Protein AF-A0A5I8XHP0-F1 (afdb_monomer)

Secondary structure (DSSP, 8-state):
--HHHHHHHHH-HHHHHHHHHHHHHHHHHHTTS--SS-------S-HHHHHHHHHHHHHHHHHHHHHH-HHHHHHHHHHHHHHHSTTS------PBPTTS-B-HHHHHHHHHHHHHHTTS-BTTS---HHHHHHHHHHHHHHHSEEEEEEEES--TT-PPBTTB-EEEEEE-GGGS-SS--BTTTTEETTEEE-TTS-EEEEEEESS-TTS-SSPPPEEEEEGGGEEEEE--SSTT--S---TTTTTHHHHHHHHHHHHHHHHHHHHHHH--EEEPPPTT---TT---------------TT-EEE---TTS----------S--TT--S----TT----PPEEEEEEE-TT-HHHHHHHHHHHH---EEEEEE-TTS-EEEEEEEEEEE---EEETTEEEEEEEEEE-S--B-GGGGSPP-----EEEEESSEEEEETT-EEEEEEEEESTT-S---EEEEES-TTTEEEEEETTEEEEEE-SSEEEEEEEEETTSS-EEEEEEEEE-

Foldseek 3Di:
DDPVLVVCCVVPVPVSVVVVVVVVVVVVVVLVDADPVRHDDDDPDDQLVVCLVCLVVLLVLLVVCCVPPPVSVVVLVVVLCAQLNPPHDDDQDFDADPVRHTDVVVSVVCVVLVVQCQCQQAQVSPDGNSRLVSVQSSLCQRSFKWKKFWFADDDPPGDDRSPGRIHIHTDHPQQQAQNDDDPVQCRHRQFGADPVLHTFWGWGFPDRPPDDPDDGDTDIDGPVRMDMGGDDPDPSNPHHHHPCSVCSVVSVVVVVVVVVVVVVVQLVQLAPEEDDDDPPDPDPDDDDDPPDDPPPPPRDRPDYHYDDDVPNDDDPDPDDDDDDDPDPPDDDPDPQDDDQDWDKDKDKDFPPDVVVVVLVVQQVVQDWDWDWDADPVRDIWIFTFGFPDWADWDDDPGIIIIMTITGGDDHTDDPCVVVPDQDDFPAKEKPPLEEEAEAFDKDKMFIATPPNPHPDQDKDKDKPDVQQWDWDDDRRIIIIHGHHFDKIWIWIAGPVRPYIGIHIYGYDD

Organism: NCBI:txid119912

Radius of gyration: 44.54 Å; Cα contacts (8 Å, |Δi|>4): 748; chains: 1; bounding box: 124×54×113 Å

Mean predicted aligned error: 20.54 Å

Structure (mmCIF, N/CA/C/O backbone):
data_AF-A0A5I8XHP0-F1
#
_entry.id   AF-A0A5I8XHP0-F1
#
loop_
_atom_site.group_PDB
_atom_site.id
_atom_site.type_symbol
_atom_site.label_atom_id
_atom_site.label_alt_id
_atom_site.label_comp_id
_atom_site.label_asym_id
_atom_site.label_entity_id
_atom_site.label_seq_id
_atom_site.pdbx_PDB_ins_code
_atom_site.Cartn_x
_atom_site.Cartn_y
_atom_site.Cartn_z
_atom_site.occupancy
_atom_site.B_iso_or_equiv
_atom_site.auth_seq_id
_atom_site.auth_comp_id
_atom_site.auth_asym_id
_atom_site.auth_atom_id
_atom_site.pdbx_PDB_model_num
ATOM 1 N N . MET A 1 1 ? 41.084 -8.415 5.870 1.00 59.00 1 MET A N 1
ATOM 2 C CA . MET A 1 1 ? 42.354 -7.696 6.126 1.00 59.00 1 MET A CA 1
ATOM 3 C C . MET A 1 1 ? 43.262 -7.903 4.933 1.00 59.00 1 MET A C 1
ATOM 5 O O . MET A 1 1 ? 43.487 -9.056 4.578 1.00 59.00 1 MET A O 1
ATOM 9 N N . ASN A 1 2 ? 43.741 -6.822 4.311 1.00 74.38 2 ASN A N 1
ATOM 10 C CA . ASN A 1 2 ? 44.725 -6.939 3.229 1.00 74.38 2 ASN A CA 1
ATOM 11 C C . ASN A 1 2 ? 46.094 -7.331 3.811 1.00 74.38 2 ASN A C 1
ATOM 13 O O . ASN A 1 2 ? 46.309 -7.223 5.019 1.00 74.38 2 ASN A O 1
ATOM 17 N N . PHE A 1 3 ? 47.025 -7.760 2.955 1.00 76.25 3 PHE A N 1
ATOM 18 C CA . PHE A 1 3 ? 48.390 -8.148 3.343 1.00 76.25 3 PHE A CA 1
ATOM 19 C C . PHE A 1 3 ? 49.090 -7.083 4.211 1.00 76.25 3 PHE A C 1
ATOM 21 O O . PHE A 1 3 ? 49.663 -7.399 5.250 1.00 76.25 3 PHE A O 1
ATOM 28 N N . ILE A 1 4 ? 48.920 -5.806 3.857 1.00 76.19 4 ILE A N 1
ATOM 29 C CA . ILE A 1 4 ? 49.449 -4.655 4.604 1.00 76.19 4 ILE A CA 1
ATOM 30 C C . ILE A 1 4 ? 48.842 -4.558 6.016 1.00 76.19 4 ILE A C 1
ATOM 32 O O . ILE A 1 4 ? 49.561 -4.301 6.975 1.00 76.19 4 ILE A O 1
ATOM 36 N N . ASP A 1 5 ? 47.539 -4.810 6.179 1.00 67.12 5 ASP A N 1
ATOM 37 C CA . ASP A 1 5 ? 46.887 -4.745 7.496 1.00 67.12 5 ASP A CA 1
ATOM 38 C C . ASP A 1 5 ? 47.346 -5.897 8.410 1.00 67.12 5 ASP A C 1
ATOM 40 O O . ASP A 1 5 ? 47.446 -5.717 9.621 1.00 67.12 5 ASP A O 1
ATOM 44 N N . LYS A 1 6 ? 47.664 -7.069 7.833 1.00 73.75 6 LYS A N 1
ATOM 45 C CA . LYS A 1 6 ? 48.241 -8.211 8.564 1.00 73.75 6 LYS A CA 1
ATOM 46 C C . LYS A 1 6 ? 49.665 -7.913 9.041 1.00 73.75 6 LYS A C 1
ATOM 48 O O . LYS A 1 6 ? 49.961 -8.131 10.214 1.00 73.75 6 LYS A O 1
ATOM 53 N N . ALA A 1 7 ? 50.508 -7.346 8.176 1.00 77.00 7 ALA A N 1
ATOM 54 C CA . ALA A 1 7 ? 51.870 -6.950 8.535 1.00 77.00 7 ALA A CA 1
ATOM 55 C C . ALA A 1 7 ? 51.884 -5.871 9.634 1.00 77.00 7 ALA A C 1
ATOM 57 O O . ALA A 1 7 ? 52.613 -5.989 10.618 1.00 77.00 7 ALA A O 1
ATOM 58 N N . ILE A 1 8 ? 51.007 -4.864 9.528 1.00 74.88 8 ILE A N 1
ATOM 59 C CA . ILE A 1 8 ? 50.871 -3.823 10.556 1.00 74.88 8 ILE A CA 1
ATOM 60 C C . ILE A 1 8 ? 50.327 -4.412 11.864 1.00 74.88 8 ILE A C 1
ATOM 62 O O . ILE A 1 8 ? 50.801 -4.031 12.928 1.00 74.88 8 ILE A O 1
ATOM 66 N N . SER A 1 9 ? 49.395 -5.372 11.816 1.00 71.69 9 SER A N 1
ATOM 67 C CA . SER A 1 9 ? 48.873 -6.017 13.033 1.00 71.69 9 SER A CA 1
ATOM 68 C C . SER A 1 9 ? 49.919 -6.828 13.794 1.00 71.69 9 SER A C 1
ATOM 70 O O . SER A 1 9 ? 49.822 -6.935 15.012 1.00 71.69 9 SER A O 1
ATOM 72 N N . MET A 1 10 ? 50.929 -7.349 13.092 1.00 78.31 10 MET A N 1
ATOM 73 C CA . MET A 1 10 ? 52.018 -8.121 13.688 1.00 78.31 10 MET A CA 1
ATOM 74 C C . MET A 1 10 ? 53.061 -7.221 14.365 1.00 78.31 10 MET A C 1
ATOM 76 O O . MET A 1 10 ? 53.610 -7.601 15.392 1.00 78.31 10 MET A O 1
ATOM 80 N N . MET A 1 11 ? 53.311 -6.023 13.819 1.00 79.75 11 MET A N 1
ATOM 81 C CA . MET A 1 11 ? 54.310 -5.086 14.361 1.00 79.75 11 MET A CA 1
ATOM 82 C C . MET A 1 11 ? 53.732 -4.042 15.328 1.00 79.75 11 MET A C 1
ATOM 84 O O . MET A 1 11 ? 54.411 -3.613 16.254 1.00 79.75 11 MET A O 1
ATOM 88 N N . SER A 1 12 ? 52.488 -3.603 15.119 1.00 78.94 12 SER A N 1
ATOM 89 C CA . SER A 1 12 ? 51.799 -2.627 15.969 1.00 78.94 12 SER A CA 1
ATOM 90 C C . SER A 1 12 ? 50.285 -2.884 15.969 1.00 78.94 12 SER A C 1
ATOM 92 O O . SER A 1 12 ? 49.536 -2.313 15.163 1.00 78.94 12 SER A O 1
ATOM 94 N N . PRO A 1 13 ? 49.799 -3.721 16.901 1.00 74.94 13 PRO A N 1
ATOM 95 C CA . PRO A 1 13 ? 48.379 -4.047 17.009 1.00 74.94 13 PRO A CA 1
ATOM 96 C C . PRO A 1 13 ? 47.485 -2.807 17.191 1.00 74.94 13 PRO A C 1
ATOM 98 O O . PRO A 1 13 ? 46.412 -2.724 16.595 1.00 74.94 13 PRO A O 1
ATOM 101 N N . GLY A 1 14 ? 47.942 -1.801 17.948 1.00 81.31 14 GLY A N 1
ATOM 102 C CA . GLY A 1 14 ? 47.190 -0.561 18.181 1.00 81.31 14 GLY A CA 1
ATOM 103 C C . GLY A 1 14 ? 46.970 0.271 16.911 1.00 81.31 14 GLY A C 1
ATOM 104 O O . GLY A 1 14 ? 45.861 0.755 16.665 1.00 81.31 14 GLY A O 1
ATOM 105 N N . TRP A 1 15 ? 47.991 0.385 16.054 1.00 78.50 15 TRP A N 1
ATOM 106 C CA . TRP A 1 15 ? 47.879 1.119 14.791 1.00 78.50 15 TRP A CA 1
ATOM 107 C C . TRP A 1 15 ? 47.034 0.363 13.757 1.00 78.50 15 TRP A C 1
ATOM 109 O O . TRP A 1 15 ? 46.220 0.974 13.060 1.00 78.50 15 TRP A O 1
ATOM 119 N N . ALA A 1 16 ? 47.142 -0.971 13.718 1.00 79.56 16 ALA A N 1
ATOM 120 C CA . ALA A 1 16 ? 46.296 -1.815 12.873 1.00 79.56 16 ALA A CA 1
ATOM 121 C C . ALA A 1 16 ? 44.806 -1.675 13.221 1.00 79.56 16 ALA A C 1
ATOM 123 O O . ALA A 1 16 ? 43.975 -1.496 12.328 1.00 79.56 16 ALA A O 1
ATOM 124 N N . VAL A 1 17 ? 44.465 -1.699 14.514 1.00 76.19 17 VAL A N 1
ATOM 125 C CA . VAL A 1 17 ? 43.082 -1.529 14.987 1.00 76.19 17 VAL A CA 1
ATOM 126 C C . VAL A 1 17 ? 42.551 -0.134 14.648 1.00 76.19 17 VAL A C 1
ATOM 128 O O . VAL A 1 17 ? 41.428 -0.016 14.156 1.00 76.19 17 VAL A O 1
ATOM 131 N N . SER A 1 18 ? 43.356 0.916 14.841 1.00 80.75 18 SER A N 1
ATOM 132 C CA . SER A 1 18 ? 42.978 2.290 14.478 1.00 80.75 18 SER A CA 1
ATOM 133 C C . SER A 1 18 ? 42.700 2.428 12.975 1.00 80.75 18 SER A C 1
ATOM 135 O O . SER A 1 18 ? 41.649 2.920 12.570 1.00 80.75 18 SER A O 1
ATOM 137 N N . ARG A 1 19 ? 43.573 1.871 12.127 1.00 81.00 19 ARG A N 1
ATOM 138 C CA . ARG A 1 19 ? 43.418 1.893 10.666 1.00 81.00 19 ARG A CA 1
ATOM 139 C C . ARG A 1 19 ? 42.198 1.104 10.187 1.00 81.00 19 ARG A C 1
ATOM 141 O O . ARG A 1 19 ? 41.493 1.557 9.285 1.00 81.00 19 ARG A O 1
ATOM 148 N N . LEU A 1 20 ? 41.922 -0.057 10.782 1.00 77.81 20 LEU A N 1
ATOM 149 C CA . LEU A 1 20 ? 40.722 -0.839 10.471 1.00 77.81 20 LEU A CA 1
ATOM 150 C C . LEU A 1 20 ? 39.443 -0.093 10.875 1.00 77.81 20 LEU A C 1
ATOM 152 O O . LEU A 1 20 ? 38.493 -0.079 10.090 1.00 77.81 20 LEU A O 1
ATOM 156 N N . ARG A 1 21 ? 39.438 0.594 12.029 1.00 75.81 21 ARG A N 1
ATOM 157 C CA . ARG A 1 21 ? 38.335 1.482 12.439 1.00 75.81 21 ARG A CA 1
ATOM 158 C C . ARG A 1 21 ? 38.140 2.625 11.445 1.00 75.81 21 ARG A C 1
ATOM 160 O O . ARG A 1 21 ? 37.027 2.804 10.961 1.00 75.81 21 ARG A O 1
ATOM 167 N N . SER A 1 22 ? 39.200 3.336 11.058 1.00 78.62 22 SER A N 1
ATOM 168 C CA . SER A 1 22 ? 39.109 4.418 10.066 1.00 78.62 22 SER A CA 1
ATOM 169 C C . SER A 1 22 ? 38.592 3.925 8.714 1.00 78.62 22 SER A C 1
ATOM 171 O O . SER A 1 22 ? 37.760 4.584 8.102 1.00 78.62 22 SER A O 1
ATOM 173 N N . ARG A 1 23 ? 39.010 2.739 8.254 1.00 76.81 23 ARG A N 1
ATOM 174 C CA . ARG A 1 23 ? 38.499 2.151 7.004 1.00 76.81 23 ARG A CA 1
ATOM 175 C C . ARG A 1 23 ? 37.037 1.725 7.102 1.00 76.81 23 ARG A C 1
ATOM 177 O O . ARG A 1 23 ? 36.308 1.891 6.129 1.00 76.81 23 ARG A O 1
ATOM 184 N N . ALA A 1 24 ? 36.607 1.187 8.242 1.00 72.06 24 ALA A N 1
ATOM 185 C CA . ALA A 1 24 ? 35.199 0.878 8.477 1.00 72.06 24 ALA A CA 1
ATOM 186 C C . ALA A 1 24 ? 34.344 2.157 8.469 1.00 72.06 24 ALA A C 1
ATOM 188 O O . ALA A 1 24 ? 33.290 2.172 7.841 1.00 72.06 24 ALA A O 1
ATOM 189 N N . VAL A 1 25 ? 34.839 3.245 9.071 1.00 69.50 25 VAL A N 1
ATOM 190 C CA . VAL A 1 25 ? 34.186 4.566 9.054 1.00 69.50 25 VAL A CA 1
ATOM 191 C C . VAL A 1 25 ? 34.136 5.155 7.641 1.00 69.50 25 VAL A C 1
ATOM 193 O O . VAL A 1 25 ? 33.085 5.635 7.234 1.00 69.50 25 VAL A O 1
ATOM 196 N N . ILE A 1 26 ? 35.220 5.069 6.859 1.00 68.75 26 ILE A N 1
ATOM 197 C CA . ILE A 1 26 ? 35.248 5.540 5.463 1.00 68.75 26 ILE A CA 1
ATOM 198 C C . ILE A 1 26 ? 34.264 4.748 4.601 1.00 68.75 26 ILE A C 1
ATOM 200 O O . ILE A 1 26 ? 33.513 5.360 3.858 1.00 68.75 26 ILE A O 1
ATOM 204 N N . LYS A 1 27 ? 34.204 3.416 4.731 1.00 66.75 27 LYS A N 1
ATOM 205 C CA . LYS A 1 27 ? 33.221 2.591 4.004 1.00 66.75 27 LYS A CA 1
ATOM 206 C C . LYS A 1 27 ? 31.780 2.881 4.427 1.00 66.75 27 LYS A C 1
ATOM 208 O O . LYS A 1 27 ? 30.888 2.898 3.585 1.00 66.75 27 LYS A O 1
ATOM 213 N N . ALA A 1 28 ? 31.552 3.134 5.717 1.00 61.44 28 ALA A N 1
ATOM 214 C CA . ALA A 1 28 ? 30.250 3.575 6.212 1.00 61.44 28 ALA A CA 1
ATOM 215 C C . ALA A 1 28 ? 29.859 4.946 5.627 1.00 61.44 28 ALA A C 1
ATOM 217 O O . ALA A 1 28 ? 28.696 5.161 5.296 1.00 61.44 28 ALA A O 1
ATOM 218 N N . TYR A 1 29 ? 30.831 5.844 5.434 1.00 65.62 29 TYR A N 1
ATOM 219 C CA . TYR A 1 29 ? 30.637 7.129 4.757 1.00 65.62 29 TYR A CA 1
ATOM 220 C C . TYR A 1 29 ? 30.476 6.995 3.239 1.00 65.62 29 TYR A C 1
ATOM 222 O O . TYR A 1 29 ? 29.680 7.714 2.649 1.00 65.62 29 TYR A O 1
ATOM 230 N N . GLU A 1 30 ? 31.178 6.063 2.597 1.00 62.09 30 GLU A N 1
ATOM 231 C CA . GLU A 1 30 ? 31.102 5.794 1.158 1.00 62.09 30 GLU A CA 1
ATOM 232 C C . GLU A 1 30 ? 29.699 5.323 0.756 1.00 62.09 30 GLU A C 1
ATOM 234 O O . GLU A 1 30 ? 29.164 5.775 -0.252 1.00 62.09 30 GLU A O 1
ATOM 239 N N . ALA A 1 31 ? 29.033 4.540 1.613 1.00 61.88 31 ALA A N 1
ATOM 240 C CA . ALA A 1 31 ? 27.616 4.204 1.455 1.00 61.88 31 ALA A CA 1
ATOM 241 C C . ALA A 1 31 ? 26.684 5.432 1.519 1.00 61.88 31 ALA A C 1
ATOM 243 O O . ALA A 1 31 ? 25.569 5.385 1.003 1.00 61.88 31 ALA A O 1
ATOM 244 N N . ALA A 1 32 ? 27.128 6.535 2.130 1.00 64.81 32 ALA A N 1
ATOM 245 C CA . ALA A 1 32 ? 26.402 7.799 2.185 1.00 64.81 32 ALA A CA 1
ATOM 246 C C . ALA A 1 32 ? 26.760 8.758 1.031 1.00 64.81 32 ALA A C 1
ATOM 248 O O . ALA A 1 32 ? 26.045 9.748 0.845 1.00 64.81 32 ALA A O 1
ATOM 249 N N . ILE A 1 33 ? 27.804 8.485 0.238 1.00 68.25 33 ILE A N 1
ATOM 250 C CA . ILE A 1 33 ? 28.219 9.329 -0.892 1.00 68.25 33 ILE A CA 1
ATOM 251 C C . ILE A 1 33 ? 27.511 8.850 -2.173 1.00 68.25 33 ILE A C 1
ATOM 253 O O . ILE A 1 33 ? 27.656 7.689 -2.560 1.00 68.25 33 ILE A O 1
ATOM 257 N N . PRO A 1 34 ? 26.727 9.708 -2.851 1.00 67.31 34 PRO A N 1
ATOM 258 C CA . PRO A 1 34 ? 26.082 9.332 -4.102 1.00 67.31 34 PRO A CA 1
ATOM 259 C C . PRO A 1 34 ? 27.138 9.155 -5.199 1.00 67.31 34 PRO A C 1
ATOM 261 O O . PRO A 1 34 ? 27.961 10.039 -5.432 1.00 67.31 34 PRO A O 1
ATOM 264 N N . THR A 1 35 ? 27.101 8.024 -5.900 1.00 69.50 35 THR A N 1
ATOM 265 C CA . THR A 1 35 ? 27.954 7.758 -7.068 1.00 69.50 35 THR A CA 1
ATOM 266 C C . THR A 1 35 ? 27.088 7.488 -8.297 1.00 69.50 35 THR A C 1
ATOM 268 O O . THR A 1 35 ? 25.878 7.280 -8.196 1.00 69.50 35 THR A O 1
ATOM 271 N N . ARG A 1 36 ? 27.690 7.476 -9.493 1.00 70.12 36 ARG A N 1
ATOM 272 C CA . ARG A 1 36 ? 26.959 7.217 -10.750 1.00 70.12 36 ARG A CA 1
ATOM 273 C C . ARG A 1 36 ? 26.237 5.862 -10.744 1.00 70.12 36 ARG A C 1
ATOM 275 O O . ARG A 1 36 ? 25.164 5.744 -11.324 1.00 70.12 36 ARG A O 1
ATOM 282 N N . THR A 1 37 ? 26.823 4.865 -10.085 1.00 71.25 37 THR A N 1
ATOM 283 C CA . THR A 1 37 ? 26.270 3.514 -9.926 1.00 71.25 37 THR A CA 1
ATOM 284 C C . THR A 1 37 ? 25.430 3.356 -8.655 1.00 71.25 37 THR A C 1
ATOM 286 O O . THR A 1 37 ? 24.583 2.471 -8.604 1.00 71.25 37 THR A O 1
ATOM 289 N N . HIS A 1 38 ? 25.605 4.225 -7.653 1.00 71.56 38 HIS A N 1
ATOM 290 C CA . HIS A 1 38 ? 24.859 4.212 -6.395 1.00 71.56 38 HIS A CA 1
ATOM 291 C C . HIS A 1 38 ? 24.108 5.535 -6.189 1.00 71.56 38 HIS A C 1
ATOM 293 O O . HIS A 1 38 ? 24.581 6.464 -5.526 1.00 71.56 38 HIS A O 1
ATOM 299 N N . LYS A 1 39 ? 22.901 5.624 -6.762 1.00 75.12 39 LYS A N 1
ATOM 300 C CA . LYS A 1 39 ? 21.973 6.734 -6.502 1.00 75.12 39 LYS A CA 1
ATOM 301 C C . LYS A 1 39 ? 21.275 6.507 -5.160 1.00 75.12 39 LYS A C 1
ATOM 303 O O . LYS A 1 39 ? 20.322 5.737 -5.071 1.00 75.12 39 LYS A O 1
ATOM 308 N N . ILE A 1 40 ? 21.740 7.189 -4.119 1.00 72.06 40 ILE A N 1
ATOM 309 C CA . ILE A 1 40 ? 21.150 7.096 -2.779 1.00 72.06 40 ILE A CA 1
ATOM 310 C C . ILE A 1 40 ? 19.811 7.832 -2.760 1.00 72.06 40 ILE A C 1
ATOM 312 O O . ILE A 1 40 ? 19.758 9.040 -2.987 1.00 72.06 40 ILE A O 1
ATOM 316 N N . LYS A 1 41 ? 18.735 7.117 -2.426 1.00 79.19 41 LYS A N 1
ATOM 317 C CA . LYS A 1 41 ? 17.437 7.716 -2.096 1.00 79.19 41 LYS A CA 1
ATOM 318 C C . LYS A 1 41 ? 17.382 7.926 -0.582 1.00 79.19 41 LYS A C 1
ATOM 320 O O . LYS A 1 41 ? 17.522 6.967 0.172 1.00 79.19 41 LYS A O 1
ATOM 325 N N . ARG A 1 42 ? 17.228 9.173 -0.132 1.00 79.94 42 ARG A N 1
ATOM 326 C CA . ARG A 1 42 ? 17.135 9.529 1.294 1.00 79.94 42 ARG A CA 1
ATOM 327 C C . ARG A 1 42 ? 15.714 9.968 1.622 1.00 79.94 42 ARG A C 1
ATOM 329 O O . ARG A 1 42 ? 15.104 10.677 0.832 1.00 79.94 42 ARG A O 1
ATOM 336 N N . GLU A 1 43 ? 15.235 9.593 2.802 1.00 82.25 43 GLU A N 1
ATOM 337 C CA . GLU A 1 43 ? 13.960 10.056 3.348 1.00 82.25 43 GLU A CA 1
ATOM 338 C C . GLU A 1 43 ? 14.216 10.709 4.708 1.00 82.25 43 GLU A C 1
ATOM 340 O O . GLU A 1 43 ? 14.587 10.034 5.667 1.00 82.25 43 GLU A O 1
ATOM 345 N N . ASN A 1 44 ? 14.074 12.032 4.773 1.00 85.38 44 ASN A N 1
ATOM 346 C CA . ASN A 1 44 ? 14.305 12.823 5.983 1.00 85.38 44 ASN A CA 1
ATOM 347 C C . ASN A 1 44 ? 13.002 13.253 6.673 1.00 85.38 44 ASN A C 1
ATOM 349 O O . ASN A 1 44 ? 13.050 13.728 7.807 1.00 85.38 44 ASN A O 1
ATOM 353 N N . ARG A 1 45 ? 11.845 13.084 6.021 1.00 88.38 45 ARG A N 1
ATOM 354 C CA . ARG A 1 45 ? 10.547 13.463 6.585 1.00 88.38 45 ARG A CA 1
ATOM 355 C C . ARG A 1 45 ? 10.128 12.466 7.658 1.00 88.38 45 ARG A C 1
ATOM 357 O O . ARG A 1 45 ? 10.472 11.274 7.618 1.00 88.38 45 ARG A O 1
ATOM 364 N N . ASN A 1 46 ? 9.366 12.939 8.640 1.00 88.06 46 ASN A N 1
ATOM 365 C CA . ASN A 1 46 ? 8.750 12.057 9.628 1.00 88.06 46 ASN A CA 1
ATOM 366 C C . ASN A 1 46 ? 7.525 11.330 9.026 1.00 88.06 46 ASN A C 1
ATOM 368 O O . ASN A 1 46 ? 7.074 11.637 7.923 1.00 88.06 46 ASN A O 1
ATOM 372 N N . ALA A 1 47 ? 6.996 10.328 9.733 1.00 88.38 47 ALA A N 1
ATOM 373 C CA . ALA A 1 47 ? 5.875 9.527 9.231 1.00 88.38 47 ALA A CA 1
ATOM 374 C C . ALA A 1 47 ? 4.604 10.365 9.002 1.00 88.38 47 ALA A C 1
ATOM 376 O O . ALA A 1 47 ? 3.915 10.190 8.002 1.00 88.38 47 ALA A O 1
ATOM 377 N N . ASN A 1 48 ? 4.325 11.311 9.901 1.00 91.31 48 ASN A N 1
ATOM 378 C CA . ASN A 1 48 ? 3.122 12.139 9.836 1.00 91.31 48 ASN A CA 1
ATOM 379 C C . ASN A 1 48 ? 3.176 13.119 8.653 1.00 91.31 48 ASN A C 1
ATOM 381 O O . ASN A 1 48 ? 2.183 13.267 7.953 1.00 91.31 48 ASN A O 1
ATOM 385 N N . GLN A 1 49 ? 4.341 13.700 8.355 1.00 89.88 49 GLN A N 1
ATOM 386 C CA . GLN A 1 49 ? 4.576 14.549 7.183 1.00 89.88 49 GLN A CA 1
ATOM 387 C C . GLN A 1 49 ? 4.372 13.777 5.877 1.00 89.88 49 GLN A C 1
ATOM 389 O O . GLN A 1 49 ? 3.737 14.285 4.957 1.00 89.88 49 GLN A O 1
ATOM 394 N N . LEU A 1 50 ? 4.868 12.538 5.794 1.00 89.69 50 LEU A N 1
ATOM 395 C CA . LEU A 1 50 ? 4.632 11.685 4.626 1.00 89.69 50 LEU A CA 1
ATOM 396 C C . LEU A 1 50 ? 3.143 11.391 4.436 1.00 89.69 50 LEU A C 1
ATOM 398 O O . LEU A 1 50 ? 2.621 11.544 3.332 1.00 89.69 50 LEU A O 1
ATOM 402 N N . ASN A 1 51 ? 2.450 11.039 5.520 1.00 90.25 51 ASN A N 1
ATOM 403 C CA . ASN A 1 51 ? 1.017 10.758 5.481 1.00 90.25 51 ASN A CA 1
ATOM 404 C C . ASN A 1 51 ? 0.195 12.002 5.136 1.00 90.25 51 ASN A C 1
ATOM 406 O O . ASN A 1 51 ? -0.799 11.890 4.430 1.00 90.25 51 ASN A O 1
ATOM 410 N N . GLN A 1 52 ? 0.625 13.186 5.571 1.00 88.88 52 GLN A N 1
ATOM 411 C CA . GLN A 1 52 ? -0.062 14.436 5.255 1.00 88.88 52 GLN A CA 1
ATOM 412 C C . GLN A 1 52 ? -0.007 14.746 3.755 1.00 88.88 52 GLN A C 1
ATOM 414 O O . GLN A 1 52 ? -0.978 15.248 3.203 1.00 88.88 52 GLN A O 1
ATOM 419 N N . ILE A 1 53 ? 1.108 14.416 3.095 1.00 87.56 53 ILE A N 1
ATOM 420 C CA . ILE A 1 53 ? 1.297 14.660 1.660 1.00 87.56 53 ILE A CA 1
ATOM 421 C C . ILE A 1 53 ? 0.587 13.593 0.817 1.00 87.56 53 ILE A C 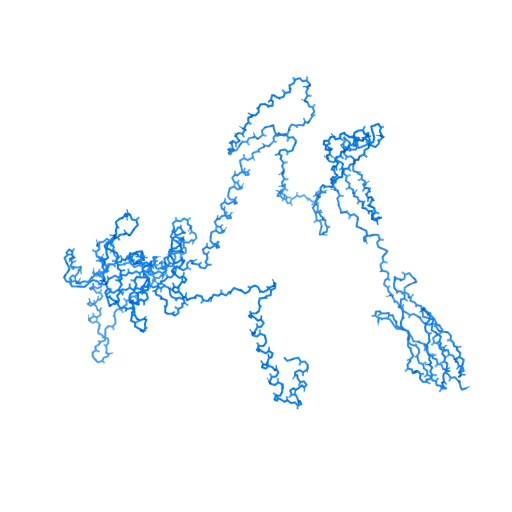1
ATOM 423 O O . ILE A 1 53 ? -0.092 13.926 -0.148 1.00 87.56 53 ILE A O 1
ATOM 427 N N . ALA A 1 54 ? 0.767 12.312 1.151 1.00 89.19 54 ALA A N 1
ATOM 428 C CA . ALA A 1 54 ? 0.397 11.209 0.260 1.00 89.19 54 ALA A CA 1
ATOM 429 C C . ALA A 1 54 ? -0.752 10.329 0.773 1.00 89.19 54 ALA A C 1
ATOM 431 O O . ALA A 1 54 ? -1.316 9.567 -0.006 1.00 89.19 54 ALA A O 1
ATOM 432 N N . GLY A 1 55 ? -1.115 10.404 2.057 1.00 87.75 55 GLY A N 1
ATOM 433 C CA . GLY A 1 55 ? -2.012 9.437 2.702 1.00 87.75 55 GLY A CA 1
ATOM 434 C C . GLY A 1 55 ? -3.384 9.325 2.035 1.00 87.75 55 GLY A C 1
ATOM 435 O O . GLY A 1 55 ? -3.852 8.217 1.788 1.00 87.75 55 GLY A O 1
ATOM 436 N N . LYS A 1 56 ? -3.988 10.462 1.671 1.00 89.75 56 LYS A N 1
ATOM 437 C CA . LYS A 1 56 ? -5.291 10.518 0.994 1.00 89.75 56 LYS A CA 1
ATOM 438 C C . LYS A 1 56 ? -5.219 9.928 -0.412 1.00 89.75 56 LYS A C 1
ATOM 440 O O . LYS A 1 56 ? -5.980 9.026 -0.730 1.00 89.75 56 LYS A O 1
ATOM 445 N N . SER A 1 57 ? -4.240 10.363 -1.205 1.00 92.25 57 SER A N 1
ATOM 446 C CA . SER A 1 57 ? -4.058 9.864 -2.572 1.00 92.25 57 SER A CA 1
ATOM 447 C C . SER A 1 57 ? -3.768 8.360 -2.603 1.00 92.25 57 SER A C 1
ATOM 449 O O . SER A 1 57 ? -4.342 7.641 -3.413 1.00 92.25 57 SER A O 1
ATOM 451 N N . LEU A 1 58 ? -2.926 7.854 -1.694 1.00 93.62 58 LEU A N 1
ATOM 452 C CA . LEU A 1 58 ? -2.639 6.419 -1.601 1.00 93.62 58 LEU A CA 1
ATOM 453 C C . LEU A 1 58 ? -3.887 5.608 -1.236 1.00 93.62 58 LEU A C 1
ATOM 455 O O . LEU A 1 58 ? -4.079 4.520 -1.773 1.00 93.62 58 LEU A O 1
ATOM 459 N N . ARG A 1 59 ? -4.740 6.134 -0.349 1.00 92.88 59 ARG A N 1
ATOM 460 C CA . ARG A 1 59 ? -6.024 5.517 0.006 1.00 92.88 59 ARG A CA 1
ATOM 461 C C . ARG A 1 59 ? -6.975 5.473 -1.189 1.00 92.88 59 ARG A C 1
ATOM 463 O O . ARG A 1 59 ? -7.533 4.423 -1.483 1.00 92.88 59 ARG A O 1
ATOM 470 N N . GLU A 1 60 ? -7.134 6.590 -1.892 1.00 92.94 60 GLU A N 1
ATOM 471 C CA . GLU A 1 60 ? -7.993 6.687 -3.080 1.00 92.94 60 GLU A CA 1
ATOM 472 C C . GLU A 1 60 ? -7.530 5.733 -4.192 1.00 92.94 60 GLU A C 1
ATOM 474 O O . GLU A 1 60 ? -8.344 5.010 -4.765 1.00 92.94 60 GLU A O 1
ATOM 479 N N . GLN A 1 61 ? -6.218 5.646 -4.433 1.00 94.88 61 GLN A N 1
ATOM 480 C CA . GLN A 1 61 ? -5.641 4.681 -5.374 1.00 94.88 61 GLN A CA 1
ATOM 481 C C . GLN A 1 61 ? -5.884 3.234 -4.930 1.00 94.88 61 GLN A C 1
ATOM 483 O O . GLN A 1 61 ? -6.297 2.405 -5.737 1.00 94.88 61 GLN A O 1
ATOM 488 N N . ALA A 1 62 ? -5.687 2.917 -3.647 1.00 95.50 62 ALA A N 1
ATOM 489 C CA . ALA A 1 62 ? -5.951 1.578 -3.121 1.00 95.50 62 ALA A CA 1
ATOM 490 C C . ALA A 1 62 ? -7.427 1.167 -3.262 1.00 95.50 62 ALA A C 1
ATOM 492 O O . ALA A 1 62 ? -7.709 0.020 -3.599 1.00 95.50 62 ALA A O 1
ATOM 493 N N . ARG A 1 63 ? -8.365 2.103 -3.072 1.00 94.88 63 ARG A N 1
ATOM 494 C CA . ARG A 1 63 ? -9.799 1.887 -3.333 1.00 94.88 63 ARG A CA 1
ATOM 495 C C . ARG A 1 63 ? -10.091 1.635 -4.802 1.00 94.88 63 ARG A C 1
ATOM 497 O O . ARG A 1 63 ? -10.883 0.757 -5.123 1.00 94.88 63 ARG A O 1
ATOM 504 N N . TRP A 1 64 ? -9.441 2.377 -5.694 1.00 95.38 64 TRP A N 1
ATOM 505 C CA . TRP A 1 64 ? -9.566 2.126 -7.125 1.00 95.38 64 TRP A CA 1
ATOM 506 C C . TRP A 1 64 ? -9.078 0.720 -7.491 1.00 95.38 64 TRP A C 1
ATOM 508 O O . TRP A 1 64 ? -9.761 0.028 -8.242 1.00 95.38 64 TRP A O 1
ATOM 518 N N . PHE A 1 65 ? -7.960 0.265 -6.918 1.00 94.94 65 PHE A N 1
ATOM 519 C CA . PHE A 1 65 ? -7.472 -1.099 -7.128 1.00 94.94 65 PHE A CA 1
ATOM 520 C C . PHE A 1 65 ? -8.420 -2.165 -6.575 1.00 94.94 65 PHE A C 1
ATOM 522 O O . PHE A 1 65 ? -8.670 -3.146 -7.267 1.00 94.94 65 PHE A O 1
ATOM 529 N N . ASP A 1 66 ? -8.983 -1.967 -5.382 1.00 94.50 66 ASP A N 1
ATOM 530 C CA . ASP A 1 66 ? -9.976 -2.890 -4.809 1.00 94.50 66 ASP A CA 1
ATOM 531 C C . ASP A 1 66 ? -11.255 -2.978 -5.663 1.00 94.50 66 ASP A C 1
ATOM 533 O O . ASP A 1 66 ? -11.917 -4.004 -5.686 1.00 94.50 66 ASP A O 1
ATOM 537 N N . ASN A 1 67 ? -11.592 -1.933 -6.423 1.00 93.44 67 ASN A N 1
ATOM 538 C CA . ASN A 1 67 ? -12.761 -1.953 -7.305 1.00 93.44 67 ASN A CA 1
ATOM 539 C C . ASN A 1 67 ? -12.471 -2.507 -8.711 1.00 93.44 67 ASN A C 1
ATOM 541 O O . ASN A 1 67 ? -13.390 -2.996 -9.363 1.00 93.44 67 ASN A O 1
ATOM 545 N N . ASN A 1 68 ? -11.234 -2.391 -9.211 1.00 91.88 68 ASN A N 1
ATOM 546 C CA . ASN A 1 68 ? -10.933 -2.590 -10.639 1.00 91.88 68 ASN A CA 1
ATOM 547 C C . ASN A 1 68 ? -9.850 -3.636 -10.940 1.00 91.88 68 ASN A C 1
ATOM 549 O O . ASN A 1 68 ? -9.683 -3.993 -12.107 1.00 91.88 68 ASN A O 1
ATOM 553 N N . HIS A 1 69 ? -9.092 -4.106 -9.945 1.00 93.56 69 HIS A N 1
ATOM 554 C CA . HIS A 1 69 ? -7.991 -5.045 -10.158 1.00 93.56 69 HIS A CA 1
ATOM 555 C C . HIS A 1 69 ? -8.248 -6.374 -9.444 1.00 93.56 69 HIS A C 1
ATOM 557 O O . HIS A 1 69 ? -8.144 -6.497 -8.225 1.00 93.56 69 HIS A O 1
ATOM 563 N N . ASP A 1 70 ? -8.524 -7.395 -10.245 1.00 92.81 70 ASP A N 1
ATOM 564 C CA . ASP A 1 70 ? -8.782 -8.783 -9.853 1.00 92.81 70 ASP A CA 1
ATOM 565 C C . ASP A 1 70 ? -7.733 -9.400 -8.907 1.00 92.81 70 ASP A C 1
ATOM 567 O O . ASP A 1 70 ? -8.105 -10.009 -7.904 1.00 92.81 70 ASP A O 1
ATOM 571 N N . LEU A 1 71 ? -6.431 -9.213 -9.160 1.00 93.06 71 LEU A N 1
ATOM 572 C CA . LEU A 1 71 ? -5.366 -9.709 -8.280 1.00 93.06 71 LEU A CA 1
ATOM 573 C C . LEU A 1 71 ? -5.438 -9.082 -6.885 1.00 93.06 71 LEU A C 1
ATOM 575 O O . LEU A 1 71 ? -5.185 -9.759 -5.887 1.00 93.06 71 LEU A O 1
ATOM 579 N N . VAL A 1 72 ? -5.782 -7.794 -6.806 1.00 94.44 72 VAL A N 1
ATOM 580 C CA . VAL A 1 72 ? -5.919 -7.080 -5.531 1.00 94.44 72 VAL A CA 1
ATOM 581 C C . VAL A 1 72 ? -7.159 -7.561 -4.792 1.00 94.44 72 VAL A C 1
ATOM 583 O O . VAL A 1 72 ? -7.053 -7.899 -3.613 1.00 94.44 72 VAL A O 1
ATOM 586 N N . VAL A 1 73 ? -8.292 -7.676 -5.490 1.00 95.12 73 VAL A N 1
ATOM 587 C CA . VAL A 1 73 ? -9.538 -8.228 -4.939 1.00 95.12 73 VAL A CA 1
ATOM 588 C C . VAL A 1 73 ? -9.301 -9.628 -4.381 1.00 95.12 73 VAL A C 1
ATOM 590 O O . VAL A 1 73 ? -9.540 -9.867 -3.201 1.00 95.12 73 VAL A O 1
ATOM 593 N N . GLY A 1 74 ? -8.726 -10.530 -5.181 1.00 95.62 74 GLY A N 1
ATOM 594 C CA . GLY A 1 74 ? -8.451 -11.903 -4.760 1.00 95.62 74 GLY A CA 1
ATOM 595 C C . GLY A 1 74 ? -7.477 -11.990 -3.580 1.00 95.62 74 GLY A C 1
ATOM 596 O O . GLY A 1 74 ? -7.647 -12.831 -2.694 1.00 95.62 74 GLY A O 1
ATOM 597 N N . ALA A 1 75 ? -6.474 -11.107 -3.521 1.00 94.38 75 ALA A N 1
ATOM 598 C CA . ALA A 1 75 ? -5.557 -11.038 -2.386 1.00 94.38 75 ALA A CA 1
ATOM 599 C C . ALA A 1 75 ? -6.266 -10.582 -1.100 1.00 94.38 75 ALA A C 1
ATOM 601 O O . ALA A 1 75 ? -6.078 -11.204 -0.050 1.00 94.38 75 ALA A O 1
ATOM 602 N N . LEU A 1 76 ? -7.085 -9.528 -1.175 1.00 94.81 76 LEU A N 1
ATOM 603 C CA . LEU A 1 76 ? -7.832 -9.003 -0.031 1.00 94.81 76 LEU A CA 1
ATOM 604 C C . LEU A 1 76 ? -8.893 -9.996 0.456 1.00 94.81 76 LEU A C 1
ATOM 606 O O . LEU A 1 76 ? -8.936 -10.278 1.654 1.00 94.81 76 LEU A O 1
ATOM 610 N N . ASP A 1 77 ? -9.651 -10.609 -0.455 1.00 94.56 77 ASP A N 1
ATOM 611 C CA . ASP A 1 77 ? -10.634 -11.655 -0.143 1.00 94.56 77 ASP A CA 1
ATOM 612 C C . ASP A 1 77 ? -9.975 -12.825 0.592 1.00 94.56 77 ASP A C 1
ATOM 614 O O . ASP A 1 77 ? -10.497 -13.343 1.585 1.00 94.56 77 ASP A O 1
ATOM 618 N N . LYS A 1 78 ? -8.775 -13.230 0.148 1.00 94.12 78 LYS A N 1
ATOM 619 C CA . LYS A 1 78 ? -8.065 -14.327 0.801 1.00 94.12 78 LYS A CA 1
ATOM 620 C C . LYS A 1 78 ? -7.579 -13.950 2.193 1.00 94.12 78 LYS A C 1
ATOM 622 O O . LYS A 1 78 ? -7.621 -14.792 3.091 1.00 94.12 78 LYS A O 1
ATOM 627 N N . MET A 1 79 ? -7.118 -12.717 2.393 1.00 92.75 79 MET A N 1
ATOM 628 C CA . MET A 1 79 ? -6.763 -12.234 3.730 1.00 92.75 79 MET A CA 1
ATOM 629 C C . MET A 1 79 ? -7.993 -12.190 4.641 1.00 92.75 79 MET A C 1
ATOM 631 O O . MET A 1 79 ? -7.921 -12.656 5.777 1.00 92.75 79 MET A O 1
ATOM 635 N N . GLU A 1 80 ? -9.129 -11.718 4.133 1.00 92.88 80 GLU A N 1
ATOM 636 C CA . GLU A 1 80 ? -10.396 -11.672 4.861 1.00 92.88 80 GLU A CA 1
ATOM 637 C C . GLU A 1 80 ? -10.850 -13.067 5.323 1.00 92.88 80 GLU A C 1
ATOM 639 O O . GLU A 1 80 ? -11.117 -13.288 6.511 1.00 92.88 80 GLU A O 1
ATOM 644 N N . GLU A 1 81 ? -10.840 -14.044 4.410 1.00 91.88 81 GLU A N 1
ATOM 645 C CA . GLU A 1 81 ? -11.173 -15.440 4.705 1.00 91.88 81 GLU A CA 1
ATOM 646 C C . GLU A 1 81 ? -10.246 -16.036 5.776 1.00 91.88 81 GLU A C 1
ATOM 648 O O . GLU A 1 81 ? -10.693 -16.784 6.648 1.00 91.88 81 GLU A O 1
ATOM 653 N N . ARG A 1 82 ? -8.946 -15.718 5.730 1.00 91.88 82 ARG A N 1
ATOM 654 C CA . ARG A 1 82 ? -7.952 -16.284 6.655 1.00 91.88 82 ARG A CA 1
ATOM 655 C C . ARG A 1 82 ? -7.982 -15.656 8.041 1.00 91.88 82 ARG A C 1
ATOM 657 O O . ARG A 1 82 ? -7.703 -16.363 9.003 1.00 91.88 82 ARG A O 1
ATOM 664 N N . VAL A 1 83 ? -8.295 -14.368 8.149 1.00 91.94 83 VAL A N 1
ATOM 665 C CA . VAL A 1 83 ? -8.292 -13.662 9.437 1.00 91.94 83 VAL A CA 1
ATOM 666 C C . VAL A 1 83 ? -9.619 -13.848 10.176 1.00 91.94 83 VAL A C 1
ATOM 668 O O . VAL A 1 83 ? -9.594 -14.111 11.376 1.00 91.94 83 VAL A O 1
ATOM 671 N N . ILE A 1 84 ? -10.763 -13.759 9.483 1.00 91.31 84 ILE A N 1
ATOM 672 C CA . ILE A 1 84 ? -12.105 -13.753 10.113 1.00 91.31 84 ILE A CA 1
ATOM 673 C C . ILE A 1 84 ? -12.953 -14.969 9.731 1.00 91.31 84 ILE A C 1
ATOM 675 O O . ILE A 1 84 ? -13.931 -15.274 10.410 1.00 91.31 84 ILE A O 1
ATOM 679 N N . GLY A 1 85 ? -12.635 -15.669 8.639 1.00 87.25 85 GLY A N 1
ATOM 680 C CA . GLY A 1 85 ? -13.430 -16.810 8.176 1.00 87.25 85 GLY A CA 1
ATOM 681 C C . GLY A 1 85 ? -13.536 -17.951 9.197 1.00 87.25 85 GLY A C 1
ATOM 682 O O . GLY A 1 85 ? -13.061 -17.871 10.322 1.00 87.25 85 GLY A O 1
ATOM 683 N N . ALA A 1 86 ? -14.137 -19.075 8.803 1.00 84.94 86 ALA A N 1
ATOM 684 C CA . ALA A 1 86 ? -14.426 -20.184 9.726 1.00 84.94 86 ALA A CA 1
ATOM 685 C C . ALA A 1 86 ? -13.194 -20.750 10.469 1.00 84.94 86 ALA A C 1
ATOM 687 O O . ALA A 1 86 ? -13.336 -21.374 11.515 1.00 84.94 86 ALA A O 1
ATOM 688 N N . LYS A 1 87 ? -11.990 -20.548 9.920 1.00 82.56 87 LYS A N 1
ATOM 689 C CA . LYS A 1 87 ? -10.699 -20.937 10.519 1.00 82.56 87 LYS A CA 1
ATOM 690 C C . LYS A 1 87 ? -9.878 -19.734 11.006 1.00 82.56 87 LYS A C 1
ATOM 692 O O . LYS A 1 87 ? -8.668 -19.857 11.172 1.00 82.56 87 LYS A O 1
ATOM 697 N N . GLY A 1 88 ? -10.513 -18.573 11.120 1.00 81.12 88 GLY A N 1
ATOM 698 C CA . GLY A 1 88 ? -9.905 -17.327 11.554 1.00 81.12 88 GLY A CA 1
ATOM 699 C C . GLY A 1 88 ? -9.726 -17.264 13.066 1.00 81.12 88 GLY A C 1
ATOM 700 O O . GLY A 1 88 ? -9.759 -18.276 13.769 1.00 81.12 88 GLY A O 1
ATOM 701 N N . ILE A 1 89 ? -9.531 -16.050 13.571 1.00 83.94 89 ILE A N 1
ATOM 702 C CA . ILE A 1 89 ? -9.358 -15.804 15.001 1.00 83.94 89 ILE A CA 1
ATOM 703 C C . ILE A 1 89 ? -10.700 -16.019 15.708 1.00 83.94 89 ILE A C 1
ATOM 705 O O . ILE A 1 89 ? -11.665 -15.297 15.469 1.00 83.94 89 ILE A O 1
ATOM 709 N N . ILE A 1 90 ? -10.744 -17.002 16.606 1.00 82.69 90 ILE A N 1
ATOM 710 C CA . ILE A 1 90 ? -11.890 -17.259 17.480 1.00 82.69 90 ILE A CA 1
ATOM 711 C C . ILE A 1 90 ? -11.517 -16.785 18.882 1.00 82.69 90 ILE A C 1
ATOM 713 O O . ILE A 1 90 ? -10.480 -17.169 19.422 1.00 82.69 90 ILE A O 1
ATOM 717 N N . VAL A 1 91 ? -12.358 -15.932 19.463 1.00 81.88 91 VAL A N 1
ATOM 718 C CA . VAL A 1 91 ? -12.179 -15.436 20.829 1.00 81.88 91 VAL A CA 1
ATOM 719 C C . VAL A 1 91 ? -13.013 -16.291 21.771 1.00 81.88 91 VAL A C 1
ATOM 721 O O . VAL A 1 91 ? -14.239 -16.316 21.673 1.00 81.88 91 VAL A O 1
ATOM 724 N N . GLU A 1 92 ? -12.346 -16.967 22.702 1.00 85.69 92 GLU A N 1
ATOM 725 C CA . GLU A 1 92 ? -12.998 -17.713 23.774 1.00 85.69 92 GLU A CA 1
ATOM 726 C C . GLU A 1 92 ? -12.796 -16.990 25.113 1.00 85.69 92 GLU A C 1
ATOM 728 O O . GLU A 1 92 ? -11.655 -16.783 25.535 1.00 85.69 92 GLU A O 1
ATOM 733 N N . PRO A 1 93 ? -13.876 -16.579 25.804 1.00 88.50 93 PRO A N 1
ATOM 734 C CA . PRO A 1 93 ? -13.753 -15.905 27.087 1.00 88.50 93 PRO A CA 1
ATOM 735 C C . PRO A 1 93 ? -13.296 -16.893 28.166 1.00 88.50 93 PRO A C 1
ATOM 737 O O . PRO A 1 93 ? -13.945 -17.909 28.410 1.00 88.50 93 PRO A O 1
ATOM 740 N N . GLN A 1 94 ? -12.206 -16.558 28.858 1.00 91.25 94 GLN A N 1
ATOM 741 C CA . GLN A 1 94 ? -11.644 -17.350 29.957 1.00 91.25 94 GLN A CA 1
ATOM 742 C C . GLN A 1 94 ? -11.606 -16.534 31.263 1.00 91.25 94 GLN A C 1
ATOM 744 O O . GLN A 1 94 ? -10.532 -16.144 31.723 1.00 91.25 94 GLN A O 1
ATOM 749 N N . PRO A 1 95 ? -12.769 -16.210 31.867 1.00 92.31 95 PRO A N 1
ATOM 750 C CA . PRO A 1 95 ? -12.811 -15.475 33.123 1.00 92.31 95 PRO A CA 1
ATOM 751 C C . PRO A 1 95 ? -12.234 -16.312 34.272 1.00 92.31 95 PRO A C 1
ATOM 753 O O . PRO A 1 95 ? -12.563 -17.490 34.437 1.00 92.31 95 PRO A O 1
ATOM 756 N N . LEU A 1 96 ? -11.404 -15.681 35.100 1.00 93.06 96 LEU A N 1
ATOM 757 C CA . LEU A 1 96 ? -10.824 -16.284 36.298 1.00 93.06 96 LEU A CA 1
ATOM 758 C C . LEU A 1 96 ? -11.601 -15.854 37.546 1.00 93.06 96 LEU A C 1
ATOM 760 O O . LEU A 1 96 ? -12.095 -14.731 37.642 1.00 93.06 96 LEU A O 1
ATOM 764 N N . THR A 1 97 ? -11.704 -16.752 38.520 1.00 90.94 97 THR A N 1
ATOM 765 C CA . THR A 1 97 ? -12.171 -16.423 39.868 1.00 90.94 97 THR A CA 1
ATOM 766 C C . THR A 1 97 ? -11.084 -15.670 40.640 1.00 90.94 97 THR A C 1
ATOM 768 O O . THR A 1 97 ? -9.915 -15.668 40.256 1.00 90.94 97 THR A O 1
ATOM 771 N N . VAL A 1 98 ? -11.440 -15.081 41.786 1.00 91.44 98 VAL A N 1
ATOM 772 C CA 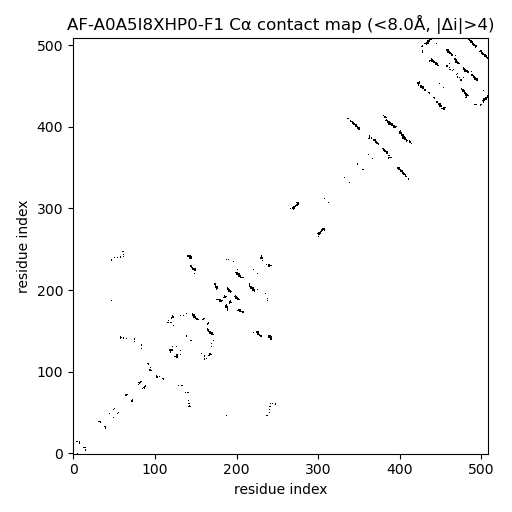. VAL A 1 98 ? -10.470 -14.444 42.703 1.00 91.44 98 VAL A CA 1
ATOM 773 C C . VAL A 1 98 ? -9.374 -15.427 43.152 1.00 91.44 98 VAL A C 1
ATOM 775 O O . VAL A 1 98 ? -8.252 -15.019 43.427 1.00 91.44 98 VAL A O 1
ATOM 778 N N . ALA A 1 99 ? -9.673 -16.731 43.171 1.00 88.75 99 ALA A N 1
ATOM 779 C CA . ALA A 1 99 ? -8.726 -17.796 43.496 1.00 88.75 99 ALA A CA 1
ATOM 780 C C . ALA A 1 99 ? -7.826 -18.216 42.312 1.00 88.75 99 ALA A C 1
ATOM 782 O O . ALA A 1 99 ? -7.027 -19.138 42.454 1.00 88.75 99 ALA A O 1
ATOM 783 N N . GLY A 1 100 ? -7.962 -17.585 41.139 1.00 89.12 100 GLY A N 1
ATOM 784 C CA . GLY A 1 100 ? -7.183 -17.897 39.936 1.00 89.12 100 GLY A CA 1
ATOM 785 C C . GLY A 1 100 ? -7.651 -19.141 39.173 1.00 89.12 100 GLY A C 1
ATOM 786 O O . GLY A 1 100 ? -6.980 -19.568 38.238 1.00 89.12 100 GLY A O 1
ATOM 787 N N . THR A 1 101 ? -8.793 -19.731 39.538 1.00 92.12 101 THR A N 1
ATOM 788 C CA . THR A 1 101 ? -9.384 -20.870 38.817 1.00 92.12 101 THR A CA 1
ATOM 789 C C . THR A 1 101 ? -10.326 -20.402 37.709 1.00 92.12 101 THR A C 1
ATOM 791 O O . THR A 1 101 ? -10.959 -19.354 37.827 1.00 92.12 101 THR A O 1
ATOM 794 N N . LEU A 1 102 ? -10.445 -21.177 36.629 1.00 89.56 102 LEU A N 1
ATOM 795 C CA . LEU A 1 102 ? -11.328 -20.855 35.506 1.00 89.56 102 LEU A CA 1
ATOM 796 C C . LEU A 1 102 ? -12.808 -20.942 35.923 1.00 89.56 102 LEU A C 1
ATOM 798 O O . LEU A 1 102 ? -13.260 -21.971 36.431 1.00 89.56 102 LEU A O 1
ATOM 802 N N . ASN A 1 103 ? -13.579 -19.878 35.683 1.00 93.31 103 ASN A N 1
ATOM 803 C CA . ASN A 1 103 ? -15.016 -19.855 35.946 1.00 93.31 103 ASN A CA 1
ATOM 804 C C . ASN A 1 103 ? -15.812 -20.263 34.697 1.00 93.31 103 ASN A C 1
ATOM 806 O O . ASN A 1 103 ? -16.238 -19.421 33.905 1.00 93.31 103 ASN A O 1
ATOM 810 N N . ASN A 1 104 ? -16.056 -21.566 34.553 1.00 91.38 104 ASN A N 1
ATOM 811 C CA . ASN A 1 104 ? -16.788 -22.120 33.409 1.00 91.38 104 ASN A CA 1
ATOM 812 C C . ASN A 1 104 ? -18.236 -21.616 33.307 1.00 91.38 104 ASN A C 1
ATOM 814 O O . ASN A 1 104 ? -18.733 -21.408 32.203 1.00 91.38 104 ASN A O 1
ATOM 818 N N . ALA A 1 105 ? -18.907 -21.387 34.440 1.00 92.44 105 ALA A N 1
ATOM 819 C CA . ALA A 1 105 ? -20.293 -20.921 34.449 1.00 92.44 105 ALA A CA 1
ATOM 820 C C . ALA A 1 105 ? -20.407 -19.492 33.899 1.00 92.44 105 ALA A C 1
ATOM 822 O O . ALA A 1 105 ? -21.266 -19.207 33.066 1.00 92.44 105 ALA A O 1
ATOM 823 N N . LEU A 1 106 ? -19.501 -18.604 34.318 1.00 92.12 106 LEU A N 1
ATOM 824 C CA . LEU A 1 106 ? -19.439 -17.245 33.789 1.00 92.12 106 LEU A CA 1
ATOM 825 C C . LEU A 1 106 ? -18.993 -17.236 32.320 1.00 92.12 106 LEU A C 1
ATOM 827 O O . LEU A 1 106 ? -19.541 -16.480 31.524 1.00 92.12 106 LEU A O 1
ATOM 831 N N . ALA A 1 107 ? -18.048 -18.101 31.940 1.00 92.88 107 ALA A N 1
ATOM 832 C CA . ALA A 1 107 ? -17.618 -18.244 30.550 1.00 92.88 107 ALA A CA 1
ATOM 833 C C . ALA A 1 107 ? -18.781 -18.635 29.620 1.00 92.88 107 ALA A C 1
ATOM 835 O O . ALA A 1 107 ? -18.899 -18.098 28.521 1.00 92.88 107 ALA A O 1
ATOM 836 N N . GLU A 1 108 ? -19.657 -19.547 30.054 1.00 92.56 108 GLU A N 1
ATOM 837 C CA . GLU A 1 108 ? -20.867 -19.931 29.313 1.00 92.56 108 GLU A CA 1
ATOM 838 C C . GLU A 1 108 ? -21.844 -18.756 29.168 1.00 92.56 108 GLU A C 1
ATOM 840 O O . GLU A 1 108 ? -22.307 -18.471 28.066 1.00 92.56 108 GLU A O 1
ATOM 845 N N . GLN A 1 109 ? -22.096 -18.010 30.250 1.00 91.62 109 GLN A N 1
ATOM 846 C CA . GLN A 1 109 ? -22.971 -16.831 30.209 1.00 91.62 109 GLN A CA 1
ATOM 847 C C . GLN A 1 109 ? -22.441 -15.749 29.261 1.00 91.62 109 GLN A C 1
ATOM 849 O O . GLN A 1 109 ? -23.210 -15.184 28.482 1.00 91.62 109 GLN A O 1
ATOM 854 N N . ILE A 1 110 ? -21.131 -15.480 29.297 1.00 91.69 110 ILE A N 1
ATOM 855 C CA . ILE A 1 110 ? -20.491 -14.524 28.387 1.00 91.69 110 ILE A CA 1
ATOM 856 C C . ILE A 1 110 ? -20.620 -15.014 26.945 1.00 91.69 110 ILE A C 1
ATOM 858 O O . ILE A 1 110 ? -20.990 -14.223 26.085 1.00 91.69 110 ILE A O 1
ATOM 862 N N . ARG A 1 111 ? -20.374 -16.303 26.670 1.00 91.25 111 ARG A N 1
ATOM 863 C CA . ARG A 1 111 ? -20.517 -16.868 25.318 1.00 91.25 111 ARG A CA 1
ATOM 864 C C . ARG A 1 111 ? -21.938 -16.733 24.781 1.00 91.25 111 ARG A C 1
ATOM 866 O O . ARG A 1 111 ? -22.097 -16.296 23.644 1.00 91.25 111 ARG A O 1
ATOM 873 N N . ALA A 1 112 ? -22.949 -17.043 25.593 1.00 90.94 112 ALA A N 1
ATOM 874 C CA . ALA A 1 112 ? -24.349 -16.909 25.200 1.00 90.94 112 ALA A CA 1
ATOM 875 C C . ALA A 1 112 ? -24.701 -15.452 24.858 1.00 90.94 112 ALA A C 1
ATOM 877 O O . ALA A 1 112 ? -25.168 -15.167 23.757 1.00 90.94 112 ALA A O 1
ATOM 878 N N . ARG A 1 113 ? -24.381 -14.505 25.752 1.00 90.81 113 ARG A N 1
ATOM 879 C CA . ARG A 1 113 ? -24.651 -13.074 25.524 1.00 90.81 113 ARG A CA 1
ATOM 880 C C . ARG A 1 113 ? -23.856 -12.503 24.356 1.00 90.81 113 ARG A C 1
ATOM 882 O O . ARG A 1 113 ? -24.385 -11.700 23.596 1.00 90.81 113 ARG A O 1
ATOM 889 N N . TRP A 1 114 ? -22.607 -12.931 24.189 1.00 90.62 114 TRP A N 1
ATOM 890 C CA . TRP A 1 114 ? -21.766 -12.535 23.064 1.00 90.62 114 TRP A CA 1
ATOM 891 C C . TRP A 1 114 ? -22.338 -13.023 21.732 1.00 90.62 114 TRP A C 1
ATOM 893 O O . TRP A 1 114 ? -22.339 -12.271 20.759 1.00 90.62 114 TRP A O 1
ATOM 903 N N . ALA A 1 115 ? -22.855 -14.254 21.679 1.00 90.38 115 ALA A N 1
ATOM 904 C CA . ALA A 1 115 ? -23.492 -14.803 20.486 1.00 90.38 115 ALA A CA 1
ATOM 905 C C . ALA A 1 115 ? -24.782 -14.051 20.123 1.00 90.38 115 ALA A C 1
ATOM 907 O O . ALA A 1 115 ? -24.965 -13.696 18.960 1.00 90.38 115 ALA A O 1
ATOM 908 N N . GLU A 1 116 ? -25.635 -13.744 21.105 1.00 91.75 116 GLU A N 1
ATOM 909 C CA . GLU A 1 116 ? -26.862 -12.967 20.881 1.00 91.75 116 GLU A CA 1
ATOM 910 C C . GLU A 1 116 ? -26.556 -11.524 20.446 1.00 91.75 116 GLU A C 1
ATOM 912 O O . GLU A 1 116 ? -27.129 -11.031 19.475 1.00 91.75 116 GLU A O 1
ATOM 917 N N . TRP A 1 117 ? -25.598 -10.861 21.104 1.00 91.88 117 TRP A N 1
ATOM 918 C CA . TRP A 1 117 ? -25.129 -9.527 20.714 1.00 91.88 117 TRP A CA 1
ATOM 919 C C . TRP A 1 117 ? -24.521 -9.515 19.303 1.00 91.88 117 TRP A C 1
ATOM 921 O O . TRP A 1 117 ? -24.715 -8.567 18.543 1.00 91.88 117 TRP A O 1
ATOM 931 N N . SER A 1 118 ? -23.854 -10.606 18.906 1.00 91.19 118 SER A N 1
ATOM 932 C CA . SER A 1 118 ? -23.220 -10.737 17.588 1.00 91.19 118 SER A CA 1
ATOM 933 C C . SER A 1 118 ? -24.206 -10.701 16.410 1.00 91.19 118 SER A C 1
ATOM 935 O O . SER A 1 118 ? -23.765 -10.569 15.267 1.00 91.19 118 SER A O 1
ATOM 937 N N . VAL A 1 119 ? -25.518 -10.806 16.649 1.00 91.94 119 VAL A N 1
ATOM 938 C CA . VAL A 1 119 ? -26.540 -10.701 15.595 1.00 91.94 119 VAL A CA 1
ATOM 939 C C . VAL A 1 119 ? -26.610 -9.284 15.021 1.00 91.94 119 VAL A C 1
ATOM 941 O O . VAL A 1 119 ? -26.775 -9.135 13.815 1.00 91.94 119 VAL A O 1
ATOM 944 N N . SER A 1 120 ? -26.456 -8.250 15.851 1.00 91.69 120 SER A N 1
ATOM 945 C CA . SER A 1 120 ? -26.554 -6.852 15.413 1.00 91.69 120 SER A CA 1
ATOM 946 C C . SER A 1 120 ? -25.741 -5.912 16.321 1.00 91.69 120 SER A C 1
ATOM 948 O O . SER A 1 120 ? -26.317 -5.084 17.027 1.00 91.69 120 SER A O 1
ATOM 950 N N . PRO A 1 121 ? -24.403 -6.024 16.341 1.00 90.56 121 PRO A N 1
ATOM 951 C CA . PRO A 1 121 ? -23.551 -5.201 17.204 1.00 90.56 121 PRO A CA 1
ATOM 952 C C . PRO A 1 121 ? -23.397 -3.744 16.737 1.00 90.56 121 PRO A C 1
ATOM 954 O O . PRO A 1 121 ? -22.932 -2.902 17.505 1.00 90.56 121 PRO A O 1
ATOM 957 N N . ASP A 1 122 ? -23.718 -3.450 15.476 1.00 92.06 122 ASP A N 1
ATOM 958 C CA . ASP A 1 122 ? -23.530 -2.128 14.879 1.00 92.06 122 ASP A CA 1
ATOM 959 C C . ASP A 1 122 ? -24.679 -1.164 15.219 1.00 92.06 122 ASP A C 1
ATOM 961 O O . ASP A 1 122 ? -25.840 -1.571 15.307 1.00 92.06 122 ASP A O 1
ATOM 965 N N . VAL A 1 123 ? -24.369 0.130 15.356 1.00 90.31 123 VAL A N 1
ATOM 966 C CA . VAL A 1 123 ? -25.367 1.181 15.645 1.00 90.31 123 VAL A CA 1
ATOM 967 C C . VAL A 1 123 ? -26.449 1.317 14.571 1.00 90.31 123 VAL A C 1
ATOM 969 O O . VAL A 1 123 ? -27.552 1.761 14.880 1.00 90.31 123 VAL A O 1
ATOM 972 N N . THR A 1 124 ? -26.168 0.950 13.316 1.00 87.62 124 THR A N 1
ATOM 973 C CA . THR A 1 124 ? -27.153 1.035 12.223 1.00 87.62 124 THR A CA 1
ATOM 974 C C . THR A 1 124 ? -28.107 -0.157 12.187 1.00 87.62 124 THR A C 1
ATOM 976 O O . THR A 1 124 ? -29.126 -0.103 11.501 1.00 87.62 124 THR A O 1
ATOM 979 N N . GLY A 1 125 ? -27.772 -1.247 12.886 1.00 87.38 125 GLY A N 1
ATOM 980 C CA . GLY A 1 125 ? -28.517 -2.503 12.845 1.00 87.38 125 GLY A CA 1
ATOM 981 C C . GLY A 1 125 ? -28.435 -3.268 11.517 1.00 87.38 125 GLY A C 1
ATOM 982 O O . GLY A 1 125 ? -29.184 -4.220 11.318 1.00 87.38 125 GLY A O 1
ATOM 983 N N . GLN A 1 126 ? -27.559 -2.861 10.589 1.00 88.75 126 GLN A N 1
ATOM 984 C CA . GLN A 1 126 ? -27.468 -3.464 9.250 1.00 88.75 126 GLN A CA 1
ATOM 985 C C . GLN A 1 126 ? -26.559 -4.695 9.193 1.00 88.75 126 GLN A C 1
ATOM 987 O O . GLN A 1 126 ? -26.735 -5.558 8.332 1.00 88.75 126 GLN A O 1
ATOM 992 N N . TYR A 1 127 ? -25.573 -4.775 10.088 1.00 93.25 127 TYR A N 1
ATOM 993 C CA . TYR A 1 127 ? -24.494 -5.754 9.997 1.00 93.25 127 TYR A CA 1
ATOM 994 C C . TYR A 1 127 ? -24.477 -6.693 11.198 1.00 93.25 127 TYR A C 1
ATOM 996 O O . TYR A 1 127 ? -24.509 -6.262 12.349 1.00 93.25 127 TYR A O 1
ATOM 1004 N N . THR A 1 128 ? -24.334 -7.988 10.915 1.00 93.50 128 THR A N 1
ATOM 1005 C CA . THR A 1 128 ? -23.937 -8.984 11.918 1.00 93.50 128 THR A CA 1
ATOM 1006 C C . THR A 1 128 ? -22.453 -8.822 12.251 1.00 93.50 128 THR A C 1
ATOM 1008 O O . THR A 1 128 ? -21.686 -8.288 11.445 1.00 93.50 128 THR A O 1
ATOM 1011 N N . ARG A 1 129 ? -22.007 -9.328 13.409 1.00 92.31 129 ARG A N 1
ATOM 1012 C CA . ARG A 1 129 ? -20.603 -9.213 13.843 1.00 92.31 129 ARG A CA 1
ATOM 1013 C C . ARG A 1 129 ? -19.598 -9.701 12.793 1.00 92.31 129 ARG A C 1
ATOM 1015 O O . ARG A 1 129 ? -18.696 -8.930 12.485 1.00 92.31 129 ARG A O 1
ATOM 1022 N N . PRO A 1 130 ? -19.736 -10.898 12.185 1.00 91.69 130 PRO A N 1
ATOM 1023 C CA . PRO A 1 130 ? -18.743 -11.364 11.218 1.00 91.69 130 PRO A CA 1
ATOM 1024 C C . PRO A 1 130 ? -18.682 -10.488 9.963 1.00 91.69 130 PRO A C 1
ATOM 1026 O O . PRO A 1 130 ? -17.608 -10.293 9.406 1.00 91.69 130 PRO A O 1
ATOM 1029 N N . VAL A 1 131 ? -19.820 -9.944 9.516 1.00 93.25 131 VAL A N 1
ATOM 1030 C CA . VAL A 1 131 ? -19.866 -9.027 8.366 1.00 93.25 131 VAL A CA 1
ATOM 1031 C C . VAL A 1 131 ? -19.208 -7.696 8.722 1.00 93.25 131 VAL A C 1
ATOM 1033 O O . VAL A 1 131 ? -18.390 -7.199 7.954 1.00 93.25 131 VAL A O 1
ATOM 1036 N N . LEU A 1 132 ? -19.499 -7.157 9.908 1.00 94.38 132 LEU A N 1
ATOM 1037 C CA . LEU A 1 132 ? -18.876 -5.933 10.403 1.00 94.38 132 LEU A CA 1
ATOM 1038 C C . LEU A 1 132 ? -17.354 -6.086 10.524 1.00 94.38 132 LEU A C 1
ATOM 1040 O O . LEU A 1 132 ? -16.609 -5.254 10.017 1.00 94.38 132 LEU A O 1
ATOM 1044 N N . GLU A 1 133 ? -16.885 -7.174 11.141 1.00 93.56 133 GLU A N 1
ATOM 1045 C CA . GLU A 1 133 ? -15.457 -7.483 11.276 1.00 93.56 133 GLU A CA 1
ATOM 1046 C C . GLU A 1 133 ? -14.778 -7.557 9.901 1.00 93.56 133 GLU A C 1
ATOM 1048 O O . GLU A 1 133 ? -13.683 -7.021 9.727 1.00 93.56 133 GLU A O 1
ATOM 1053 N N . ARG A 1 134 ? -15.427 -8.183 8.908 1.00 94.25 134 ARG A N 1
ATOM 1054 C CA . ARG A 1 134 ? -14.912 -8.301 7.533 1.00 94.25 134 ARG A CA 1
ATOM 1055 C C . ARG A 1 134 ? -14.774 -6.951 6.848 1.00 94.25 134 ARG A C 1
ATOM 1057 O O . ARG A 1 134 ? -13.719 -6.661 6.289 1.00 94.25 134 ARG A O 1
ATOM 1064 N N . LEU A 1 135 ? -15.793 -6.100 6.956 1.00 94.38 135 LEU A N 1
ATOM 1065 C CA . LEU A 1 135 ? -15.760 -4.741 6.414 1.00 94.38 135 LEU A CA 1
ATOM 1066 C C . LEU A 1 135 ? -14.678 -3.891 7.096 1.00 94.38 135 LEU A C 1
ATOM 1068 O O . LEU A 1 135 ? -13.914 -3.203 6.415 1.00 94.38 135 LEU A O 1
ATOM 1072 N N . LEU A 1 136 ? -14.550 -3.987 8.425 1.00 95.44 136 LEU A N 1
ATOM 1073 C CA . LEU A 1 136 ? -13.495 -3.313 9.186 1.00 95.44 136 LEU A CA 1
ATOM 1074 C C . LEU A 1 136 ? -12.099 -3.784 8.752 1.00 95.44 136 LEU A C 1
ATOM 1076 O O . LEU A 1 136 ? -11.216 -2.957 8.520 1.00 95.44 136 LEU A O 1
ATOM 1080 N N . LEU A 1 137 ? -11.899 -5.096 8.597 1.00 95.31 137 LEU A N 1
ATOM 1081 C CA . LEU A 1 137 ? -10.635 -5.673 8.143 1.00 95.31 137 LEU A CA 1
ATOM 1082 C C . LEU A 1 137 ? -10.300 -5.252 6.712 1.00 95.31 137 LEU A C 1
ATOM 1084 O O . LEU A 1 137 ? -9.171 -4.830 6.463 1.00 95.31 137 LEU A O 1
ATOM 1088 N N . ARG A 1 138 ? -11.258 -5.327 5.782 1.00 95.56 138 ARG A N 1
ATOM 1089 C CA . ARG A 1 138 ? -11.037 -4.907 4.393 1.00 95.56 138 ARG A CA 1
ATOM 1090 C C . ARG A 1 138 ? -10.668 -3.430 4.334 1.00 95.56 138 ARG A C 1
ATOM 1092 O O . ARG A 1 138 ? -9.689 -3.080 3.682 1.00 95.56 138 ARG A O 1
ATOM 1099 N N . THR A 1 139 ? -11.369 -2.590 5.094 1.00 96.25 139 THR A N 1
ATOM 1100 C CA . THR A 1 139 ? -11.061 -1.157 5.221 1.00 96.25 139 THR A CA 1
ATOM 1101 C C . THR A 1 139 ? -9.658 -0.944 5.783 1.00 96.25 139 THR A C 1
ATOM 1103 O O . THR A 1 139 ? -8.879 -0.182 5.222 1.00 96.25 139 THR A O 1
ATOM 1106 N N . TRP A 1 140 ? -9.272 -1.678 6.827 1.00 95.81 140 TRP A N 1
ATOM 1107 C CA . TRP A 1 140 ? -7.927 -1.592 7.393 1.00 95.81 140 TRP A CA 1
ATOM 1108 C C . TRP A 1 140 ? -6.827 -2.009 6.402 1.00 95.81 140 TRP A C 1
ATOM 1110 O O . TRP A 1 140 ? -5.816 -1.314 6.290 1.00 95.81 140 TRP A O 1
ATOM 1120 N N . LEU A 1 141 ? -7.015 -3.100 5.652 1.00 95.25 141 LEU A N 1
ATOM 1121 C CA . LEU A 1 141 ? -6.061 -3.583 4.642 1.00 95.25 141 LEU A CA 1
ATOM 1122 C C . LEU A 1 141 ? -5.949 -2.630 3.443 1.00 95.25 141 LEU A C 1
ATOM 1124 O O . LEU A 1 141 ? -4.838 -2.254 3.050 1.00 95.25 141 LEU A O 1
ATOM 1128 N N . ARG A 1 142 ? -7.099 -2.218 2.900 1.00 95.25 142 ARG A N 1
ATOM 1129 C CA . ARG A 1 142 ? -7.236 -1.349 1.725 1.00 95.25 142 ARG A CA 1
ATOM 1130 C C . ARG A 1 142 ? -6.829 0.088 2.023 1.00 95.25 142 ARG A C 1
ATOM 1132 O O . ARG A 1 142 ? -5.993 0.629 1.311 1.00 95.25 142 ARG A O 1
ATOM 1139 N N . ASP A 1 143 ? -7.367 0.700 3.076 1.00 95.25 143 ASP A N 1
ATOM 1140 C CA . ASP A 1 143 ? -7.163 2.125 3.377 1.00 95.25 143 ASP A CA 1
ATOM 1141 C C . ASP A 1 143 ? -5.983 2.377 4.319 1.00 95.25 143 ASP A C 1
ATOM 1143 O O . ASP A 1 143 ? -5.443 3.484 4.362 1.00 95.25 143 ASP A O 1
ATOM 1147 N N . GLY A 1 144 ? -5.556 1.353 5.061 1.00 94.81 144 GLY A N 1
ATOM 1148 C CA . GLY A 1 144 ? -4.447 1.424 6.010 1.00 94.81 144 GLY A CA 1
ATOM 1149 C C . GLY A 1 144 ? -4.857 1.608 7.465 1.00 94.81 144 GLY A C 1
ATOM 1150 O O . GLY A 1 144 ? -4.037 1.429 8.369 1.00 94.81 144 GLY A O 1
ATOM 1151 N N . GLU A 1 145 ? -6.106 1.986 7.705 1.00 95.56 145 GLU A N 1
ATOM 1152 C CA . GLU A 1 145 ? -6.681 2.193 9.028 1.00 95.56 145 GLU A CA 1
ATOM 1153 C C . GLU A 1 145 ? -8.199 2.059 8.987 1.00 95.56 145 GLU A C 1
ATOM 1155 O O . GLU A 1 145 ? -8.799 2.084 7.917 1.00 95.56 145 GLU A O 1
ATOM 1160 N N . VAL A 1 146 ? -8.808 1.939 10.158 1.00 96.81 146 VAL A N 1
ATOM 1161 C CA . VAL A 1 146 ? -10.253 2.006 10.351 1.00 96.81 146 VAL A CA 1
ATOM 1162 C C . VAL A 1 146 ? -10.548 2.499 11.767 1.00 96.81 146 VAL A C 1
ATOM 1164 O O . VAL A 1 146 ? -9.752 2.282 12.689 1.00 96.81 146 VAL A O 1
ATOM 1167 N N . PHE A 1 147 ? -11.676 3.187 11.930 1.00 96.12 147 PHE A N 1
ATOM 1168 C CA . PHE A 1 147 ? -12.125 3.717 13.212 1.00 96.12 147 PHE A CA 1
ATOM 1169 C C . PHE A 1 147 ? -13.424 3.042 13.635 1.00 96.12 147 PHE A C 1
ATOM 1171 O O . PHE A 1 147 ? -14.288 2.754 12.808 1.00 96.12 147 PHE A O 1
ATOM 1178 N N . SER A 1 148 ? -13.583 2.810 14.932 1.00 95.81 148 SER A N 1
ATOM 1179 C CA . SER A 1 148 ? -14.860 2.402 15.499 1.00 95.81 148 SER A CA 1
ATOM 1180 C C . SER A 1 148 ? -15.077 3.079 16.843 1.00 95.81 148 SER A C 1
ATOM 1182 O O . SER A 1 148 ? -14.219 3.012 17.720 1.00 95.81 148 SER A O 1
ATOM 1184 N N . GLN A 1 149 ? -16.212 3.753 17.007 1.00 94.88 149 GLN A N 1
ATOM 1185 C CA . GLN A 1 149 ? -16.596 4.333 18.286 1.00 94.88 149 GLN A CA 1
ATOM 1186 C C . GLN A 1 149 ? -17.344 3.282 19.108 1.00 94.88 149 GLN A C 1
ATOM 1188 O O . GLN A 1 149 ? -18.308 2.678 18.640 1.00 94.88 149 GLN A O 1
ATOM 1193 N N . MET A 1 150 ? -16.913 3.098 20.352 1.00 94.56 150 MET A N 1
ATOM 1194 C CA . MET A 1 150 ? -17.632 2.318 21.349 1.00 94.56 150 MET A CA 1
ATOM 1195 C C . MET A 1 150 ? -18.747 3.178 21.935 1.00 94.56 150 MET A C 1
ATOM 1197 O O . MET A 1 150 ? -18.499 4.249 22.495 1.00 94.56 150 MET A O 1
ATOM 1201 N N . VAL A 1 151 ? -19.982 2.710 21.793 1.00 91.81 151 VAL A N 1
ATOM 1202 C CA . VAL A 1 151 ? -21.176 3.383 22.302 1.00 91.81 151 VAL A CA 1
ATOM 1203 C C . VAL A 1 151 ? -21.780 2.496 23.379 1.00 91.81 151 VAL A C 1
ATOM 1205 O O . VAL A 1 151 ? -22.186 1.374 23.101 1.00 91.81 151 VAL A O 1
ATOM 1208 N N . ALA A 1 152 ? -21.832 2.980 24.618 1.00 90.25 152 ALA A N 1
ATOM 1209 C CA . ALA A 1 152 ? -22.375 2.236 25.750 1.00 90.25 152 ALA A CA 1
ATOM 1210 C C . ALA A 1 152 ? -23.440 3.052 26.494 1.00 90.25 152 ALA A C 1
ATOM 1212 O O . ALA A 1 152 ? -23.344 4.275 26.594 1.00 90.25 152 ALA A O 1
ATOM 1213 N N . GLY A 1 153 ? -24.431 2.367 27.062 1.00 87.06 153 GLY A N 1
ATOM 1214 C CA . GLY A 1 153 ? -25.469 2.975 27.895 1.00 87.06 153 GLY A CA 1
ATOM 1215 C C . GLY A 1 153 ? -26.758 3.310 27.141 1.00 87.06 153 GLY A C 1
ATOM 1216 O O . GLY A 1 153 ? -27.119 2.657 26.169 1.00 87.06 153 GLY A O 1
ATOM 1217 N N . LYS A 1 154 ? -27.510 4.297 27.636 1.00 83.56 154 LYS A N 1
ATOM 1218 C CA . LYS A 1 154 ? -28.812 4.670 27.067 1.00 83.56 154 LYS A CA 1
ATOM 1219 C C . LYS A 1 154 ? -28.643 5.848 26.113 1.00 83.56 154 LYS A C 1
ATOM 1221 O O . LYS A 1 154 ? -28.505 6.983 26.562 1.00 83.56 154 LYS A O 1
ATOM 1226 N N . MET A 1 155 ? -28.679 5.571 24.814 1.00 81.62 155 MET A N 1
ATOM 1227 C CA . MET A 1 155 ? -28.576 6.585 23.765 1.00 81.62 155 MET A CA 1
ATOM 1228 C C . MET A 1 155 ? -29.922 6.759 23.050 1.00 81.62 155 MET A C 1
ATOM 1230 O O . MET A 1 155 ? -30.617 5.768 22.821 1.00 81.62 155 MET A O 1
ATOM 1234 N N . PRO A 1 156 ? -30.323 7.991 22.691 1.00 83.31 156 PRO A N 1
ATOM 1235 C CA . PRO A 1 156 ? -31.543 8.211 21.922 1.00 83.31 156 PRO A CA 1
ATOM 1236 C C . PRO A 1 156 ? -31.497 7.463 20.583 1.00 83.31 156 PRO A C 1
ATOM 1238 O O . PRO A 1 156 ? -30.570 7.659 19.802 1.00 83.31 156 PRO A O 1
ATOM 1241 N N . GLY A 1 157 ? -32.503 6.627 20.316 1.00 83.38 157 GLY A N 1
ATOM 1242 C CA . GLY A 1 157 ? -32.637 5.894 19.051 1.00 83.38 157 GLY A CA 1
ATOM 1243 C C . GLY A 1 157 ? -31.888 4.560 18.969 1.00 83.38 157 GLY A C 1
ATOM 1244 O O . GLY A 1 157 ? -31.981 3.911 17.932 1.00 83.38 157 GLY A O 1
ATOM 1245 N N . LEU A 1 158 ? -31.190 4.131 20.029 1.00 86.56 158 LEU A N 1
ATOM 1246 C CA . LEU A 1 158 ? -30.549 2.813 20.100 1.00 86.56 158 LEU A CA 1
ATOM 1247 C C . LEU A 1 158 ? -31.243 1.928 21.140 1.00 86.56 158 LEU A C 1
ATOM 1249 O O . LEU A 1 158 ? -31.310 2.276 22.320 1.00 86.56 158 LEU A O 1
ATOM 1253 N N . GLU A 1 159 ? -31.719 0.764 20.698 1.00 85.56 159 GLU A N 1
ATOM 1254 C CA . GLU A 1 159 ? -32.360 -0.244 21.548 1.00 85.56 159 GLU A CA 1
ATOM 1255 C C . GLU A 1 159 ? -31.394 -1.408 21.836 1.00 85.56 159 GLU A C 1
ATOM 1257 O O . GLU A 1 159 ? -30.744 -1.898 20.905 1.00 85.56 159 GLU A O 1
ATOM 1262 N N . PRO A 1 160 ? -31.227 -1.839 23.106 1.00 85.75 160 PRO A N 1
ATOM 1263 C CA . PRO A 1 160 ? -30.243 -2.858 23.474 1.00 85.75 160 PRO A CA 1
ATOM 1264 C C . PRO A 1 160 ? -30.474 -4.190 22.762 1.00 85.75 160 PRO A C 1
ATOM 1266 O O . PRO A 1 160 ? -31.510 -4.835 22.936 1.00 85.75 160 PRO A O 1
ATOM 1269 N N . VAL A 1 161 ? -29.464 -4.659 22.035 1.00 82.50 161 VAL A N 1
ATOM 1270 C CA . VAL A 1 161 ? -29.478 -6.000 21.444 1.00 82.50 161 VAL A CA 1
ATOM 1271 C C . VAL A 1 161 ? -29.137 -7.003 22.539 1.00 82.50 161 VAL A C 1
ATOM 1273 O O . VAL A 1 161 ? -28.160 -6.833 23.267 1.00 82.50 161 VAL A O 1
ATOM 1276 N N . ALA A 1 162 ? -29.972 -8.032 22.705 1.00 81.00 162 ALA A N 1
ATOM 1277 C CA . ALA A 1 162 ? -29.804 -9.052 23.746 1.00 81.00 162 ALA A CA 1
ATOM 1278 C C . ALA A 1 162 ? -29.761 -8.498 25.191 1.00 81.00 162 ALA A C 1
ATOM 1280 O O . ALA A 1 162 ? -29.178 -9.106 26.095 1.00 81.00 162 ALA A O 1
ATOM 1281 N N . GLY A 1 163 ? -30.350 -7.317 25.424 1.00 84.25 163 GLY A N 1
ATOM 1282 C CA . GLY A 1 163 ? -30.296 -6.625 26.716 1.00 84.25 163 GLY A CA 1
ATOM 1283 C C . GLY A 1 163 ? -28.912 -6.069 27.079 1.00 84.25 163 GLY A C 1
ATOM 1284 O O . GLY A 1 163 ? -28.707 -5.680 28.228 1.00 84.25 163 GLY A O 1
ATOM 1285 N N . VAL A 1 164 ? -27.970 -6.029 26.130 1.00 88.12 164 VAL A N 1
ATOM 1286 C CA . VAL A 1 164 ? -26.638 -5.442 26.303 1.00 88.12 164 VAL A CA 1
ATOM 1287 C C . VAL A 1 164 ? -26.646 -4.033 25.691 1.00 88.12 164 VAL A C 1
ATOM 1289 O O . VAL A 1 164 ? -26.770 -3.905 24.474 1.00 88.12 164 VAL A O 1
ATOM 1292 N N . PRO A 1 165 ? -26.533 -2.957 26.494 1.00 90.88 165 PRO A N 1
ATOM 1293 C CA . PRO A 1 165 ? -26.521 -1.583 25.995 1.00 90.88 165 PRO A CA 1
ATOM 1294 C C . PRO A 1 165 ? -25.115 -1.201 25.502 1.00 90.88 165 PRO A C 1
ATOM 1296 O O . PRO A 1 165 ? -24.458 -0.338 26.088 1.00 90.88 165 PRO A O 1
ATOM 1299 N N . PHE A 1 166 ? -24.624 -1.903 24.479 1.00 92.62 166 PHE A N 1
ATOM 1300 C CA . PHE A 1 166 ? -23.306 -1.698 23.881 1.00 92.62 166 PHE A CA 1
ATOM 1301 C C . PHE A 1 166 ? -23.370 -1.880 22.363 1.00 92.62 166 PHE A C 1
ATOM 1303 O O . PHE A 1 166 ? -23.874 -2.897 21.886 1.00 92.62 166 PHE A O 1
ATOM 1310 N N . TRP A 1 167 ? -22.821 -0.925 21.618 1.00 93.25 167 TRP A N 1
ATOM 1311 C CA . TRP A 1 167 ? -22.780 -0.922 20.159 1.00 93.25 167 TRP A CA 1
ATOM 1312 C C . TRP A 1 167 ? -21.438 -0.405 19.654 1.00 93.25 167 TRP A C 1
ATOM 1314 O O . TRP A 1 167 ? -20.716 0.316 20.350 1.00 93.25 167 TRP A O 1
ATOM 1324 N N . LEU A 1 168 ? -21.140 -0.752 18.409 1.00 93.94 168 LEU A N 1
ATOM 1325 C CA . LEU A 1 168 ? -20.007 -0.231 17.662 1.00 93.94 168 LEU A CA 1
ATOM 1326 C C . LEU A 1 168 ? -20.525 0.661 16.535 1.00 93.94 168 LEU A C 1
ATOM 1328 O O . LEU A 1 168 ? -21.388 0.253 15.770 1.00 93.94 168 LEU A O 1
ATOM 1332 N N . GLU A 1 169 ? -20.004 1.877 16.429 1.00 93.25 169 GLU A N 1
ATOM 1333 C CA . GLU A 1 169 ? -20.186 2.725 15.249 1.00 93.25 169 GLU A CA 1
ATOM 1334 C C . GLU A 1 169 ? -18.922 2.592 14.406 1.00 93.25 169 GLU A C 1
ATOM 1336 O O . GLU A 1 169 ? -17.886 3.166 14.746 1.00 93.25 169 GLU A O 1
ATOM 1341 N N . ALA A 1 170 ? -18.962 1.769 13.357 1.00 93.94 170 ALA A N 1
ATOM 1342 C CA . ALA A 1 170 ? -17.847 1.638 12.423 1.00 93.94 170 ALA A CA 1
ATOM 1343 C C . ALA A 1 170 ? -17.793 2.837 11.469 1.00 93.94 170 ALA A C 1
ATOM 1345 O O . ALA A 1 170 ? -18.804 3.260 10.914 1.00 93.94 170 ALA A O 1
ATOM 1346 N N . MET A 1 171 ? -16.596 3.383 11.269 1.00 93.62 171 MET A N 1
ATOM 1347 C CA . MET A 1 171 ? -16.374 4.566 10.447 1.00 93.62 171 MET A CA 1
ATOM 1348 C C . MET A 1 171 ? -15.192 4.343 9.514 1.00 93.62 171 MET A C 1
ATOM 1350 O O . MET A 1 171 ? -14.106 3.917 9.925 1.00 93.62 171 MET A O 1
ATOM 1354 N N . GLU A 1 172 ? -15.384 4.704 8.249 1.00 92.50 172 GLU A N 1
ATOM 1355 C CA . GLU A 1 172 ? -14.274 4.766 7.312 1.00 92.50 172 GLU A CA 1
ATOM 1356 C C . GLU A 1 172 ? -13.282 5.883 7.695 1.00 92.50 172 GLU A C 1
ATOM 1358 O O . GLU A 1 172 ? -13.656 6.878 8.328 1.00 92.50 172 GLU A O 1
ATOM 1363 N N . PRO A 1 173 ? -12.009 5.779 7.279 1.00 93.19 173 PRO A N 1
ATOM 1364 C CA . PRO A 1 173 ? -10.968 6.744 7.638 1.00 93.19 173 PRO A CA 1
ATOM 1365 C C . PRO A 1 173 ? -11.216 8.200 7.235 1.00 93.19 173 PRO A C 1
ATOM 1367 O O . PRO A 1 173 ? -10.548 9.089 7.771 1.00 93.19 173 PRO A O 1
ATOM 1370 N N . ASP A 1 174 ? -12.125 8.456 6.292 1.00 91.31 174 ASP A N 1
ATOM 1371 C CA . ASP A 1 174 ? -12.457 9.805 5.814 1.00 91.31 174 ASP A CA 1
ATOM 1372 C C . ASP A 1 174 ? -13.318 10.589 6.806 1.00 91.31 174 ASP A C 1
ATOM 1374 O O . ASP A 1 174 ? -13.284 11.818 6.809 1.00 91.31 174 ASP A O 1
ATOM 1378 N N . TYR A 1 175 ? -14.032 9.900 7.702 1.00 92.19 175 TYR A N 1
ATOM 1379 C CA . TYR A 1 175 ? -14.766 10.552 8.785 1.00 92.19 175 TYR A CA 1
ATOM 1380 C C . TYR A 1 175 ? -13.830 11.294 9.751 1.00 92.19 175 TYR A C 1
ATOM 1382 O O . TYR A 1 175 ? -14.267 12.238 10.403 1.00 92.19 175 TYR A O 1
ATOM 1390 N N . VAL A 1 176 ? -12.548 10.917 9.826 1.00 92.69 176 VAL A N 1
ATOM 1391 C CA . VAL A 1 176 ? -11.524 11.645 10.590 1.00 92.69 176 VAL A CA 1
ATOM 1392 C C . VAL A 1 176 ? -10.711 12.520 9.626 1.00 92.69 176 VAL A C 1
ATOM 1394 O O . VAL A 1 176 ? -9.882 11.984 8.875 1.00 92.69 176 VAL A O 1
ATOM 1397 N N . PRO A 1 177 ? -10.886 13.855 9.641 1.00 89.69 177 PRO A N 1
ATOM 1398 C CA . PRO A 1 177 ? -10.293 14.745 8.650 1.00 89.69 177 PRO A CA 1
ATOM 1399 C C . PRO A 1 177 ? -8.768 14.753 8.771 1.00 89.69 177 PRO A C 1
ATOM 1401 O O . PRO A 1 177 ? -8.201 15.186 9.775 1.00 89.69 177 PRO A O 1
ATOM 1404 N N . MET A 1 178 ? -8.088 14.265 7.734 1.00 87.19 178 MET A N 1
ATOM 1405 C CA . MET A 1 178 ? -6.629 14.129 7.727 1.00 87.19 178 MET A CA 1
ATOM 1406 C C . MET A 1 178 ? -5.929 15.474 7.488 1.00 87.19 178 MET A C 1
ATOM 1408 O O . MET A 1 178 ? -4.778 15.663 7.879 1.00 87.19 178 MET A O 1
ATOM 1412 N N . GLU A 1 179 ? -6.631 16.416 6.862 1.00 85.38 179 GLU A N 1
ATOM 1413 C CA . GLU A 1 179 ? -6.138 17.748 6.526 1.00 85.38 179 GLU A CA 1
ATOM 1414 C C . GLU A 1 179 ? -6.032 18.660 7.763 1.00 85.38 179 GLU A C 1
ATOM 1416 O O . GLU A 1 179 ? -5.248 19.608 7.766 1.00 85.38 179 GLU A O 1
ATOM 1421 N N . GLN A 1 180 ? -6.770 18.361 8.840 1.00 86.62 180 GLN A N 1
ATOM 1422 C CA . GLN A 1 180 ? -6.760 19.161 10.066 1.00 86.62 180 GLN A CA 1
ATOM 1423 C C . GLN A 1 180 ? -5.539 18.830 10.930 1.00 86.62 180 GLN A C 1
ATOM 1425 O O . GLN A 1 180 ? -5.483 17.802 11.605 1.00 86.62 180 GLN A O 1
ATOM 1430 N N . THR A 1 181 ? -4.545 19.714 10.904 1.00 89.31 181 THR A N 1
ATOM 1431 C CA . THR A 1 181 ? -3.334 19.638 11.728 1.00 89.31 181 THR A CA 1
ATOM 1432 C C . THR A 1 181 ? -3.030 21.025 12.286 1.00 89.31 181 THR A C 1
ATOM 1434 O O . THR A 1 181 ? -2.962 21.988 11.528 1.00 89.31 181 THR A O 1
ATOM 1437 N N . ASP A 1 182 ? -2.847 21.124 13.600 1.00 90.06 182 ASP A N 1
ATOM 1438 C CA . ASP A 1 182 ? -2.491 22.354 14.309 1.00 90.06 182 ASP A CA 1
ATOM 1439 C C . ASP A 1 182 ? -1.451 22.036 15.388 1.00 90.06 182 ASP A C 1
ATOM 1441 O O . ASP A 1 182 ? -1.704 21.288 16.336 1.00 90.06 182 ASP A O 1
ATOM 1445 N N . SER A 1 183 ? -0.264 22.625 15.247 1.00 85.62 183 SER A N 1
ATOM 1446 C CA . SER A 1 183 ? 0.842 22.453 16.188 1.00 85.62 183 SER A CA 1
ATOM 1447 C C . SER A 1 183 ? 0.584 23.092 17.551 1.00 85.62 183 SER A C 1
ATOM 1449 O O . SER A 1 183 ? 1.193 22.670 18.526 1.00 85.62 183 SER A O 1
ATOM 1451 N N . THR A 1 184 ? -0.297 24.091 17.638 1.00 87.44 184 THR A N 1
ATOM 1452 C CA . THR A 1 184 ? -0.566 24.824 18.888 1.00 87.44 184 THR A CA 1
ATOM 1453 C C . THR A 1 184 ? -1.323 23.956 19.885 1.00 87.44 184 THR A C 1
ATOM 1455 O O . THR A 1 184 ? -1.013 23.945 21.072 1.00 87.44 184 THR A O 1
ATOM 1458 N N . ASN A 1 185 ? -2.296 23.193 19.387 1.00 87.81 185 ASN A N 1
ATOM 1459 C CA . ASN A 1 185 ? -3.143 22.319 20.194 1.00 87.81 185 ASN A CA 1
ATOM 1460 C C . ASN A 1 185 ? -2.703 20.845 20.156 1.00 87.81 185 ASN A C 1
ATOM 1462 O O . ASN A 1 185 ? -3.477 19.973 20.553 1.00 87.81 185 ASN A O 1
ATOM 1466 N N . ASN A 1 186 ? -1.497 20.546 19.650 1.00 92.00 186 ASN A N 1
ATOM 1467 C CA . ASN A 1 186 ? -1.021 19.176 19.414 1.00 92.00 186 ASN A CA 1
ATOM 1468 C C . ASN A 1 186 ? -2.027 18.321 18.609 1.00 92.00 186 ASN A C 1
ATOM 1470 O O . ASN A 1 186 ? -2.210 17.128 18.865 1.00 92.00 186 ASN A O 1
ATOM 1474 N N . LEU A 1 187 ? -2.695 18.938 17.631 1.00 93.94 187 LEU A N 1
ATOM 1475 C CA . LEU A 1 187 ? -3.620 18.284 16.712 1.00 93.94 187 LEU A CA 1
ATOM 1476 C C . LEU A 1 187 ? -2.843 17.791 15.493 1.00 93.94 187 LEU A C 1
ATOM 1478 O O . LEU A 1 187 ? -2.283 18.588 14.743 1.00 93.94 187 LEU A O 1
ATOM 1482 N N . ILE A 1 188 ? -2.838 16.484 15.258 1.00 92.94 188 ILE A N 1
ATOM 1483 C CA . ILE A 1 188 ? -2.183 15.874 14.099 1.00 92.94 188 ILE A CA 1
ATOM 1484 C C . ILE A 1 188 ? -3.223 15.049 13.346 1.00 92.94 188 ILE A C 1
ATOM 1486 O O . ILE A 1 188 ? -3.711 14.043 13.860 1.00 92.94 188 ILE A O 1
ATOM 1490 N N . GLN A 1 189 ? -3.532 15.453 12.113 1.00 92.06 189 GLN A N 1
ATOM 1491 C CA . GLN A 1 189 ? -4.375 14.704 11.168 1.00 92.06 189 GLN A CA 1
ATOM 1492 C C . GLN A 1 189 ? -5.740 14.271 11.742 1.00 92.06 189 GLN A C 1
ATOM 1494 O O . GLN A 1 189 ? -6.168 13.125 11.552 1.00 92.06 189 GLN A O 1
ATOM 1499 N N . GLY A 1 190 ? -6.390 15.184 12.471 1.00 91.19 190 GLY A N 1
ATOM 1500 C CA . GLY A 1 190 ? -7.697 14.974 13.099 1.00 91.19 190 GLY A CA 1
ATOM 1501 C C . GLY A 1 190 ? -7.660 14.321 14.487 1.00 91.19 190 GLY A C 1
ATOM 1502 O O . GLY A 1 190 ? -8.717 14.016 15.035 1.00 91.19 190 GLY A O 1
ATOM 1503 N N . ILE A 1 191 ? -6.473 14.106 15.070 1.00 95.12 191 ILE A N 1
ATOM 1504 C CA . ILE A 1 191 ? -6.297 13.475 16.387 1.00 95.12 191 ILE A CA 1
ATOM 1505 C C . ILE A 1 191 ? -5.556 14.431 17.325 1.00 95.12 191 ILE A C 1
ATOM 1507 O O . ILE A 1 191 ? -4.461 14.896 17.005 1.00 95.12 191 ILE A O 1
ATOM 1511 N N . TYR A 1 192 ? -6.134 14.706 18.493 1.00 95.81 192 TYR A N 1
ATOM 1512 C CA . TYR A 1 192 ? -5.474 15.461 19.554 1.00 95.81 192 TYR A CA 1
ATOM 1513 C C . TYR A 1 192 ? -4.546 14.558 20.353 1.00 95.81 192 TYR A C 1
ATOM 1515 O O . TYR A 1 192 ? -4.944 13.479 20.800 1.00 95.81 192 TYR A O 1
ATOM 1523 N N . PHE A 1 193 ? -3.329 15.029 20.591 1.00 95.12 193 PHE A N 1
ATOM 1524 C CA . PHE A 1 193 ? -2.326 14.332 21.383 1.00 95.12 193 PHE A CA 1
ATOM 1525 C C . PHE A 1 193 ? -1.975 15.112 22.651 1.00 95.12 193 PHE A C 1
ATOM 1527 O O . PHE A 1 193 ? -2.055 16.338 22.692 1.00 95.12 193 PHE A O 1
ATOM 1534 N N . ASN A 1 194 ? -1.574 14.395 23.700 1.00 93.12 194 ASN A N 1
ATOM 1535 C CA . ASN A 1 194 ? -0.881 15.014 24.829 1.00 93.12 194 ASN A CA 1
ATOM 1536 C C . ASN A 1 194 ? 0.618 15.206 24.518 1.00 93.12 194 ASN A C 1
ATOM 1538 O O . ASN A 1 194 ? 1.112 14.750 23.486 1.00 93.12 194 ASN A O 1
ATOM 1542 N N . ASP A 1 195 ? 1.363 15.811 25.444 1.00 91.00 195 ASP A N 1
ATOM 1543 C CA . ASP A 1 195 ? 2.802 16.088 25.275 1.00 91.00 195 ASP A CA 1
ATOM 1544 C C . ASP A 1 195 ? 3.660 14.821 25.089 1.00 91.00 195 ASP A C 1
ATOM 1546 O O . ASP A 1 195 ? 4.751 14.871 24.527 1.00 91.00 195 ASP A O 1
ATOM 1550 N N . TRP A 1 196 ? 3.143 13.662 25.506 1.00 90.50 196 TRP A N 1
ATOM 1551 C CA . TRP A 1 196 ? 3.767 12.347 25.338 1.00 90.50 196 TRP A CA 1
ATOM 1552 C C . TRP A 1 196 ? 3.329 11.621 24.058 1.00 90.50 196 TRP A C 1
ATOM 1554 O O . TRP A 1 196 ? 3.603 10.432 23.904 1.00 90.50 196 TRP A O 1
ATOM 1564 N N . GLN A 1 197 ? 2.631 12.303 23.144 1.00 87.94 197 GLN A N 1
ATOM 1565 C CA . GLN A 1 197 ? 2.095 11.731 21.903 1.00 87.94 197 GLN A CA 1
ATOM 1566 C C . GLN A 1 197 ? 1.103 10.573 22.120 1.00 87.94 197 GLN A C 1
ATOM 1568 O O . GLN A 1 197 ? 0.923 9.715 21.253 1.00 87.94 197 GLN A O 1
ATOM 1573 N N . ARG A 1 198 ? 0.390 10.576 23.253 1.00 91.19 198 ARG A N 1
ATOM 1574 C CA . ARG A 1 198 ? -0.765 9.703 23.494 1.00 91.19 198 ARG A CA 1
ATOM 1575 C C . ARG A 1 198 ? -2.043 10.366 22.953 1.00 91.19 198 ARG A C 1
ATOM 1577 O O . ARG A 1 198 ? -2.276 11.530 23.287 1.00 91.19 198 ARG A O 1
ATOM 1584 N N . PRO A 1 199 ? -2.878 9.657 22.164 1.00 94.19 199 PRO A N 1
ATOM 1585 C CA . PRO A 1 199 ? -4.167 10.176 21.709 1.00 94.19 199 PRO A CA 1
ATOM 1586 C C . PRO A 1 199 ? -5.069 10.545 22.893 1.00 94.19 199 PRO A C 1
ATOM 1588 O O . PRO A 1 199 ? -5.209 9.757 23.831 1.00 94.19 199 PRO A O 1
ATOM 1591 N N . LYS A 1 200 ? -5.671 11.735 22.846 1.00 95.31 200 LYS A N 1
ATOM 1592 C CA . LYS A 1 200 ? -6.622 12.249 23.843 1.00 95.31 200 LYS A CA 1
ATOM 1593 C C . LYS A 1 200 ? -8.050 12.235 23.306 1.00 95.31 200 LYS A C 1
ATOM 1595 O O . LYS A 1 200 ? -8.943 11.743 23.984 1.00 95.31 200 LYS A O 1
ATOM 1600 N N . SER A 1 201 ? -8.252 12.746 22.097 1.00 96.19 201 SER A N 1
ATOM 1601 C CA . SER A 1 201 ? -9.557 12.782 21.438 1.00 96.19 201 SER A CA 1
ATOM 1602 C C . SER A 1 201 ? -9.411 12.842 19.918 1.00 96.19 201 SER A C 1
ATOM 1604 O O . SER A 1 201 ? -8.345 13.161 19.387 1.00 96.19 201 SER A O 1
ATOM 1606 N N . TYR A 1 202 ? -10.493 12.513 19.221 1.00 96.38 202 TYR A N 1
ATOM 1607 C CA . TYR A 1 202 ? -10.585 12.428 17.770 1.00 96.38 202 TYR A CA 1
ATOM 1608 C C . TYR A 1 202 ? -11.657 13.393 17.271 1.00 96.38 202 TYR A C 1
ATOM 1610 O O . TYR A 1 202 ? -12.754 13.454 17.832 1.00 96.38 202 TYR A O 1
ATOM 1618 N N . ILE A 1 203 ? -11.345 14.129 16.206 1.00 94.88 203 ILE A N 1
ATOM 1619 C CA . ILE A 1 203 ? -12.324 14.915 15.457 1.00 94.88 203 ILE A CA 1
ATOM 1620 C C . ILE A 1 203 ? -12.984 13.977 14.455 1.00 94.88 203 ILE A C 1
ATOM 1622 O O . ILE A 1 203 ? -12.304 13.375 13.628 1.00 94.88 203 ILE A O 1
ATOM 1626 N N . VAL A 1 204 ? -14.306 13.858 14.525 1.00 93.94 204 VAL A N 1
ATOM 1627 C CA . VAL A 1 204 ? -15.075 12.967 13.656 1.00 93.94 204 VAL A CA 1
ATOM 1628 C C . VAL A 1 204 ? -16.204 13.739 12.996 1.00 93.94 204 VAL A C 1
ATOM 1630 O O . VAL A 1 204 ? -16.997 14.401 13.660 1.00 93.94 204 VAL A O 1
ATOM 1633 N N . CYS A 1 205 ? -16.288 13.668 11.678 1.00 91.00 205 CYS A N 1
ATOM 1634 C CA . CYS A 1 205 ? -17.384 14.202 10.884 1.00 91.00 205 CYS A CA 1
ATOM 1635 C C . CYS A 1 205 ? -18.687 13.453 11.205 1.00 91.00 205 CYS A C 1
ATOM 1637 O O . CYS A 1 205 ? -18.692 12.236 11.335 1.00 91.00 205 CYS A O 1
ATOM 1639 N N . LYS A 1 206 ? -19.817 14.153 11.334 1.00 88.12 206 LYS A N 1
ATOM 1640 C CA . LYS A 1 206 ? -21.128 13.518 11.575 1.00 88.12 206 LYS A CA 1
ATOM 1641 C C . LYS A 1 206 ? -21.753 12.934 10.306 1.00 88.12 206 LYS A C 1
ATOM 1643 O O . LYS A 1 206 ? -22.649 12.105 10.393 1.00 88.12 206 LYS A O 1
ATOM 1648 N N . SER A 1 207 ? -21.302 13.378 9.138 1.00 84.81 207 SER A N 1
ATOM 1649 C CA . SER A 1 207 ? -21.735 12.888 7.831 1.00 84.81 207 SER A CA 1
ATOM 1650 C C . SER A 1 207 ? -20.532 12.683 6.919 1.00 84.81 207 SER A C 1
ATOM 1652 O O . SER A 1 207 ? -19.444 13.196 7.189 1.00 84.81 207 SER A O 1
ATOM 1654 N N . TRP A 1 208 ? -20.735 11.940 5.830 1.00 80.94 208 TRP A N 1
ATOM 1655 C CA . TRP A 1 208 ? -19.694 11.729 4.831 1.00 80.94 208 TRP A CA 1
ATOM 1656 C C . TRP A 1 208 ? -19.200 13.073 4.269 1.00 80.94 208 TRP A C 1
ATOM 1658 O O . TRP A 1 208 ? -20.023 13.882 3.827 1.00 80.94 208 TRP A O 1
ATOM 1668 N N . PRO A 1 209 ? -17.880 13.328 4.247 1.00 75.00 209 PRO A N 1
ATOM 1669 C CA . PRO A 1 209 ? -17.357 14.631 3.852 1.00 75.00 209 PRO A CA 1
ATOM 1670 C C . PRO A 1 209 ? -17.384 14.910 2.341 1.00 75.00 209 PRO A C 1
ATOM 1672 O O . PRO A 1 209 ? -17.152 16.042 1.933 1.00 75.00 209 PRO A O 1
ATOM 1675 N N . GLY A 1 210 ? -17.670 13.912 1.498 1.00 63.06 210 GLY A N 1
ATOM 1676 C CA . GLY A 1 210 ? -17.494 14.006 0.044 1.00 63.06 210 GLY A CA 1
ATOM 1677 C C . GLY A 1 210 ? -18.636 14.619 -0.776 1.00 63.06 210 GLY A C 1
ATOM 1678 O O . GLY A 1 210 ? -18.490 14.678 -1.991 1.00 63.06 210 GLY A O 1
ATOM 1679 N N . PHE A 1 211 ? -19.761 15.044 -0.179 1.00 50.22 211 PHE A N 1
ATOM 1680 C CA . PHE A 1 211 ? -20.964 15.405 -0.959 1.00 50.22 211 PHE A CA 1
ATOM 1681 C C . PHE A 1 211 ? -21.402 16.886 -0.914 1.00 50.22 211 PHE A C 1
ATOM 1683 O O . PHE A 1 211 ? -22.302 17.250 -1.663 1.00 50.22 211 PHE A O 1
ATOM 1690 N N . ALA A 1 212 ? -20.819 17.777 -0.096 1.00 47.69 212 ALA A N 1
ATOM 1691 C CA . ALA A 1 212 ? -21.381 19.132 0.049 1.00 47.69 212 ALA A CA 1
ATOM 1692 C C . ALA A 1 212 ? -20.362 20.271 0.217 1.00 47.69 212 ALA A C 1
ATOM 1694 O O . ALA A 1 212 ? -19.361 20.147 0.912 1.00 47.69 212 ALA A O 1
ATOM 1695 N N . THR A 1 213 ? -20.715 21.429 -0.355 1.00 50.12 213 THR A N 1
ATOM 1696 C CA . THR A 1 213 ? -20.105 22.766 -0.194 1.00 50.12 213 THR A CA 1
ATOM 1697 C C . THR A 1 213 ? -20.228 23.350 1.221 1.00 50.12 213 THR A C 1
ATOM 1699 O O . THR A 1 213 ? -19.658 24.404 1.498 1.00 50.12 213 THR A O 1
ATOM 1702 N N . ALA A 1 214 ? -20.969 22.697 2.122 1.00 59.88 214 ALA A N 1
ATOM 1703 C CA . ALA A 1 214 ? -21.146 23.127 3.505 1.00 59.88 214 ALA A CA 1
ATOM 1704 C C . ALA A 1 214 ? -20.119 22.462 4.433 1.00 59.88 214 ALA A C 1
ATOM 1706 O O . ALA A 1 214 ? -19.812 21.280 4.293 1.00 59.88 214 ALA A O 1
ATOM 1707 N N . MET A 1 215 ? -19.629 23.218 5.423 1.00 66.25 215 MET A N 1
ATOM 1708 C CA . MET A 1 215 ? -18.797 22.680 6.502 1.00 66.25 215 MET A CA 1
ATOM 1709 C C . MET A 1 215 ? -19.519 21.511 7.179 1.00 66.25 215 MET A C 1
ATOM 1711 O O . MET A 1 215 ? -20.595 21.675 7.757 1.00 66.25 215 MET A O 1
ATOM 1715 N N . VAL A 1 216 ? -18.919 20.328 7.100 1.00 78.44 216 VAL A N 1
ATOM 1716 C CA . VAL A 1 216 ? -19.448 19.117 7.723 1.00 78.44 216 VAL A CA 1
ATOM 1717 C C . VAL A 1 216 ? -19.377 19.285 9.235 1.00 78.44 216 VAL A C 1
ATOM 1719 O O . VAL A 1 216 ? -18.312 19.559 9.787 1.00 78.44 216 VAL A O 1
ATOM 1722 N N . ALA A 1 217 ? -20.511 19.129 9.918 1.00 85.62 217 ALA A N 1
ATOM 1723 C CA . ALA A 1 217 ? -20.546 19.205 11.372 1.00 85.62 217 ALA A CA 1
ATOM 1724 C C . ALA A 1 217 ? -19.649 18.114 11.973 1.00 85.62 217 ALA A C 1
ATOM 1726 O O . ALA A 1 217 ? -19.771 16.942 11.616 1.00 85.62 217 ALA A O 1
ATOM 1727 N N . THR A 1 218 ? -18.778 18.482 12.909 1.00 90.19 218 THR A N 1
ATOM 1728 C CA . THR A 1 218 ? -17.884 17.548 13.601 1.00 90.19 218 THR A CA 1
ATOM 1729 C C . THR A 1 218 ? -18.374 17.255 15.023 1.00 90.19 218 THR A C 1
ATOM 1731 O O . THR A 1 218 ? -19.124 18.025 15.630 1.00 90.19 218 THR A O 1
ATOM 1734 N N . LYS A 1 219 ? -17.998 16.089 15.550 1.00 92.75 219 LYS A N 1
ATOM 1735 C CA . LYS A 1 219 ? -18.100 15.682 16.955 1.00 92.75 219 LYS A CA 1
ATOM 1736 C C . LYS A 1 219 ? -16.697 15.365 17.474 1.00 92.75 219 LYS A C 1
ATOM 1738 O O . LYS A 1 219 ? -15.834 14.940 16.709 1.00 92.75 219 LYS A O 1
ATOM 1743 N N . LEU A 1 220 ? -16.481 15.580 18.767 1.00 95.06 220 LEU A N 1
ATOM 1744 C CA . LEU A 1 220 ? -15.279 15.127 19.461 1.00 95.06 220 LEU A CA 1
ATOM 1745 C C . LEU A 1 220 ? -15.595 13.820 20.174 1.00 95.06 220 LEU A C 1
ATOM 1747 O O . LEU A 1 220 ? -16.613 13.725 20.858 1.00 95.06 220 LEU A O 1
ATOM 1751 N N . ILE A 1 221 ? -14.730 12.828 19.993 1.00 94.69 221 ILE A N 1
ATOM 1752 C CA . ILE A 1 221 ? -14.822 11.540 20.681 1.00 94.69 221 ILE A CA 1
ATOM 1753 C C . ILE A 1 221 ? -13.542 11.347 21.477 1.00 94.69 221 ILE A C 1
ATOM 1755 O O . ILE A 1 221 ? -12.444 11.463 20.928 1.00 94.69 221 ILE A O 1
ATOM 1759 N N . ASP A 1 222 ? -13.676 11.053 22.763 1.00 96.06 222 ASP A N 1
ATOM 1760 C CA . ASP A 1 222 ? -12.529 10.770 23.618 1.00 96.06 222 ASP A CA 1
ATOM 1761 C C . ASP A 1 222 ? -11.838 9.471 23.202 1.00 96.06 222 ASP A C 1
ATOM 1763 O O . ASP A 1 222 ? -12.474 8.505 22.776 1.00 96.06 222 ASP A O 1
ATOM 1767 N N . ALA A 1 223 ? -10.512 9.437 23.337 1.00 94.44 223 ALA A N 1
ATOM 1768 C CA . ALA A 1 223 ? -9.699 8.306 22.898 1.00 94.44 223 ALA A CA 1
ATOM 1769 C C . ALA A 1 223 ? -10.025 6.998 23.636 1.00 94.44 223 ALA A C 1
ATOM 1771 O O . ALA A 1 223 ? -9.747 5.925 23.115 1.00 94.44 223 ALA A O 1
ATOM 1772 N N . GLU A 1 224 ? -10.629 7.071 24.823 1.00 94.75 224 GLU A N 1
ATOM 1773 C CA . GLU A 1 224 ? -11.119 5.900 25.559 1.00 94.75 224 GLU A CA 1
ATOM 1774 C C . GLU A 1 224 ? -12.305 5.209 24.877 1.00 94.75 224 GLU A C 1
ATOM 1776 O O . GLU A 1 224 ? -12.452 3.999 25.003 1.00 94.75 224 GLU A O 1
ATOM 1781 N N . ASN A 1 225 ? -13.107 5.959 24.116 1.00 95.00 225 ASN A N 1
ATOM 1782 C CA . ASN A 1 225 ? -14.289 5.463 23.415 1.00 95.00 225 ASN A CA 1
ATOM 1783 C C . ASN A 1 225 ? -14.017 5.221 21.924 1.00 95.00 225 ASN A C 1
ATOM 1785 O O . ASN A 1 225 ? -14.945 4.926 21.174 1.00 95.00 225 ASN A O 1
ATOM 1789 N N . MET A 1 226 ? -12.766 5.352 21.472 1.00 95.56 226 MET A N 1
ATOM 1790 C CA . MET A 1 226 ? -12.377 5.193 20.073 1.00 95.56 226 MET A CA 1
ATOM 1791 C C . MET A 1 226 ? -11.418 4.015 19.901 1.00 95.56 226 MET A C 1
ATOM 1793 O O . MET A 1 226 ? -10.304 4.010 20.422 1.00 95.56 226 MET A O 1
ATOM 1797 N N . LEU A 1 227 ? -11.818 3.046 19.086 1.00 95.69 227 LEU A N 1
ATOM 1798 C CA . LEU A 1 227 ? -10.958 1.988 18.580 1.00 95.69 227 LEU A CA 1
ATOM 1799 C C . LEU A 1 227 ? -10.344 2.450 17.257 1.00 95.69 227 LEU A C 1
ATOM 1801 O O . LEU A 1 227 ? -11.048 2.685 16.277 1.00 95.69 227 LEU A O 1
ATOM 1805 N N . HIS A 1 228 ? -9.018 2.576 17.223 1.00 95.81 228 HIS A N 1
ATOM 1806 C CA . HIS A 1 228 ? -8.268 2.957 16.024 1.00 95.81 228 HIS A CA 1
ATOM 1807 C C . HIS A 1 228 ? -7.312 1.838 15.624 1.00 95.81 228 HIS A C 1
ATOM 1809 O O . HIS A 1 228 ? -6.214 1.713 16.170 1.00 95.81 228 HIS A O 1
ATOM 1815 N N . LEU A 1 229 ? -7.725 1.035 14.646 1.00 95.00 229 LEU A N 1
ATOM 1816 C CA . LEU A 1 229 ? -6.874 0.013 14.048 1.00 95.00 229 LEU A CA 1
ATOM 1817 C C . LEU A 1 229 ? -6.118 0.636 12.871 1.00 95.00 229 LEU A C 1
ATOM 1819 O O . LEU A 1 229 ? -6.731 1.207 11.975 1.00 95.00 229 LEU A O 1
ATOM 1823 N N . LYS A 1 230 ? -4.783 0.560 12.869 1.00 94.38 230 LYS A N 1
ATOM 1824 C CA . LYS A 1 230 ? -3.940 1.196 11.843 1.00 94.38 230 LYS A CA 1
ATOM 1825 C C . LYS A 1 230 ? -2.647 0.442 11.575 1.00 94.38 230 LYS A C 1
ATOM 1827 O O . LYS A 1 230 ? -2.029 -0.105 12.485 1.00 94.38 230 LYS A O 1
ATOM 1832 N N . PHE A 1 231 ? -2.183 0.492 10.329 1.00 92.62 231 PHE A N 1
ATOM 1833 C CA . PHE A 1 231 ? -0.829 0.080 9.972 1.00 92.62 231 PHE A CA 1
ATOM 1834 C C . PHE A 1 231 ? 0.183 1.181 10.286 1.00 92.62 231 PHE A C 1
ATOM 1836 O O . PHE A 1 231 ? 0.286 2.189 9.582 1.00 92.62 231 PHE A O 1
ATOM 1843 N N . THR A 1 232 ? 0.985 0.959 11.324 1.00 89.19 232 THR A N 1
ATOM 1844 C CA . THR A 1 232 ? 2.124 1.814 11.671 1.00 89.19 232 THR A CA 1
ATOM 1845 C C . THR A 1 232 ? 3.430 1.115 11.324 1.00 89.19 232 THR A C 1
ATOM 1847 O O . THR A 1 232 ? 3.724 0.048 11.859 1.00 89.19 232 THR A O 1
ATOM 1850 N N . ARG A 1 233 ? 4.236 1.723 10.448 1.00 86.00 233 ARG A N 1
ATOM 1851 C CA . ARG A 1 233 ? 5.587 1.224 10.113 1.00 86.00 233 ARG A CA 1
ATOM 1852 C C . ARG A 1 233 ? 6.697 2.016 10.802 1.00 86.00 233 ARG A C 1
ATOM 1854 O O . ARG A 1 233 ? 7.855 1.612 10.772 1.00 86.00 233 ARG A O 1
ATOM 1861 N N . ARG A 1 234 ? 6.354 3.158 11.402 1.00 89.19 234 ARG A N 1
ATOM 1862 C CA . ARG A 1 234 ? 7.267 4.045 12.130 1.00 89.19 234 ARG A CA 1
ATOM 1863 C C . ARG A 1 234 ? 6.660 4.396 13.487 1.00 89.19 234 ARG A C 1
ATOM 1865 O O . ARG A 1 234 ? 5.440 4.464 13.624 1.00 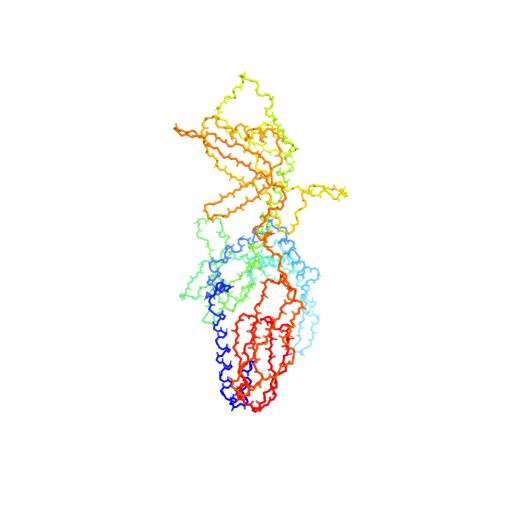89.19 234 ARG A O 1
ATOM 1872 N N . LEU A 1 235 ? 7.522 4.628 14.475 1.00 89.19 235 LEU A N 1
ATOM 1873 C CA . LEU A 1 235 ? 7.111 5.090 15.802 1.00 89.19 235 LEU A CA 1
ATOM 1874 C C . LEU A 1 235 ? 6.412 6.455 15.699 1.00 89.19 235 LEU A C 1
ATOM 1876 O O . LEU A 1 235 ? 6.765 7.274 14.848 1.00 89.19 235 LEU A O 1
ATOM 1880 N N . ASN A 1 236 ? 5.427 6.682 16.570 1.00 87.19 236 ASN A N 1
ATOM 1881 C CA . ASN A 1 236 ? 4.667 7.935 16.705 1.00 87.19 236 ASN A CA 1
ATOM 1882 C C . ASN A 1 236 ? 3.907 8.376 15.438 1.00 87.19 236 ASN A C 1
ATOM 1884 O O . ASN A 1 236 ? 3.606 9.554 15.233 1.00 87.19 236 ASN A O 1
ATOM 1888 N N . GLN A 1 237 ? 3.577 7.412 14.579 1.00 91.44 237 GLN A N 1
ATOM 1889 C CA . GLN A 1 237 ? 2.735 7.617 13.411 1.00 91.44 237 GLN A CA 1
ATOM 1890 C C . GLN A 1 237 ? 1.257 7.737 13.836 1.00 91.44 237 GLN A C 1
ATOM 1892 O O . GLN A 1 237 ? 0.686 6.806 14.417 1.00 91.44 237 GLN A O 1
ATOM 1897 N N . ALA A 1 238 ? 0.630 8.881 13.549 1.00 92.50 238 ALA A N 1
ATOM 1898 C CA . ALA A 1 238 ? -0.741 9.196 13.950 1.00 92.50 238 ALA A CA 1
ATOM 1899 C C . ALA A 1 238 ? -1.774 8.386 13.151 1.00 92.50 238 ALA A C 1
ATOM 1901 O O . ALA A 1 238 ? -2.605 7.708 13.754 1.00 92.50 238 ALA A O 1
ATOM 1902 N N . ARG A 1 239 ? -1.671 8.389 11.817 1.00 93.56 239 ARG A N 1
ATOM 1903 C CA . ARG A 1 239 ? -2.604 7.735 10.878 1.00 93.56 239 ARG A CA 1
ATOM 1904 C C . ARG A 1 239 ? -1.993 6.515 10.196 1.00 93.56 239 ARG A C 1
ATOM 1906 O O . ARG A 1 239 ? -0.775 6.460 10.027 1.00 93.56 239 ARG A O 1
ATOM 1913 N N . GLY A 1 240 ? -2.809 5.544 9.801 1.00 92.88 240 GLY A N 1
ATOM 1914 C CA . GLY A 1 240 ? -2.348 4.381 9.032 1.00 92.88 240 GLY A CA 1
ATOM 1915 C C . GLY A 1 240 ? -2.101 4.685 7.551 1.00 92.88 240 GLY A C 1
ATOM 1916 O O . GLY A 1 240 ? -2.568 5.693 7.031 1.00 92.88 240 GLY A O 1
ATOM 1917 N N . VAL A 1 241 ? -1.350 3.812 6.876 1.00 92.75 241 VAL A N 1
ATOM 1918 C CA . VAL A 1 241 ? -1.158 3.844 5.412 1.00 92.75 241 VAL A CA 1
ATOM 1919 C C . VAL A 1 241 ? -1.518 2.481 4.845 1.00 92.75 241 VAL A C 1
ATOM 1921 O O . VAL A 1 241 ? -1.199 1.464 5.463 1.00 92.75 241 VAL A O 1
ATOM 1924 N N . THR A 1 242 ? -2.175 2.473 3.684 1.00 94.56 242 THR A N 1
ATOM 1925 C CA . THR A 1 242 ? -2.575 1.257 2.966 1.00 94.56 242 THR A CA 1
ATOM 1926 C C . THR A 1 242 ? -1.444 0.236 2.846 1.00 94.56 242 THR A C 1
ATOM 1928 O O . THR A 1 242 ? -0.281 0.582 2.599 1.00 94.56 242 THR A O 1
ATOM 1931 N N . LEU A 1 243 ? -1.796 -1.046 2.979 1.00 93.38 243 LEU A N 1
ATOM 1932 C CA . LEU A 1 243 ? -0.862 -2.151 2.778 1.00 93.38 243 LEU A CA 1
ATOM 1933 C C . LEU A 1 243 ? -0.296 -2.160 1.347 1.00 93.38 243 LEU A C 1
ATOM 1935 O O . LEU A 1 243 ? 0.854 -2.560 1.149 1.00 93.38 243 LEU A O 1
ATOM 1939 N N . LEU A 1 244 ? -1.075 -1.662 0.380 1.00 93.75 244 LEU A N 1
ATOM 1940 C CA . LEU A 1 244 ? -0.743 -1.645 -1.045 1.00 93.75 244 LEU A CA 1
ATOM 1941 C C . LEU A 1 244 ? 0.276 -0.559 -1.423 1.00 93.75 244 LEU A C 1
ATOM 1943 O O . LEU A 1 244 ? 0.852 -0.625 -2.506 1.00 93.75 244 LEU A O 1
ATOM 1947 N N . ALA A 1 245 ? 0.571 0.403 -0.540 1.00 92.81 245 ALA A N 1
ATOM 1948 C CA . ALA A 1 245 ? 1.418 1.561 -0.857 1.00 92.81 245 ALA A CA 1
ATOM 1949 C C . ALA A 1 245 ? 2.759 1.217 -1.544 1.00 92.81 245 ALA A C 1
ATOM 1951 O O . ALA A 1 245 ? 3.125 1.910 -2.490 1.00 92.81 245 ALA A O 1
ATOM 1952 N N . PRO A 1 246 ? 3.500 0.161 -1.145 1.00 91.31 246 PRO A N 1
ATOM 1953 C CA . PRO A 1 246 ? 4.769 -0.185 -1.790 1.00 91.31 246 PRO A CA 1
ATOM 1954 C C . PRO A 1 246 ? 4.627 -0.823 -3.178 1.00 91.31 246 PRO A C 1
ATOM 1956 O O . PRO A 1 246 ? 5.610 -0.874 -3.912 1.00 91.31 246 PRO A O 1
ATOM 1959 N N . VAL A 1 247 ? 3.451 -1.362 -3.510 1.00 93.88 247 VAL A N 1
ATOM 1960 C CA . VAL A 1 247 ? 3.212 -2.144 -4.734 1.00 93.88 247 VAL A CA 1
ATOM 1961 C C . VAL A 1 247 ? 2.296 -1.443 -5.733 1.00 93.88 247 VAL A C 1
ATOM 1963 O O . VAL A 1 247 ? 2.245 -1.883 -6.872 1.00 93.88 247 VAL A O 1
ATOM 1966 N N . ILE A 1 248 ? 1.641 -0.341 -5.349 1.00 93.06 248 ILE A N 1
ATOM 1967 C CA . ILE A 1 248 ? 0.708 0.427 -6.193 1.00 93.06 248 ILE A CA 1
ATOM 1968 C C . ILE A 1 248 ? 1.270 0.712 -7.591 1.00 93.06 248 ILE A C 1
ATOM 1970 O O . ILE A 1 248 ? 0.611 0.397 -8.572 1.00 93.06 248 ILE A O 1
ATOM 1974 N N . ILE A 1 249 ? 2.496 1.239 -7.691 1.00 92.75 249 ILE A N 1
ATOM 1975 C CA . ILE A 1 249 ? 3.096 1.579 -8.994 1.00 92.75 249 ILE A CA 1
ATOM 1976 C C . ILE A 1 249 ? 3.285 0.315 -9.836 1.00 92.75 249 ILE A C 1
ATOM 1978 O O . ILE A 1 249 ? 2.919 0.283 -10.997 1.00 92.75 249 ILE A O 1
ATOM 1982 N N . ARG A 1 250 ? 3.766 -0.771 -9.225 1.00 94.69 250 ARG A N 1
ATOM 1983 C CA . ARG A 1 250 ? 3.970 -2.040 -9.930 1.00 94.69 250 ARG A CA 1
ATOM 1984 C C . ARG A 1 250 ? 2.654 -2.678 -10.383 1.00 94.69 250 ARG A C 1
ATOM 1986 O O . ARG A 1 250 ? 2.631 -3.319 -11.425 1.00 94.69 250 ARG A O 1
ATOM 1993 N N . LEU A 1 251 ? 1.592 -2.550 -9.587 1.00 93.00 251 LEU A N 1
ATOM 1994 C CA . LEU A 1 251 ? 0.256 -3.022 -9.954 1.00 93.00 251 LEU A CA 1
ATOM 1995 C C . LEU A 1 251 ? -0.321 -2.196 -11.107 1.00 93.00 251 LEU A C 1
ATOM 1997 O O . LEU A 1 251 ? -0.947 -2.762 -11.995 1.00 93.00 251 LEU A O 1
ATOM 2001 N N . LEU A 1 252 ? -0.078 -0.881 -11.114 1.00 92.31 252 LEU A N 1
ATOM 2002 C CA . LEU A 1 252 ? -0.460 -0.013 -12.224 1.00 92.31 252 LEU A CA 1
ATOM 2003 C C . LEU A 1 252 ? 0.279 -0.406 -13.507 1.00 92.31 252 LEU A C 1
ATOM 2005 O O . LEU A 1 252 ? -0.373 -0.693 -14.505 1.00 92.31 252 LEU A O 1
ATOM 2009 N N . ASP A 1 253 ? 1.609 -0.507 -13.447 1.00 92.94 253 ASP A N 1
ATOM 2010 C CA . ASP A 1 253 ? 2.445 -0.876 -14.595 1.00 92.94 253 ASP A CA 1
ATOM 2011 C C . ASP A 1 253 ? 2.038 -2.246 -15.168 1.00 92.94 253 ASP A C 1
ATOM 2013 O O . ASP A 1 253 ? 1.976 -2.428 -16.382 1.00 92.94 253 ASP A O 1
ATOM 2017 N N . LEU A 1 254 ? 1.736 -3.218 -14.296 1.00 92.25 254 LEU A N 1
ATOM 2018 C CA . LEU A 1 254 ? 1.274 -4.544 -14.712 1.00 92.25 254 LEU A CA 1
ATOM 2019 C C . LEU A 1 254 ? -0.060 -4.462 -15.459 1.00 92.25 254 LEU A C 1
ATOM 2021 O O . LEU A 1 254 ? -0.198 -5.053 -16.527 1.00 92.25 254 LEU A O 1
ATOM 2025 N N . LYS A 1 255 ? -1.021 -3.706 -14.922 1.00 89.94 255 LYS A N 1
ATOM 2026 C CA . LYS A 1 255 ? -2.324 -3.525 -15.560 1.00 89.94 255 LYS A CA 1
ATOM 2027 C C . LYS A 1 255 ? -2.201 -2.826 -16.916 1.00 89.94 255 LYS A C 1
ATOM 2029 O O . LYS A 1 255 ? -2.818 -3.267 -17.882 1.00 89.94 255 LYS A O 1
ATOM 2034 N N . GLU A 1 256 ? -1.411 -1.757 -16.997 1.00 90.44 256 GLU A N 1
ATOM 2035 C CA . GLU A 1 256 ? -1.176 -1.029 -18.251 1.00 90.44 256 GLU A CA 1
ATOM 2036 C C . GLU A 1 256 ? -0.505 -1.916 -19.304 1.00 90.44 256 GLU A C 1
ATOM 2038 O O . GLU A 1 256 ? -0.861 -1.858 -20.483 1.00 90.44 256 GLU A O 1
ATOM 2043 N N . TYR A 1 257 ? 0.420 -2.780 -18.879 1.00 93.56 257 TYR A N 1
ATOM 2044 C CA . TYR A 1 257 ? 1.049 -3.763 -19.753 1.00 93.56 257 TYR A CA 1
ATOM 2045 C C . TYR A 1 257 ? 0.037 -4.788 -20.284 1.00 93.56 257 TYR A C 1
ATOM 2047 O O . TYR A 1 257 ? -0.061 -4.982 -21.493 1.00 93.56 257 TYR A O 1
ATOM 2055 N N . GLU A 1 258 ? -0.772 -5.394 -19.411 1.00 90.38 258 GLU A N 1
ATOM 2056 C CA . GLU A 1 258 ? -1.806 -6.359 -19.811 1.00 90.38 258 GLU A CA 1
ATOM 2057 C C . GLU A 1 258 ? -2.862 -5.744 -20.739 1.00 90.38 258 GLU A C 1
ATOM 2059 O O . GLU A 1 258 ? -3.288 -6.376 -21.709 1.00 90.38 258 GLU A O 1
ATOM 2064 N N . ASP A 1 259 ? -3.284 -4.508 -20.463 1.00 89.44 259 ASP A N 1
ATOM 2065 C CA . ASP A 1 259 ? -4.235 -3.783 -21.304 1.00 89.44 259 ASP A CA 1
ATOM 2066 C C . ASP A 1 259 ? -3.610 -3.444 -22.675 1.00 89.44 259 ASP A C 1
ATOM 2068 O O . ASP A 1 259 ? -4.296 -3.555 -23.697 1.00 89.44 259 ASP A O 1
ATOM 2072 N N . SER A 1 260 ? -2.308 -3.131 -22.722 1.00 87.19 260 SER A N 1
ATOM 2073 C CA . SER A 1 260 ? -1.559 -2.891 -23.967 1.00 87.19 260 SER A CA 1
ATOM 2074 C C . SER A 1 260 ? -1.404 -4.159 -24.807 1.00 87.19 260 SER A C 1
ATOM 2076 O O . SER A 1 260 ? -1.695 -4.130 -26.000 1.00 87.19 260 SER A O 1
ATOM 2078 N N . GLU A 1 261 ? -1.025 -5.285 -24.198 1.00 90.56 261 GLU A N 1
ATOM 2079 C CA . GLU A 1 261 ? -0.934 -6.585 -24.879 1.00 90.56 261 GLU A CA 1
ATOM 2080 C C . GLU A 1 261 ? -2.303 -7.040 -25.398 1.00 90.56 261 GLU A C 1
ATOM 2082 O O . GLU A 1 261 ? -2.436 -7.484 -26.540 1.00 90.56 261 GLU A O 1
ATOM 2087 N N . ARG A 1 262 ? -3.369 -6.863 -24.603 1.00 86.19 262 ARG A N 1
ATOM 2088 C CA . ARG A 1 262 ? -4.739 -7.176 -25.038 1.00 86.19 262 ARG A CA 1
ATOM 2089 C C . ARG A 1 262 ? -5.169 -6.300 -26.213 1.00 86.19 262 ARG A C 1
ATOM 2091 O O . ARG A 1 262 ? -5.811 -6.798 -27.139 1.00 86.19 262 ARG A O 1
ATOM 2098 N N . LEU A 1 263 ? -4.859 -5.005 -26.177 1.00 79.94 263 LEU A N 1
ATOM 2099 C CA . LEU A 1 263 ? -5.170 -4.075 -27.261 1.00 79.94 263 LEU A CA 1
ATOM 2100 C C . LEU A 1 263 ? -4.376 -4.415 -28.526 1.00 79.94 263 LEU A C 1
ATOM 2102 O O . LEU A 1 263 ? -4.974 -4.489 -29.598 1.00 79.94 263 LEU A O 1
ATOM 2106 N N . ALA A 1 264 ? -3.082 -4.714 -28.397 1.00 73.69 264 ALA A N 1
ATOM 2107 C CA . ALA A 1 264 ? -2.248 -5.183 -29.497 1.00 73.69 264 ALA A CA 1
ATOM 2108 C C . ALA A 1 264 ? -2.820 -6.467 -30.114 1.00 73.69 264 ALA A C 1
ATOM 2110 O O . ALA A 1 264 ? -3.035 -6.515 -31.320 1.00 73.69 264 ALA A O 1
ATOM 2111 N N . ALA A 1 265 ? -3.186 -7.462 -29.300 1.00 81.06 265 ALA A N 1
ATOM 2112 C CA . ALA A 1 265 ? -3.812 -8.693 -29.778 1.00 81.06 265 ALA A CA 1
ATOM 2113 C C . ALA A 1 265 ? -5.152 -8.438 -30.493 1.00 81.06 265 ALA A C 1
ATOM 2115 O O . ALA A 1 265 ? -5.425 -9.058 -31.520 1.00 81.06 265 ALA A O 1
ATOM 2116 N N . ARG A 1 266 ? -5.983 -7.508 -29.995 1.00 77.25 266 ARG A N 1
ATOM 2117 C CA . ARG A 1 266 ? -7.243 -7.118 -30.656 1.00 77.25 266 ARG A CA 1
ATOM 2118 C C . ARG A 1 266 ? -7.008 -6.434 -32.000 1.00 77.25 266 ARG A C 1
ATOM 2120 O O . ARG A 1 266 ? -7.721 -6.742 -32.949 1.00 77.25 266 ARG A O 1
ATOM 2127 N N . ILE A 1 267 ? -6.035 -5.529 -32.077 1.00 70.19 267 ILE A N 1
ATOM 2128 C CA . ILE A 1 267 ? -5.657 -4.852 -33.322 1.00 70.19 267 ILE A CA 1
ATOM 2129 C C . ILE A 1 267 ? -5.097 -5.872 -34.320 1.00 70.19 267 ILE A C 1
ATOM 2131 O O . ILE A 1 267 ? -5.545 -5.920 -35.463 1.00 70.19 267 ILE A O 1
ATOM 2135 N N . SER A 1 268 ? -4.192 -6.747 -33.878 1.00 67.06 268 SER A N 1
ATOM 2136 C CA . SER A 1 268 ? -3.637 -7.825 -34.701 1.00 67.06 268 SER A CA 1
ATOM 2137 C C . SER A 1 268 ? -4.718 -8.777 -35.208 1.00 67.06 268 SER A C 1
ATOM 2139 O O . SER A 1 268 ? -4.704 -9.142 -36.377 1.00 67.06 268 SER A O 1
ATOM 2141 N N . ALA A 1 269 ? -5.697 -9.134 -34.372 1.00 69.06 269 ALA A N 1
ATOM 2142 C CA . ALA A 1 269 ? -6.837 -9.948 -34.790 1.00 69.06 269 ALA A CA 1
ATOM 2143 C C . ALA A 1 269 ? -7.773 -9.218 -35.769 1.00 69.06 269 ALA A C 1
ATOM 2145 O O . ALA A 1 269 ? -8.492 -9.869 -36.526 1.00 69.06 269 ALA A O 1
ATOM 2146 N N . ALA A 1 270 ? -7.788 -7.882 -35.758 1.00 62.22 270 ALA A N 1
ATOM 2147 C CA . ALA A 1 270 ? -8.604 -7.106 -36.679 1.00 62.22 270 ALA A CA 1
ATOM 2148 C C . ALA A 1 270 ? -8.021 -7.031 -38.092 1.00 62.22 270 ALA A C 1
ATOM 2150 O O . ALA A 1 270 ? -8.783 -6.966 -39.059 1.00 62.22 270 ALA A O 1
ATOM 2151 N N . PHE A 1 271 ? -6.698 -7.130 -38.229 1.00 58.62 271 PHE A N 1
ATOM 2152 C CA . PHE A 1 271 ? -6.040 -7.212 -39.526 1.00 58.62 271 PHE A CA 1
ATOM 2153 C C . PHE A 1 271 ? -6.135 -8.626 -40.112 1.00 58.62 271 PHE A C 1
ATOM 2155 O O . PHE A 1 271 ? -5.338 -9.504 -39.799 1.00 58.62 271 PHE A O 1
ATOM 2162 N N . ALA A 1 272 ? -7.100 -8.845 -41.009 1.00 51.91 272 ALA A N 1
ATOM 2163 C CA . ALA A 1 272 ? -7.292 -10.148 -41.654 1.00 51.91 272 ALA A CA 1
ATOM 2164 C C . ALA A 1 272 ? -6.409 -10.350 -42.899 1.00 51.91 272 ALA A C 1
ATOM 2166 O O . ALA A 1 272 ? -5.883 -11.437 -43.132 1.00 51.91 272 ALA A O 1
ATOM 2167 N N . MET A 1 273 ? -6.272 -9.319 -43.737 1.00 47.25 273 MET A N 1
ATOM 2168 C CA . MET A 1 273 ? -5.515 -9.383 -44.988 1.00 47.25 273 MET A CA 1
ATOM 2169 C C . MET A 1 273 ? -5.191 -7.966 -45.471 1.00 47.25 273 MET A C 1
ATOM 2171 O O . MET A 1 273 ? -6.040 -7.075 -45.416 1.00 47.25 273 MET A O 1
ATOM 2175 N N . PHE A 1 274 ? -3.980 -7.761 -45.986 1.00 52.69 274 PHE A N 1
ATOM 2176 C CA . PHE A 1 274 ? -3.609 -6.549 -46.715 1.00 52.69 274 PHE A CA 1
ATOM 2177 C C . PHE A 1 274 ? -3.463 -6.881 -48.203 1.00 52.69 274 PHE A C 1
ATOM 2179 O O . PHE A 1 274 ? -2.732 -7.797 -48.579 1.00 52.69 274 PHE A O 1
ATOM 2186 N N . ILE A 1 275 ? -4.152 -6.136 -49.071 1.00 44.69 275 ILE A N 1
ATOM 2187 C CA . ILE A 1 275 ? -3.999 -6.287 -50.524 1.00 44.69 275 ILE A CA 1
ATOM 2188 C C . ILE A 1 275 ? -2.979 -5.252 -50.998 1.00 44.69 275 ILE A C 1
ATOM 2190 O O . ILE A 1 275 ? -3.277 -4.061 -51.091 1.00 44.69 275 ILE A O 1
ATOM 2194 N N . ARG A 1 276 ? -1.764 -5.714 -51.319 1.00 46.16 276 ARG A N 1
ATOM 2195 C CA . ARG A 1 276 ? -0.758 -4.899 -52.014 1.00 46.16 276 ARG A CA 1
ATOM 2196 C C . ARG A 1 276 ? -1.104 -4.822 -53.497 1.00 46.16 276 ARG A C 1
ATOM 2198 O O . ARG A 1 276 ? -1.137 -5.846 -54.177 1.00 46.16 276 ARG A O 1
ATOM 2205 N N . ARG A 1 277 ? -1.289 -3.610 -54.023 1.00 45.06 277 ARG A N 1
ATOM 2206 C CA . ARG A 1 277 ? -1.307 -3.391 -55.472 1.00 45.06 277 ARG A CA 1
ATOM 2207 C C . ARG A 1 277 ? 0.142 -3.421 -55.970 1.00 45.06 277 ARG A C 1
ATOM 2209 O O . ARG A 1 277 ? 0.962 -2.617 -55.539 1.00 45.06 277 ARG A O 1
ATOM 2216 N N . SER A 1 278 ? 0.480 -4.383 -56.828 1.00 38.41 278 SER A N 1
ATOM 2217 C CA . SER A 1 278 ? 1.755 -4.375 -57.551 1.00 38.41 278 SER A CA 1
ATOM 2218 C C . SER A 1 278 ? 1.726 -3.280 -58.616 1.00 38.41 278 SER A C 1
ATOM 2220 O O . SER A 1 278 ? 0.715 -3.126 -59.299 1.00 38.41 278 SER A O 1
ATOM 2222 N N . ASP A 1 279 ? 2.845 -2.586 -58.791 1.00 45.00 279 ASP A N 1
ATOM 2223 C CA . ASP A 1 279 ? 3.055 -1.390 -59.629 1.00 45.00 279 ASP A CA 1
ATOM 2224 C C . ASP A 1 279 ? 2.894 -1.611 -61.157 1.00 45.00 279 ASP A C 1
ATOM 2226 O O . ASP A 1 279 ? 3.428 -0.871 -61.975 1.00 45.00 279 ASP A O 1
ATOM 2230 N N . ALA A 1 280 ? 2.204 -2.674 -61.579 1.00 41.75 280 ALA A N 1
ATOM 2231 C CA . ALA A 1 280 ? 2.208 -3.152 -62.959 1.00 41.75 280 ALA A CA 1
ATOM 2232 C C . ALA A 1 280 ? 1.002 -2.716 -63.809 1.00 41.75 280 ALA A C 1
ATOM 2234 O O . ALA A 1 280 ? 0.999 -3.015 -64.998 1.00 41.75 280 ALA A O 1
ATOM 2235 N N . MET A 1 281 ? -0.010 -2.022 -63.269 1.00 39.25 281 MET A N 1
ATOM 2236 C CA . MET A 1 281 ? -1.162 -1.562 -64.071 1.00 39.25 281 MET A CA 1
ATOM 2237 C C . MET A 1 281 ? -1.759 -0.227 -63.599 1.00 39.25 281 MET A C 1
ATOM 2239 O O . MET A 1 281 ? -2.968 -0.116 -63.409 1.00 39.25 281 MET A O 1
ATOM 2243 N N . VAL A 1 282 ? -0.936 0.813 -63.445 1.00 41.16 282 VAL A N 1
ATOM 2244 C CA . VAL A 1 282 ? -1.458 2.186 -63.555 1.00 41.16 282 VAL A CA 1
ATOM 2245 C C . VAL A 1 282 ? -1.458 2.530 -65.042 1.00 41.16 282 VAL A C 1
ATOM 2247 O O . VAL A 1 282 ? -0.438 2.918 -65.606 1.00 41.16 282 VAL A O 1
ATOM 2250 N N . GLN A 1 283 ? -2.584 2.270 -65.706 1.00 42.91 283 GLN A N 1
ATOM 2251 C CA . GLN A 1 283 ? -2.809 2.747 -67.064 1.00 42.91 283 GLN A CA 1
ATOM 2252 C C . GLN A 1 283 ? -3.071 4.255 -66.981 1.00 42.91 283 GLN A C 1
ATOM 2254 O O . GLN A 1 283 ? -3.919 4.701 -66.211 1.00 42.91 283 GLN A O 1
ATOM 2259 N N . ASP A 1 284 ? -2.272 5.011 -67.726 1.00 41.88 284 ASP A N 1
ATOM 2260 C CA . ASP A 1 284 ? -2.279 6.471 -67.815 1.00 41.88 284 ASP A CA 1
ATOM 2261 C C . ASP A 1 284 ? -3.707 6.983 -68.096 1.00 41.88 284 ASP A C 1
ATOM 2263 O O . ASP A 1 284 ? -4.246 6.757 -69.181 1.00 41.88 284 ASP A O 1
ATOM 2267 N N . GLY A 1 285 ? -4.361 7.585 -67.093 1.00 44.09 285 GLY A N 1
ATOM 2268 C CA . GLY A 1 285 ? -5.727 8.104 -67.232 1.00 44.09 285 GLY A CA 1
ATOM 2269 C C . GLY A 1 285 ? -6.493 8.392 -65.936 1.00 44.09 285 GLY A C 1
ATOM 2270 O O . GLY A 1 285 ? -7.198 9.392 -65.886 1.00 44.09 285 GLY A O 1
ATOM 2271 N N . ASP A 1 286 ? -6.319 7.599 -64.876 1.00 40.69 286 ASP A N 1
ATOM 2272 C CA . ASP A 1 286 ? -6.987 7.834 -63.581 1.00 40.69 286 ASP A CA 1
ATOM 2273 C C . ASP A 1 286 ? -5.978 8.350 -62.546 1.00 40.69 286 ASP A C 1
ATOM 2275 O O . ASP A 1 286 ? -5.475 7.612 -61.696 1.00 40.69 286 ASP A O 1
ATOM 2279 N N . ALA A 1 287 ? -5.653 9.641 -62.624 1.00 39.25 287 ALA A N 1
ATOM 2280 C CA . ALA A 1 287 ? -5.033 10.325 -61.495 1.00 39.25 287 ALA A CA 1
ATOM 2281 C C . ALA A 1 287 ? -6.077 10.396 -60.363 1.00 39.25 287 ALA A C 1
ATOM 2283 O O . ALA A 1 287 ? -7.146 10.972 -60.584 1.00 39.25 287 ALA A O 1
ATOM 2284 N N . PRO A 1 288 ? -5.826 9.824 -59.169 1.00 41.41 288 PRO A N 1
ATOM 2285 C CA . PRO A 1 288 ? -6.755 9.976 -58.064 1.00 41.41 288 PRO A CA 1
ATOM 2286 C C . PRO A 1 288 ? -6.810 11.455 -57.684 1.00 41.41 288 PRO A C 1
ATOM 2288 O O . PRO A 1 288 ? -5.774 12.104 -57.538 1.00 41.41 288 PRO A O 1
ATOM 2291 N N . ASP A 1 289 ? -8.021 11.980 -57.539 1.00 41.94 289 ASP A N 1
ATOM 2292 C CA . ASP A 1 289 ? -8.269 13.319 -57.020 1.00 41.94 289 ASP A CA 1
ATOM 2293 C C . ASP A 1 289 ? -7.649 13.423 -55.616 1.00 41.94 289 ASP A C 1
ATOM 2295 O O . ASP A 1 289 ? -8.076 12.740 -54.682 1.00 41.94 289 ASP A O 1
ATOM 2299 N N . TYR A 1 290 ? -6.596 14.235 -55.476 1.00 43.78 290 TYR A N 1
ATOM 2300 C CA . TYR A 1 290 ? -5.881 14.489 -54.218 1.00 43.78 290 TYR A CA 1
ATOM 2301 C C . TYR A 1 290 ? -6.677 15.447 -53.316 1.00 43.78 290 TYR A C 1
ATOM 2303 O O . TYR A 1 290 ? -6.129 16.382 -52.731 1.00 43.78 290 TYR A O 1
ATOM 2311 N N . ALA A 1 291 ? -7.984 15.231 -53.217 1.00 38.81 291 ALA A N 1
ATOM 2312 C CA . ALA A 1 291 ? -8.833 15.911 -52.264 1.00 38.81 291 ALA A CA 1
ATOM 2313 C C . ALA A 1 291 ? -8.797 15.126 -50.951 1.00 38.81 291 ALA A C 1
ATOM 2315 O O . ALA A 1 291 ? -9.487 14.119 -50.795 1.00 38.81 291 ALA A O 1
ATOM 2316 N N . ASP A 1 292 ? -7.915 15.581 -50.064 1.00 44.12 292 ASP A N 1
ATOM 2317 C CA . ASP A 1 292 ? -8.072 15.623 -48.608 1.00 44.12 292 ASP A CA 1
ATOM 2318 C C . ASP A 1 292 ? -9.337 14.911 -48.090 1.00 44.12 292 ASP A C 1
ATOM 2320 O O . ASP A 1 292 ? -10.399 15.504 -47.897 1.00 44.12 292 ASP A O 1
ATOM 2324 N N . LYS A 1 293 ? -9.239 13.594 -47.922 1.00 41.59 293 LYS A N 1
ATOM 2325 C CA . LYS A 1 293 ? -10.158 12.850 -47.073 1.00 41.59 293 LYS A CA 1
ATOM 2326 C C . LYS A 1 293 ? -9.308 12.309 -45.951 1.00 41.59 293 LYS A C 1
ATOM 2328 O O . LYS A 1 293 ? -8.600 11.323 -46.161 1.00 41.59 293 LYS A O 1
ATOM 2333 N N . ASP A 1 294 ? -9.392 12.961 -44.795 1.00 40.34 294 ASP A N 1
ATOM 2334 C CA . ASP A 1 294 ? -9.197 12.313 -43.503 1.00 40.34 294 ASP A CA 1
ATOM 2335 C C . ASP A 1 294 ? -9.908 10.959 -43.575 1.00 40.34 294 ASP A C 1
ATOM 2337 O O . ASP A 1 294 ? -11.137 10.852 -43.546 1.00 40.34 294 ASP A O 1
ATOM 2341 N N . ARG A 1 295 ? -9.129 9.912 -43.850 1.00 48.41 295 ARG A N 1
ATOM 2342 C CA . ARG A 1 295 ? -9.634 8.552 -43.934 1.00 48.41 295 ARG A CA 1
ATOM 2343 C C . ARG A 1 295 ? -9.722 8.100 -42.491 1.00 48.41 295 ARG A C 1
ATOM 2345 O O . ARG A 1 295 ? -8.763 7.537 -41.971 1.00 48.41 295 ARG A O 1
ATOM 2352 N N . ASP A 1 296 ? -10.858 8.379 -41.861 1.00 44.75 296 ASP A N 1
ATOM 2353 C CA . ASP A 1 296 ? -11.227 7.733 -40.608 1.00 44.75 296 ASP A CA 1
ATOM 2354 C C . ASP A 1 296 ? -11.279 6.227 -40.886 1.00 44.75 296 ASP A C 1
ATOM 2356 O O . ASP A 1 296 ? -12.181 5.687 -41.529 1.00 44.75 296 ASP A O 1
ATOM 2360 N N . LEU A 1 297 ? -10.182 5.565 -40.533 1.00 51.28 297 LEU A N 1
ATOM 2361 C CA . LEU A 1 297 ? -10.010 4.133 -40.658 1.00 51.28 297 LEU A CA 1
ATOM 2362 C C . LEU A 1 297 ? -10.617 3.507 -39.411 1.00 51.28 297 LEU A C 1
ATOM 2364 O O . LEU A 1 297 ? -9.926 3.278 -38.421 1.00 51.28 297 LEU A O 1
ATOM 2368 N N . ASP A 1 298 ? -11.913 3.223 -39.480 1.00 51.12 298 ASP A N 1
ATOM 2369 C CA . ASP A 1 298 ? -12.580 2.406 -38.476 1.00 51.12 298 ASP A CA 1
ATOM 2370 C C . ASP A 1 298 ? -12.085 0.957 -38.615 1.00 51.12 298 ASP A C 1
ATOM 2372 O O . ASP A 1 298 ? -12.445 0.206 -39.528 1.00 51.12 298 ASP A O 1
ATOM 2376 N N . ILE A 1 299 ? -11.153 0.586 -37.735 1.00 55.84 299 ILE A N 1
ATOM 2377 C CA . ILE A 1 299 ? -10.574 -0.756 -37.671 1.00 55.84 299 ILE A CA 1
ATOM 2378 C C . ILE A 1 299 ? -11.524 -1.640 -36.857 1.00 55.84 299 ILE A C 1
ATOM 2380 O O . ILE A 1 299 ? -11.536 -1.599 -35.626 1.00 55.84 299 ILE A O 1
ATOM 2384 N N . GLU A 1 300 ? -12.298 -2.469 -37.553 1.00 50.91 300 GLU A N 1
ATOM 2385 C CA . GLU A 1 300 ? -13.141 -3.508 -36.967 1.00 50.91 300 GLU A CA 1
ATOM 2386 C C . GLU A 1 300 ? -12.527 -4.902 -37.191 1.00 50.91 300 GLU A C 1
ATOM 2388 O O . GLU A 1 300 ? -11.749 -5.107 -38.129 1.00 50.91 300 GLU A O 1
ATOM 2393 N N . PRO A 1 301 ? -12.849 -5.897 -36.343 1.00 46.06 301 PRO A N 1
ATOM 2394 C CA . PRO A 1 301 ? -12.407 -7.267 -36.559 1.00 46.06 301 PRO A CA 1
ATOM 2395 C C . PRO A 1 301 ? -12.790 -7.802 -37.949 1.00 46.06 301 PRO A C 1
ATOM 2397 O O . PRO A 1 301 ? -13.972 -7.980 -38.232 1.00 46.06 301 PRO A O 1
ATOM 2400 N N . GLY A 1 302 ? -11.801 -8.081 -38.808 1.00 45.53 302 GLY A N 1
ATOM 2401 C CA . GLY A 1 302 ? -12.026 -8.554 -40.181 1.00 45.53 302 GLY A CA 1
ATOM 2402 C C . GLY A 1 302 ? -11.888 -7.482 -41.267 1.00 45.53 302 GLY A C 1
ATOM 2403 O O . GLY A 1 302 ? -12.092 -7.791 -42.444 1.00 45.53 302 GLY A O 1
ATOM 2404 N N . THR A 1 303 ? -11.515 -6.247 -40.914 1.00 49.47 303 THR A N 1
ATOM 2405 C CA . THR A 1 303 ? -11.257 -5.184 -41.891 1.00 49.47 303 THR A CA 1
ATOM 2406 C C . THR A 1 303 ? -10.096 -5.567 -42.816 1.00 49.47 303 THR A C 1
ATOM 2408 O O . THR A 1 303 ? -8.952 -5.755 -42.397 1.00 49.47 303 THR A O 1
ATOM 2411 N N . ILE A 1 304 ? -10.388 -5.655 -44.115 1.00 48.62 304 ILE A N 1
ATOM 2412 C CA . ILE A 1 304 ? -9.381 -5.815 -45.168 1.00 48.62 304 ILE A CA 1
ATOM 2413 C C . ILE A 1 304 ? -8.923 -4.420 -45.582 1.00 48.62 304 ILE A C 1
ATOM 2415 O O . ILE A 1 304 ? -9.688 -3.651 -46.169 1.00 48.62 304 ILE A O 1
ATOM 2419 N N . LEU A 1 305 ? -7.660 -4.095 -45.308 1.00 46.16 305 LEU A N 1
ATOM 2420 C CA . LEU A 1 305 ? -7.061 -2.855 -45.792 1.00 46.16 305 LEU A CA 1
ATOM 2421 C C . LEU A 1 305 ? -6.772 -2.988 -47.291 1.00 46.16 305 LEU A C 1
ATOM 2423 O O . LEU A 1 305 ? -5.828 -3.662 -47.719 1.00 46.16 305 LEU A O 1
ATOM 2427 N N . LYS A 1 306 ? -7.623 -2.343 -48.089 1.00 40.16 306 LYS A N 1
ATOM 2428 C CA . LYS A 1 306 ? -7.474 -2.206 -49.538 1.00 40.16 306 LYS A CA 1
ATOM 2429 C C . LYS A 1 306 ? -6.754 -0.889 -49.851 1.00 40.16 306 LYS A C 1
ATOM 2431 O O . LYS A 1 306 ? -7.030 0.129 -49.223 1.00 40.16 306 LYS A O 1
ATOM 2436 N N . ASP A 1 307 ? -5.851 -0.923 -50.829 1.00 46.12 307 ASP A N 1
ATOM 2437 C CA . ASP A 1 307 ? -5.160 0.248 -51.395 1.00 46.12 307 ASP A CA 1
ATOM 2438 C C . ASP A 1 307 ? -4.172 0.963 -50.458 1.00 46.12 307 ASP A C 1
ATOM 2440 O O . ASP A 1 307 ? -4.185 2.184 -50.330 1.00 46.12 307 ASP A O 1
ATOM 2444 N N . LEU A 1 308 ? -3.281 0.188 -49.833 1.00 43.66 308 LEU A N 1
ATOM 2445 C CA . LEU A 1 308 ? -2.081 0.710 -49.169 1.00 43.66 308 LEU A CA 1
ATOM 2446 C C . LEU A 1 308 ? -1.062 1.199 -50.209 1.00 43.66 308 LEU A C 1
ATOM 2448 O O . LEU A 1 308 ? -0.628 0.418 -51.067 1.00 43.66 308 LEU A O 1
ATOM 2452 N N . GLN A 1 309 ? -0.660 2.468 -50.128 1.00 45.44 309 GLN A N 1
ATOM 2453 C CA . GLN A 1 309 ? 0.363 3.031 -51.010 1.00 45.44 309 GLN A CA 1
ATOM 2454 C C . GLN A 1 309 ? 1.774 2.538 -50.626 1.00 45.44 309 GLN A C 1
ATOM 2456 O O . GLN A 1 309 ? 2.038 2.219 -49.459 1.00 45.44 309 GLN A O 1
ATOM 2461 N N . PRO A 1 310 ? 2.727 2.484 -51.580 1.00 39.75 310 PRO A N 1
ATOM 2462 C CA . PRO A 1 310 ? 4.122 2.165 -51.286 1.00 39.75 310 PRO A CA 1
ATOM 2463 C C . PRO A 1 310 ? 4.721 3.149 -50.263 1.00 39.75 310 PRO A C 1
ATOM 2465 O O . PRO A 1 310 ? 5.055 4.282 -50.600 1.00 39.75 310 PRO A O 1
ATOM 2468 N N . GLY A 1 311 ? 4.869 2.708 -49.009 1.00 44.62 311 GLY A N 1
ATOM 2469 C CA . GLY A 1 311 ? 5.429 3.505 -47.907 1.00 44.62 311 GLY A CA 1
ATOM 2470 C C . GLY A 1 311 ? 4.499 3.733 -46.709 1.00 44.62 311 GLY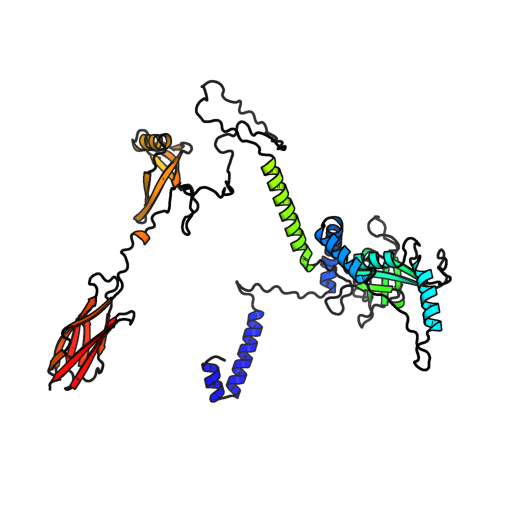 A C 1
ATOM 2471 O O . GLY A 1 311 ? 4.980 4.196 -45.683 1.00 44.62 311 GLY A O 1
ATOM 2472 N N . GLU A 1 312 ? 3.215 3.367 -46.792 1.00 39.56 312 GLU A N 1
ATOM 2473 C CA . GLU A 1 312 ? 2.242 3.517 -45.687 1.00 39.56 312 GLU A CA 1
ATOM 2474 C C . GLU A 1 312 ? 2.309 2.399 -44.629 1.00 39.56 312 GLU A C 1
ATOM 2476 O O . GLU A 1 312 ? 1.595 2.436 -43.633 1.00 39.56 312 GLU A O 1
ATOM 2481 N N . LEU A 1 313 ? 3.173 1.399 -44.822 1.00 38.62 313 LEU A N 1
ATOM 2482 C CA . LEU A 1 313 ? 3.312 0.256 -43.922 1.00 38.62 313 LEU A CA 1
ATOM 2483 C C . LEU A 1 313 ? 4.787 0.086 -43.546 1.00 38.62 313 LEU A C 1
ATOM 2485 O O . LEU A 1 313 ? 5.600 -0.352 -44.363 1.00 38.62 313 LEU A O 1
ATOM 2489 N N . THR A 1 314 ? 5.120 0.437 -42.305 1.00 43.03 314 THR A N 1
ATOM 2490 C CA . THR A 1 314 ? 6.395 0.081 -41.669 1.00 43.03 314 THR A CA 1
ATOM 2491 C C . THR A 1 314 ? 6.097 -1.113 -40.774 1.00 43.03 314 THR A C 1
ATOM 2493 O O . THR A 1 314 ? 5.663 -0.951 -39.640 1.00 43.03 314 THR A O 1
ATOM 2496 N N . ALA A 1 315 ? 6.194 -2.318 -41.329 1.00 38.59 315 ALA A N 1
ATOM 2497 C CA . ALA A 1 315 ? 6.054 -3.536 -40.547 1.00 38.59 315 ALA A CA 1
ATOM 2498 C C . ALA A 1 315 ? 7.386 -3.823 -39.849 1.00 38.59 315 ALA A C 1
ATOM 2500 O O . ALA A 1 315 ? 8.364 -4.142 -40.529 1.00 38.59 315 ALA A O 1
ATOM 2501 N N . ASP A 1 316 ? 7.413 -3.766 -38.520 1.00 41.81 316 ASP A N 1
ATOM 2502 C CA . ASP A 1 316 ? 8.317 -4.632 -37.768 1.00 41.81 316 ASP A CA 1
ATOM 2503 C C . ASP A 1 316 ? 7.696 -6.031 -37.831 1.00 41.81 316 ASP A C 1
ATOM 2505 O O . ASP A 1 316 ? 6.753 -6.362 -37.115 1.00 41.81 316 ASP A O 1
ATOM 2509 N N . ALA A 1 317 ? 8.135 -6.813 -38.816 1.00 34.78 317 ALA A N 1
ATOM 2510 C CA . ALA A 1 317 ? 7.698 -8.188 -38.995 1.00 34.78 317 ALA A CA 1
ATOM 2511 C C . ALA A 1 317 ? 8.345 -9.066 -37.913 1.00 34.78 317 ALA A C 1
ATOM 2513 O O . ALA A 1 317 ? 9.441 -9.590 -38.104 1.00 34.78 317 ALA A O 1
ATOM 2514 N N . GLU A 1 318 ? 7.671 -9.213 -36.778 1.00 39.31 318 GLU A N 1
ATOM 2515 C CA . GLU A 1 318 ? 7.874 -10.344 -35.871 1.00 39.31 318 GLU A CA 1
ATOM 2516 C C . GLU A 1 318 ? 7.084 -11.535 -36.444 1.00 39.31 318 GLU A C 1
ATOM 2518 O O . GLU A 1 318 ? 5.919 -11.753 -36.109 1.00 39.31 318 GLU A O 1
ATOM 2523 N N . ASP A 1 319 ? 7.693 -12.276 -37.375 1.00 39.81 319 ASP A N 1
ATOM 2524 C CA . ASP A 1 319 ? 7.149 -13.559 -37.830 1.00 39.81 319 ASP A CA 1
ATOM 2525 C C . ASP A 1 319 ? 7.478 -14.630 -36.781 1.00 39.81 319 ASP A C 1
ATOM 2527 O O . ASP A 1 319 ? 8.635 -15.002 -36.580 1.00 39.81 319 ASP A O 1
ATOM 2531 N N . ASN A 1 320 ? 6.444 -15.138 -36.109 1.00 40.88 320 ASN A N 1
ATOM 2532 C CA . ASN A 1 320 ? 6.552 -16.313 -35.251 1.00 40.88 320 ASN A CA 1
ATOM 2533 C C . ASN A 1 320 ? 7.025 -17.518 -36.079 1.00 40.88 320 ASN A C 1
ATOM 2535 O O . ASN A 1 320 ? 6.319 -17.991 -36.971 1.00 40.88 320 ASN A O 1
ATOM 2539 N N . ASN A 1 321 ? 8.216 -18.022 -35.753 1.00 39.72 321 ASN A N 1
ATOM 2540 C CA . ASN A 1 321 ? 8.846 -19.163 -36.409 1.00 39.72 321 ASN A CA 1
ATOM 2541 C C . ASN A 1 321 ? 7.979 -20.426 -36.299 1.00 39.72 321 ASN A C 1
ATOM 2543 O O . ASN A 1 321 ? 7.848 -21.021 -35.227 1.00 39.72 321 ASN A O 1
ATOM 2547 N N . TYR A 1 322 ? 7.434 -20.864 -37.432 1.00 41.66 322 TYR A N 1
ATOM 2548 C CA . TYR A 1 322 ? 6.928 -22.222 -37.599 1.00 41.66 322 TYR A CA 1
ATOM 2549 C C . TYR A 1 322 ? 8.107 -23.209 -37.526 1.00 41.66 322 TYR A C 1
ATOM 2551 O O . TYR A 1 322 ? 9.151 -22.977 -38.133 1.00 41.66 322 TYR A O 1
ATOM 2559 N N . LEU A 1 323 ? 7.954 -24.269 -36.730 1.00 49.44 323 LEU A N 1
ATOM 2560 C CA . LEU A 1 323 ? 9.056 -25.048 -36.148 1.00 49.44 323 LEU A CA 1
ATOM 2561 C C . LEU A 1 323 ? 9.526 -26.261 -36.975 1.00 49.44 323 LEU A C 1
ATOM 2563 O O . LEU A 1 323 ? 10.447 -26.941 -36.537 1.00 49.44 323 LEU A O 1
ATOM 2567 N N . ASP A 1 324 ? 8.958 -26.514 -38.159 1.00 45.88 324 ASP A N 1
ATOM 2568 C CA . ASP A 1 324 ? 9.135 -27.799 -38.855 1.00 45.88 324 ASP A CA 1
ATOM 2569 C C . ASP A 1 324 ? 9.595 -27.656 -40.322 1.00 45.88 324 ASP A C 1
ATOM 2571 O O . ASP A 1 324 ? 8.898 -28.074 -41.247 1.00 45.88 324 ASP A O 1
ATOM 2575 N N . ASP A 1 325 ? 10.784 -27.092 -40.556 1.00 44.59 325 ASP A N 1
ATOM 2576 C CA . ASP A 1 325 ? 11.496 -27.247 -41.835 1.00 44.59 325 ASP A CA 1
ATOM 2577 C C . ASP A 1 325 ? 12.965 -27.625 -41.576 1.00 44.59 325 ASP A C 1
ATOM 2579 O O . ASP A 1 325 ? 13.724 -26.857 -40.983 1.00 44.59 325 ASP A O 1
ATOM 2583 N N . GLU A 1 326 ? 13.367 -28.826 -42.006 1.00 50.06 326 GLU A N 1
ATOM 2584 C CA . GLU A 1 326 ? 14.731 -29.348 -41.832 1.00 50.06 326 GLU A CA 1
ATOM 2585 C C . GLU A 1 326 ? 15.778 -28.626 -42.705 1.00 50.06 326 GLU A C 1
ATOM 2587 O O . GLU A 1 326 ? 16.970 -28.876 -42.526 1.00 50.06 326 GLU A O 1
ATOM 2592 N N . ASN A 1 327 ? 15.388 -27.724 -43.624 1.00 45.97 327 ASN A N 1
ATOM 2593 C CA . ASN A 1 327 ? 16.351 -26.971 -44.442 1.00 45.97 327 ASN A CA 1
ATOM 2594 C C . ASN A 1 327 ? 15.879 -25.555 -44.848 1.00 45.97 327 ASN A C 1
ATOM 2596 O O . ASN A 1 327 ? 15.943 -25.150 -46.013 1.00 45.97 327 ASN A O 1
ATOM 2600 N N . ALA A 1 328 ? 15.438 -24.763 -43.869 1.00 41.84 328 ALA A N 1
ATOM 2601 C CA . ALA A 1 328 ? 15.080 -23.359 -44.069 1.00 41.84 328 ALA A CA 1
ATOM 2602 C C . ALA A 1 328 ? 16.318 -22.463 -44.308 1.00 41.84 328 ALA A C 1
ATOM 2604 O O . ALA A 1 328 ? 16.928 -21.932 -43.381 1.00 41.84 328 ALA A O 1
ATOM 2605 N N . ASP A 1 329 ? 16.651 -22.223 -45.577 1.00 44.06 329 ASP A N 1
ATOM 2606 C CA . ASP A 1 329 ? 17.751 -21.350 -46.036 1.00 44.06 329 ASP A CA 1
ATOM 2607 C C . ASP A 1 329 ? 17.463 -19.832 -45.864 1.00 44.06 329 ASP A C 1
ATOM 2609 O O . ASP A 1 329 ? 17.996 -18.971 -46.577 1.00 44.06 329 ASP A O 1
ATOM 2613 N N . TRP A 1 330 ? 16.587 -19.463 -44.922 1.00 44.56 330 TRP A N 1
ATOM 2614 C CA . TRP A 1 330 ? 16.169 -18.084 -44.685 1.00 44.56 330 TRP A CA 1
ATOM 2615 C C . TRP A 1 330 ? 16.408 -17.648 -43.232 1.00 44.56 330 TRP A C 1
ATOM 2617 O O . TRP A 1 330 ? 15.804 -18.131 -42.286 1.00 44.56 330 TRP A O 1
ATOM 2627 N N . LYS A 1 331 ? 17.308 -16.663 -43.091 1.00 45.59 331 LYS A N 1
ATOM 2628 C CA . LYS A 1 331 ? 17.564 -15.833 -41.898 1.00 45.59 331 LYS A CA 1
ATOM 2629 C C . LYS A 1 331 ? 17.942 -16.575 -40.601 1.00 45.59 331 LYS A C 1
ATOM 2631 O O . LYS A 1 331 ? 17.384 -16.301 -39.545 1.00 45.59 331 LYS A O 1
ATOM 2636 N N . SER A 1 332 ? 19.006 -17.381 -40.612 1.00 36.59 332 SER A N 1
ATOM 2637 C CA . SER A 1 332 ? 19.719 -17.682 -39.362 1.00 36.59 332 SER A CA 1
ATOM 2638 C C . SER A 1 332 ? 20.589 -16.480 -38.950 1.00 36.59 332 SER A C 1
ATOM 2640 O O . SER A 1 332 ? 21.681 -16.274 -39.491 1.00 36.59 332 SER A O 1
ATOM 2642 N N . THR A 1 333 ? 20.134 -15.670 -37.994 1.00 39.41 333 THR A N 1
ATOM 2643 C CA . THR A 1 333 ? 20.984 -14.667 -37.337 1.00 39.41 333 THR A CA 1
ATOM 2644 C C . THR A 1 333 ? 21.886 -15.342 -36.311 1.00 39.41 333 THR A C 1
ATOM 2646 O O . THR A 1 333 ? 21.571 -15.459 -35.131 1.00 39.41 333 THR A O 1
ATOM 2649 N N . THR A 1 334 ? 23.052 -15.806 -36.757 1.00 38.19 334 THR A N 1
ATOM 2650 C CA . THR A 1 334 ? 24.124 -16.217 -35.843 1.00 38.19 334 THR A CA 1
ATOM 2651 C C . THR A 1 334 ? 24.670 -14.992 -35.098 1.00 38.19 334 THR A C 1
ATOM 2653 O O . THR A 1 334 ? 24.726 -13.885 -35.644 1.00 38.19 334 THR A O 1
ATOM 2656 N N . GLN A 1 335 ? 25.090 -15.190 -33.846 1.00 30.78 335 GLN A N 1
ATOM 2657 C CA . GLN A 1 335 ? 25.677 -14.164 -32.980 1.00 30.78 335 GLN A CA 1
ATOM 2658 C C . GLN A 1 335 ? 26.764 -13.360 -33.728 1.00 30.78 335 GLN A C 1
ATOM 2660 O O . GLN A 1 335 ? 27.770 -13.916 -34.162 1.00 30.78 335 GLN A O 1
ATOM 2665 N N . GLY A 1 336 ? 26.535 -12.053 -33.918 1.00 40.88 336 GLY A N 1
ATOM 2666 C CA . GLY A 1 336 ? 27.417 -11.157 -34.686 1.00 40.88 336 GLY A CA 1
ATOM 2667 C C . GLY A 1 336 ? 26.825 -10.588 -35.985 1.00 40.88 336 GLY A C 1
ATOM 2668 O O . GLY A 1 336 ? 27.419 -9.681 -36.565 1.00 40.88 336 GLY A O 1
ATOM 2669 N N . GLN A 1 337 ? 25.651 -11.041 -36.440 1.00 37.03 337 GLN A N 1
ATOM 2670 C CA . GLN A 1 337 ? 24.907 -10.330 -37.488 1.00 37.03 337 GLN A CA 1
ATOM 2671 C C . GLN A 1 337 ? 24.212 -9.089 -36.904 1.00 37.03 337 GLN A C 1
ATOM 2673 O O . GLN A 1 337 ? 23.413 -9.192 -35.974 1.00 37.03 337 GLN A O 1
ATOM 2678 N N . LYS A 1 338 ? 24.481 -7.899 -37.464 1.00 36.84 338 LYS A N 1
ATOM 2679 C CA . LYS A 1 338 ? 23.546 -6.772 -37.322 1.00 36.84 338 LYS A CA 1
ATOM 2680 C C . LYS A 1 338 ? 22.232 -7.192 -37.982 1.00 36.84 338 LYS A C 1
ATOM 2682 O O . LYS A 1 338 ? 22.271 -7.767 -39.069 1.00 36.84 338 LYS A O 1
ATOM 2687 N N . SER A 1 339 ? 21.100 -6.883 -37.342 1.00 42.59 339 SER A N 1
ATOM 2688 C CA . SER A 1 339 ? 19.788 -6.880 -38.005 1.00 42.59 339 SER A CA 1
ATOM 2689 C C . SER A 1 339 ? 19.955 -6.259 -39.390 1.00 42.59 339 SER A C 1
ATOM 2691 O O . SER A 1 339 ? 20.693 -5.276 -39.508 1.00 42.59 339 SER A O 1
ATOM 2693 N N . ALA A 1 340 ? 19.373 -6.883 -40.417 1.00 49.94 340 ALA A N 1
ATOM 2694 C CA . ALA A 1 340 ? 19.500 -6.500 -41.819 1.00 49.94 340 ALA A CA 1
ATOM 2695 C C . ALA A 1 340 ? 18.959 -5.076 -42.037 1.00 49.94 340 ALA A C 1
ATOM 2697 O O . ALA A 1 340 ? 17.844 -4.871 -42.500 1.00 49.94 340 ALA A O 1
ATOM 2698 N N . GLY A 1 341 ? 19.751 -4.084 -41.642 1.00 52.97 341 GLY A N 1
ATOM 2699 C CA . GLY A 1 341 ? 19.471 -2.677 -41.814 1.00 52.97 341 GLY A CA 1
ATOM 2700 C C . GLY A 1 341 ? 19.776 -2.296 -43.251 1.00 52.97 341 GLY A C 1
ATOM 2701 O O . GLY A 1 341 ? 20.840 -2.627 -43.790 1.00 52.97 341 GLY A O 1
ATOM 2702 N N . ASP A 1 342 ? 18.839 -1.594 -43.872 1.00 59.22 342 ASP A N 1
ATOM 2703 C CA . ASP A 1 342 ? 19.057 -0.984 -45.173 1.00 59.22 342 ASP A CA 1
ATOM 2704 C C . ASP A 1 342 ? 20.181 0.054 -45.071 1.00 59.22 342 ASP A C 1
ATOM 2706 O O . ASP A 1 342 ? 20.132 0.973 -44.252 1.00 59.22 342 ASP A O 1
ATOM 2710 N N . THR A 1 343 ? 21.197 -0.062 -45.927 1.00 60.56 343 THR A N 1
ATOM 2711 C CA . THR A 1 343 ? 22.223 0.980 -46.063 1.00 60.56 343 THR A CA 1
ATOM 2712 C C . THR A 1 343 ? 21.747 2.001 -47.086 1.00 60.56 343 THR A C 1
ATOM 2714 O O . THR A 1 343 ? 21.557 1.669 -48.257 1.00 60.56 343 THR A O 1
ATOM 2717 N N . SER A 1 344 ? 21.541 3.245 -46.655 1.00 65.31 344 SER A N 1
ATOM 2718 C CA . SER A 1 344 ? 21.163 4.352 -47.535 1.00 65.31 344 SER A CA 1
ATOM 2719 C C . SER A 1 344 ? 22.380 5.184 -47.928 1.00 65.31 344 SER A C 1
ATOM 2721 O O . SER A 1 344 ? 23.072 5.709 -47.057 1.00 65.31 344 SER A O 1
ATOM 2723 N N . VAL A 1 345 ? 22.603 5.364 -49.230 1.00 62.78 345 VAL A N 1
ATOM 2724 C CA . VAL A 1 345 ? 23.648 6.249 -49.768 1.00 62.78 345 VAL A CA 1
ATOM 2725 C C . VAL A 1 345 ? 23.015 7.236 -50.738 1.00 62.78 345 VAL A C 1
ATOM 2727 O O . VAL A 1 345 ? 22.212 6.848 -51.584 1.00 62.78 345 VAL A O 1
ATOM 2730 N N . THR A 1 346 ? 23.382 8.512 -50.640 1.00 67.69 346 THR A N 1
ATOM 2731 C CA . THR A 1 346 ? 22.999 9.526 -51.628 1.00 67.69 346 THR A CA 1
ATOM 2732 C C . THR A 1 346 ? 24.113 9.660 -52.652 1.00 67.69 346 THR A C 1
ATOM 2734 O O . THR A 1 346 ? 25.239 10.010 -52.309 1.00 67.69 346 THR A O 1
ATOM 2737 N N . LEU A 1 347 ? 23.795 9.351 -53.905 1.00 66.62 347 LEU A N 1
ATOM 2738 C CA . LEU A 1 347 ? 24.709 9.472 -55.034 1.00 66.62 347 LEU A CA 1
ATOM 2739 C C . LEU A 1 347 ? 24.312 10.693 -55.861 1.00 66.62 347 LEU A C 1
ATOM 2741 O O . LEU A 1 347 ? 23.121 10.930 -56.059 1.00 66.62 347 LEU A O 1
ATOM 2745 N N . ALA A 1 348 ? 25.304 11.433 -56.347 1.00 64.00 348 ALA A N 1
ATOM 2746 C CA . ALA A 1 348 ? 25.137 12.509 -57.315 1.00 64.00 348 ALA A CA 1
ATOM 2747 C C . ALA A 1 348 ? 25.851 12.127 -58.616 1.00 64.00 348 ALA A C 1
ATOM 2749 O O . ALA A 1 348 ? 26.944 11.560 -58.576 1.00 64.00 348 ALA A O 1
ATOM 2750 N N . TRP A 1 349 ? 25.214 12.383 -59.754 1.00 67.12 349 TRP A N 1
ATOM 2751 C CA . TRP A 1 349 ? 25.760 12.098 -61.082 1.00 67.12 349 TRP A CA 1
ATOM 2752 C C . TRP A 1 349 ? 25.307 13.153 -62.089 1.00 67.12 349 TRP A C 1
ATOM 2754 O O . TRP A 1 349 ? 24.296 13.830 -61.882 1.00 67.12 349 TRP A O 1
ATOM 2764 N N . LYS A 1 350 ? 26.019 13.279 -63.210 1.00 67.62 350 LYS A N 1
ATOM 2765 C CA . LYS A 1 350 ? 25.610 14.185 -64.294 1.00 67.62 350 LYS A CA 1
ATOM 2766 C C . LYS A 1 350 ? 24.586 13.519 -65.222 1.00 67.62 350 LYS A C 1
ATOM 2768 O O . LYS A 1 350 ? 24.632 12.300 -65.412 1.00 67.62 350 LYS A O 1
ATOM 2773 N N . PRO A 1 351 ? 23.654 14.279 -65.826 1.00 63.78 351 PRO A N 1
ATOM 2774 C CA . PRO A 1 351 ? 22.677 13.718 -66.757 1.00 63.78 351 PRO A CA 1
ATOM 2775 C C . PRO A 1 351 ? 23.355 12.935 -67.897 1.00 63.78 351 PRO A C 1
ATOM 2777 O O . PRO A 1 351 ? 24.172 13.485 -68.629 1.00 63.78 351 PRO A O 1
ATOM 2780 N N . GLY A 1 352 ? 23.005 11.654 -68.056 1.00 63.34 352 GLY A N 1
ATOM 2781 C CA . GLY A 1 352 ? 23.497 10.804 -69.151 1.00 63.34 352 GLY A CA 1
ATOM 2782 C C . GLY A 1 352 ? 24.671 9.876 -68.817 1.00 63.34 352 GLY A C 1
ATOM 2783 O O . GLY A 1 352 ? 25.049 9.078 -69.673 1.00 63.34 352 GLY A O 1
ATOM 2784 N N . GLU A 1 353 ? 25.211 9.912 -67.595 1.00 72.25 353 GLU A N 1
ATOM 2785 C CA . GLU A 1 353 ? 26.265 8.983 -67.167 1.00 72.25 353 GLU A CA 1
ATOM 2786 C C . GLU A 1 353 ? 25.766 7.527 -67.068 1.00 72.25 353 GLU A C 1
ATOM 2788 O O . GLU A 1 353 ? 24.681 7.239 -66.550 1.00 72.25 353 GLU A O 1
ATOM 2793 N N . ASP A 1 354 ? 26.592 6.572 -67.512 1.00 71.38 354 ASP A N 1
ATOM 2794 C CA . ASP A 1 354 ? 26.250 5.138 -67.545 1.00 71.38 354 ASP A CA 1
ATOM 2795 C C . ASP A 1 354 ? 25.938 4.546 -66.159 1.00 71.38 354 ASP A C 1
ATOM 2797 O O . ASP A 1 354 ? 25.217 3.550 -66.039 1.00 71.38 354 ASP A O 1
ATOM 2801 N N . VAL A 1 355 ? 26.429 5.187 -65.093 1.00 68.19 355 VAL A N 1
ATOM 2802 C CA . VAL A 1 355 ? 26.163 4.815 -63.695 1.00 68.19 355 VAL A CA 1
ATOM 2803 C C . VAL A 1 355 ? 24.662 4.859 -63.388 1.00 68.19 355 VAL A C 1
ATOM 2805 O O . VAL A 1 355 ? 24.143 3.948 -62.740 1.00 68.19 355 VAL A O 1
ATOM 2808 N N . GLN A 1 356 ? 23.940 5.851 -63.921 1.00 67.44 356 GLN A N 1
ATOM 2809 C CA . GLN A 1 356 ? 22.495 5.994 -63.730 1.00 67.44 356 GLN A CA 1
ATOM 2810 C C . GLN A 1 356 ? 21.724 4.822 -64.353 1.00 67.44 356 GLN A C 1
ATOM 2812 O O . GLN A 1 356 ? 20.860 4.229 -63.704 1.00 67.44 356 GLN A O 1
ATOM 2817 N N . LYS A 1 357 ? 22.058 4.453 -65.598 1.00 73.19 357 LYS A N 1
ATOM 2818 C CA . LYS A 1 357 ? 21.415 3.336 -66.315 1.00 73.19 357 LYS A CA 1
ATOM 2819 C C . LYS A 1 357 ? 21.671 2.008 -65.607 1.00 73.19 357 LYS A C 1
ATOM 2821 O O . LYS A 1 357 ? 20.760 1.196 -65.457 1.00 73.19 357 LYS A O 1
ATOM 2826 N N . LYS A 1 358 ? 22.895 1.818 -65.110 1.00 75.56 358 LYS A N 1
ATOM 2827 C CA . LYS A 1 358 ? 23.301 0.611 -64.388 1.00 75.56 358 LYS A CA 1
ATOM 2828 C C . LYS A 1 358 ? 22.606 0.474 -63.032 1.00 75.56 358 LYS A C 1
ATOM 2830 O O . LYS A 1 358 ? 22.218 -0.632 -62.671 1.00 75.56 358 LYS A O 1
ATOM 283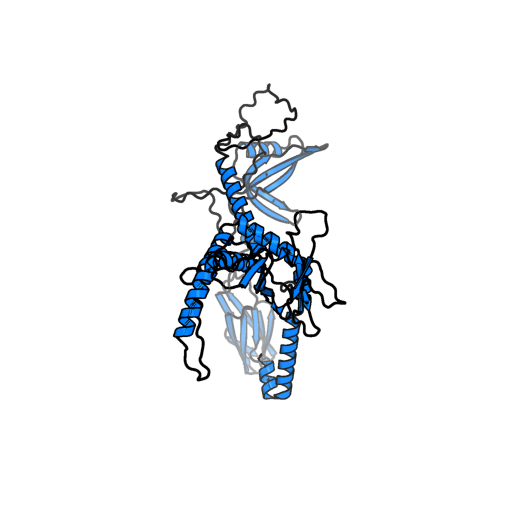5 N N . LEU A 1 359 ? 22.402 1.569 -62.295 1.00 71.50 359 LEU A N 1
ATOM 2836 C CA . LEU A 1 359 ? 21.658 1.556 -61.027 1.00 71.50 359 LEU A CA 1
ATOM 2837 C C . LEU A 1 359 ? 20.179 1.212 -61.224 1.00 71.50 359 LEU A C 1
ATOM 2839 O O . LEU A 1 359 ? 19.633 0.420 -60.459 1.00 71.50 359 LEU A O 1
ATOM 2843 N N . ILE A 1 360 ? 19.552 1.755 -62.272 1.00 74.00 360 ILE A N 1
ATOM 2844 C CA . ILE A 1 360 ? 18.171 1.411 -62.636 1.00 74.00 360 ILE A CA 1
ATOM 2845 C C . ILE A 1 360 ? 18.090 -0.069 -63.023 1.00 74.00 360 ILE A C 1
ATOM 2847 O O . ILE A 1 360 ? 17.238 -0.785 -62.510 1.00 74.00 360 ILE A O 1
ATOM 2851 N N . GLN A 1 361 ? 19.028 -0.565 -63.835 1.00 75.81 361 GLN A N 1
ATOM 2852 C CA . GLN A 1 361 ? 19.089 -1.982 -64.195 1.00 75.81 361 GLN A CA 1
ATOM 2853 C C . GLN A 1 361 ? 19.273 -2.890 -62.968 1.00 75.81 361 GLN A C 1
ATOM 2855 O O . GLN A 1 361 ? 18.628 -3.932 -62.875 1.00 75.81 361 GLN A O 1
ATOM 2860 N N . LEU A 1 362 ? 20.128 -2.514 -62.013 1.00 71.81 362 LEU A N 1
ATOM 2861 C CA . LEU A 1 362 ? 20.340 -3.277 -60.776 1.00 71.81 362 LEU A CA 1
ATOM 2862 C C . LEU A 1 362 ? 19.091 -3.304 -59.885 1.00 71.81 362 LEU A C 1
ATOM 2864 O O . LEU A 1 362 ? 18.813 -4.335 -59.279 1.00 71.81 362 LEU A O 1
ATOM 2868 N N . PHE A 1 363 ? 18.329 -2.209 -59.844 1.00 73.94 363 PHE A N 1
ATOM 2869 C CA . PHE A 1 363 ? 17.036 -2.160 -59.162 1.00 73.94 363 PHE A CA 1
ATOM 2870 C C . PHE A 1 363 ? 16.000 -3.063 -59.847 1.00 73.94 363 PHE A C 1
ATOM 2872 O O . PHE A 1 363 ? 15.379 -3.886 -59.185 1.00 73.94 363 PHE A O 1
ATOM 2879 N N . THR A 1 364 ? 15.865 -2.987 -61.175 1.00 70.38 364 THR A N 1
ATOM 2880 C CA . THR A 1 364 ? 14.887 -3.794 -61.927 1.00 70.38 364 THR A CA 1
ATOM 2881 C C . THR A 1 364 ? 15.217 -5.290 -61.925 1.00 70.38 364 THR A C 1
ATOM 2883 O O . THR A 1 364 ? 14.315 -6.118 -61.920 1.00 70.38 364 THR A O 1
ATOM 2886 N N . THR A 1 365 ? 16.502 -5.658 -61.934 1.00 70.88 365 THR A N 1
ATOM 2887 C CA . THR A 1 365 ? 16.933 -7.070 -61.981 1.00 70.88 365 THR A CA 1
ATOM 2888 C C . THR A 1 365 ? 17.032 -7.734 -60.608 1.00 70.88 365 THR A C 1
ATOM 2890 O O . THR A 1 365 ? 17.088 -8.960 -60.544 1.00 70.88 365 THR A O 1
ATOM 2893 N N . GLY A 1 366 ? 17.111 -6.961 -59.517 1.00 66.56 366 GLY A N 1
ATOM 2894 C CA . GLY A 1 366 ? 17.267 -7.494 -58.159 1.00 66.56 366 GLY A CA 1
ATOM 2895 C C . GLY A 1 366 ? 18.555 -8.305 -57.939 1.00 66.56 366 GLY A C 1
ATOM 2896 O O . GLY A 1 366 ? 18.642 -9.096 -56.999 1.00 66.56 366 GLY A O 1
ATOM 2897 N N . GLN A 1 367 ? 19.563 -8.157 -58.807 1.00 70.56 367 GLN A N 1
ATOM 2898 C CA . GLN A 1 367 ? 20.771 -8.980 -58.764 1.00 70.56 367 GLN A CA 1
ATOM 2899 C C . GLN A 1 367 ? 21.615 -8.670 -57.516 1.00 70.56 367 GLN A C 1
ATOM 2901 O O . GLN A 1 367 ? 22.063 -7.539 -57.318 1.00 70.56 367 GLN A O 1
ATOM 2906 N N . LYS A 1 368 ? 21.914 -9.702 -56.714 1.00 73.31 368 LYS A N 1
ATOM 2907 C CA . LYS A 1 368 ? 22.815 -9.599 -55.555 1.00 73.31 368 LYS A CA 1
ATOM 2908 C C . LYS A 1 368 ? 24.241 -9.271 -56.013 1.00 73.31 368 LYS A C 1
ATOM 2910 O O . LYS A 1 368 ? 24.841 -10.041 -56.766 1.00 73.31 368 LYS A O 1
ATOM 2915 N N . ARG A 1 369 ? 24.802 -8.152 -55.551 1.00 70.56 369 ARG A N 1
ATOM 2916 C CA . ARG A 1 369 ? 26.165 -7.690 -55.863 1.00 70.56 369 ARG A CA 1
ATOM 2917 C C . ARG A 1 369 ? 26.891 -7.178 -54.621 1.00 70.56 369 ARG A C 1
ATOM 2919 O O . ARG A 1 369 ? 26.278 -6.828 -53.619 1.00 70.56 369 ARG A O 1
ATOM 2926 N N . GLY A 1 370 ? 28.220 -7.150 -54.703 1.00 74.31 370 GLY A N 1
ATOM 2927 C CA . GLY A 1 370 ? 29.067 -6.465 -53.730 1.00 74.31 370 GLY A CA 1
ATOM 2928 C C . GLY A 1 370 ? 29.160 -4.973 -54.046 1.00 74.31 370 GLY A C 1
ATOM 2929 O O . GLY A 1 370 ? 29.563 -4.606 -55.149 1.00 74.31 370 GLY A O 1
ATOM 2930 N N . PHE A 1 371 ? 28.814 -4.129 -53.083 1.00 72.25 371 PHE A N 1
ATOM 2931 C CA . PHE A 1 371 ? 28.961 -2.681 -53.108 1.00 72.25 371 PHE A CA 1
ATOM 2932 C C . PHE A 1 371 ? 30.134 -2.292 -52.216 1.00 72.25 371 PHE A C 1
ATOM 2934 O O . PHE A 1 371 ? 30.175 -2.659 -51.045 1.00 72.25 371 PHE A O 1
ATOM 2941 N N . ARG A 1 372 ? 31.096 -1.565 -52.783 1.00 72.44 372 ARG A N 1
ATOM 2942 C CA . ARG A 1 372 ? 32.283 -1.081 -52.076 1.00 72.44 372 ARG A CA 1
ATOM 2943 C C . ARG A 1 372 ? 32.163 0.425 -51.872 1.00 72.44 372 ARG A C 1
ATOM 2945 O O . ARG A 1 372 ? 32.047 1.151 -52.858 1.00 72.44 372 ARG A O 1
ATOM 2952 N N . ILE A 1 373 ? 32.235 0.882 -50.627 1.00 67.38 373 ILE A N 1
ATOM 2953 C CA . ILE A 1 373 ? 32.225 2.301 -50.262 1.00 67.38 373 ILE A CA 1
ATOM 2954 C C . ILE A 1 373 ? 33.599 2.646 -49.698 1.00 67.38 373 ILE A C 1
ATOM 2956 O O . ILE A 1 373 ? 34.040 2.046 -48.725 1.00 67.38 373 ILE A O 1
ATOM 2960 N N . LYS A 1 374 ? 34.292 3.600 -50.323 1.00 69.94 374 LYS A N 1
ATOM 2961 C CA . LYS A 1 374 ? 35.567 4.122 -49.826 1.00 69.94 374 LYS A CA 1
ATOM 2962 C C . LYS A 1 374 ? 35.331 5.491 -49.200 1.00 69.94 374 LYS A C 1
ATOM 2964 O O . LYS A 1 374 ? 34.873 6.402 -49.886 1.00 69.94 374 LYS A O 1
ATOM 2969 N N . TYR A 1 375 ? 35.660 5.632 -47.923 1.00 60.38 375 TYR A N 1
ATOM 2970 C CA . TYR A 1 375 ? 35.532 6.889 -47.193 1.00 60.38 375 TYR A CA 1
ATOM 2971 C C . TYR A 1 375 ? 36.769 7.785 -47.391 1.00 60.38 375 TYR A C 1
ATOM 2973 O O . TYR A 1 375 ? 37.848 7.294 -47.746 1.00 60.38 375 TYR A O 1
ATOM 2981 N N . PRO A 1 376 ? 36.659 9.102 -47.124 1.00 58.84 376 PRO A N 1
ATOM 2982 C CA . PRO A 1 376 ? 37.775 10.045 -47.263 1.00 58.84 376 PRO A CA 1
ATOM 2983 C C . PRO A 1 376 ? 38.997 9.724 -46.389 1.00 58.84 376 PRO A C 1
ATOM 2985 O O . PRO A 1 376 ? 40.114 10.089 -46.738 1.00 58.84 376 PRO A O 1
ATOM 2988 N N . ASN A 1 377 ? 38.801 9.019 -45.272 1.00 59.22 377 ASN A N 1
ATOM 2989 C CA . ASN A 1 377 ? 39.861 8.580 -44.357 1.00 59.22 377 ASN A CA 1
ATOM 2990 C C . ASN A 1 377 ? 40.622 7.327 -44.845 1.00 59.22 377 ASN A C 1
ATOM 2992 O O . ASN A 1 377 ? 41.504 6.842 -44.143 1.00 59.22 377 ASN A O 1
ATOM 2996 N N . GLY A 1 378 ? 40.284 6.791 -46.025 1.00 59.00 378 GLY A N 1
ATOM 2997 C CA . GLY A 1 378 ? 40.915 5.604 -46.604 1.00 59.00 378 GLY A CA 1
ATOM 2998 C C . GLY A 1 378 ? 40.259 4.273 -46.226 1.00 59.00 378 GLY A C 1
ATOM 2999 O O . GLY A 1 378 ? 40.581 3.267 -46.855 1.00 59.00 378 GLY A O 1
ATOM 3000 N N . THR A 1 379 ? 39.315 4.258 -45.279 1.00 53.03 379 THR A N 1
ATOM 3001 C CA . THR A 1 379 ? 38.552 3.058 -44.906 1.00 53.03 379 THR A CA 1
ATOM 3002 C C . THR A 1 379 ? 37.671 2.600 -46.068 1.00 53.03 379 THR A C 1
ATOM 3004 O O . THR A 1 379 ? 37.078 3.422 -46.774 1.00 53.03 379 THR A O 1
ATOM 3007 N N . VAL A 1 380 ? 37.590 1.286 -46.281 1.00 61.88 380 VAL A N 1
ATOM 3008 C CA . VAL A 1 380 ? 36.778 0.670 -47.333 1.00 61.88 380 VAL A CA 1
ATOM 3009 C C . VAL A 1 380 ? 35.798 -0.305 -46.696 1.00 61.88 380 VAL A C 1
ATOM 3011 O O . VAL A 1 380 ? 36.228 -1.309 -46.140 1.00 61.88 380 VAL A O 1
ATOM 3014 N N . ASP A 1 381 ? 34.503 -0.051 -46.857 1.00 58.56 381 ASP A N 1
ATOM 3015 C CA . ASP A 1 381 ? 33.454 -0.993 -46.470 1.00 58.56 381 ASP A CA 1
ATOM 3016 C C . ASP A 1 381 ? 32.960 -1.766 -47.697 1.00 58.56 381 ASP A C 1
ATOM 3018 O O . ASP A 1 381 ? 32.791 -1.200 -48.786 1.00 58.56 381 ASP A O 1
ATOM 3022 N N . VAL A 1 382 ? 32.697 -3.064 -47.528 1.00 63.50 382 VAL A N 1
ATOM 3023 C CA . VAL A 1 382 ? 32.127 -3.926 -48.571 1.00 63.50 382 VAL A CA 1
ATOM 3024 C C . VAL A 1 382 ? 30.843 -4.574 -48.065 1.00 63.50 382 VAL A C 1
ATOM 3026 O O . VAL A 1 382 ? 30.850 -5.350 -47.114 1.00 63.50 382 VAL A O 1
ATOM 3029 N N . PHE A 1 383 ? 29.739 -4.313 -48.762 1.00 64.31 383 PHE A N 1
ATOM 3030 C CA . PHE A 1 383 ? 28.422 -4.868 -48.457 1.00 64.31 383 PHE A CA 1
ATOM 3031 C C . PHE A 1 383 ? 27.951 -5.746 -49.611 1.00 64.31 383 PHE A C 1
ATOM 3033 O O . PHE A 1 383 ? 28.024 -5.337 -50.767 1.00 64.31 383 PHE A O 1
ATOM 3040 N N . ARG A 1 384 ? 27.442 -6.948 -49.338 1.00 65.06 384 ARG A N 1
ATOM 3041 C CA . ARG A 1 384 ? 26.748 -7.761 -50.350 1.00 65.06 384 ARG A CA 1
ATOM 3042 C C . ARG A 1 384 ? 25.249 -7.554 -50.202 1.00 65.06 384 ARG A C 1
ATOM 3044 O O . ARG A 1 384 ? 24.732 -7.667 -49.099 1.00 65.06 384 ARG A O 1
ATOM 3051 N N . GLY A 1 385 ? 24.560 -7.242 -51.292 1.00 73.50 385 GLY A N 1
ATOM 3052 C CA . GLY A 1 385 ? 23.141 -6.906 -51.240 1.00 73.50 385 GLY A CA 1
ATOM 3053 C C . GLY A 1 385 ? 22.522 -6.683 -52.610 1.00 73.50 385 GLY A C 1
ATOM 3054 O O . GLY A 1 385 ? 23.177 -6.874 -53.634 1.00 73.50 385 GLY A O 1
ATOM 3055 N N . TRP A 1 386 ? 21.263 -6.266 -52.635 1.00 73.94 386 TRP A N 1
ATOM 3056 C CA . TRP A 1 386 ? 20.591 -5.778 -53.843 1.00 73.94 386 TRP A CA 1
ATOM 3057 C C . TRP A 1 386 ? 20.038 -4.371 -53.595 1.00 73.94 386 TRP A C 1
ATOM 3059 O O . TRP A 1 386 ? 19.864 -3.949 -52.450 1.00 73.94 386 TRP A O 1
ATOM 3069 N N . VAL A 1 387 ? 19.781 -3.624 -54.669 1.00 73.12 387 VAL A N 1
ATOM 3070 C CA . VAL A 1 387 ? 19.174 -2.291 -54.573 1.00 73.12 387 VAL A CA 1
ATOM 3071 C C . VAL A 1 387 ? 17.680 -2.459 -54.309 1.00 73.12 387 VAL A C 1
ATOM 3073 O O . VAL A 1 387 ? 16.970 -2.981 -55.164 1.00 73.12 387 VAL A O 1
ATOM 3076 N N . SER A 1 388 ? 17.207 -2.045 -53.135 1.00 71.56 388 SER A N 1
ATOM 3077 C CA . SE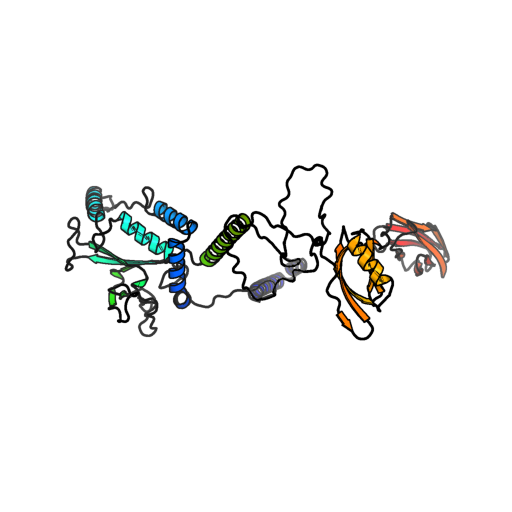R A 1 388 ? 15.825 -2.257 -52.681 1.00 71.56 388 SER A CA 1
ATOM 3078 C C . SER A 1 388 ? 14.925 -1.039 -52.864 1.00 71.56 388 SER A C 1
ATOM 3080 O O . SER A 1 388 ? 13.709 -1.184 -52.959 1.00 71.56 388 SER A O 1
ATOM 3082 N N . SER A 1 389 ? 15.496 0.166 -52.948 1.00 71.62 389 SER A N 1
ATOM 3083 C CA . SER A 1 389 ? 14.729 1.388 -53.199 1.00 71.62 389 SER A CA 1
ATOM 3084 C C . SER A 1 389 ? 15.565 2.458 -53.893 1.00 71.62 389 SER A C 1
ATOM 3086 O O . SER A 1 389 ? 16.758 2.621 -53.619 1.00 71.62 389 SER A O 1
ATOM 3088 N N . LEU A 1 390 ? 14.906 3.221 -54.763 1.00 71.44 390 LEU A N 1
ATOM 3089 C CA . LEU A 1 390 ? 15.437 4.419 -55.396 1.00 71.44 390 LEU A CA 1
ATOM 3090 C C . LEU A 1 390 ? 14.573 5.622 -54.982 1.00 71.44 390 LEU A C 1
ATOM 3092 O O . LEU A 1 390 ? 13.430 5.747 -55.415 1.00 71.44 390 LEU A O 1
ATOM 3096 N N . GLY A 1 391 ? 15.121 6.516 -54.159 1.00 61.66 391 GLY A N 1
ATOM 3097 C CA . GLY A 1 391 ? 14.442 7.707 -53.639 1.00 61.66 391 GLY A CA 1
ATOM 3098 C C . GLY A 1 391 ? 14.094 8.749 -54.709 1.00 61.66 391 GLY A C 1
ATOM 3099 O O . GLY A 1 391 ? 14.413 8.587 -55.891 1.00 61.66 391 GLY A O 1
ATOM 3100 N N . LYS A 1 392 ? 13.434 9.842 -54.301 1.00 61.97 392 LYS A N 1
ATOM 3101 C CA . LYS A 1 392 ? 13.068 10.946 -55.207 1.00 61.97 392 LYS A CA 1
ATOM 3102 C C . LYS A 1 392 ? 14.314 11.598 -55.815 1.00 61.97 392 LYS A C 1
ATOM 3104 O O . LYS A 1 392 ? 15.355 11.709 -55.171 1.00 61.97 392 LYS A O 1
ATOM 3109 N N . THR A 1 393 ? 14.193 12.013 -57.069 1.00 60.47 393 THR A N 1
ATOM 3110 C CA . THR A 1 393 ? 15.252 12.699 -57.808 1.00 60.47 393 THR A CA 1
ATOM 3111 C C . THR A 1 393 ? 15.262 14.181 -57.443 1.00 60.47 393 THR A C 1
ATOM 3113 O O . THR A 1 393 ? 14.246 14.851 -57.611 1.00 60.47 393 THR A O 1
ATOM 3116 N N . VAL A 1 394 ? 16.402 14.697 -56.976 1.00 63.47 394 VAL A N 1
ATOM 3117 C CA . VAL A 1 394 ? 16.602 16.135 -56.740 1.00 63.47 394 VAL A CA 1
ATOM 3118 C C . VAL A 1 394 ? 17.591 16.648 -57.782 1.00 63.47 394 VAL A C 1
ATOM 3120 O O . VAL A 1 394 ? 18.735 16.196 -57.827 1.00 63.47 394 VAL A O 1
ATOM 3123 N N . GLN A 1 395 ? 17.139 17.548 -58.655 1.00 63.97 395 GLN A N 1
ATOM 3124 C CA . GLN A 1 395 ? 17.981 18.164 -59.682 1.00 63.97 395 GLN A CA 1
ATOM 3125 C C . GLN A 1 395 ? 18.520 19.502 -59.175 1.00 63.97 395 GLN A C 1
ATOM 3127 O O . GLN A 1 395 ? 17.751 20.349 -58.723 1.00 63.97 395 GLN A O 1
ATOM 3132 N N . SER A 1 396 ? 19.834 19.706 -59.271 1.00 51.00 396 SER A N 1
ATOM 3133 C CA . SER A 1 396 ? 20.473 20.982 -58.945 1.00 51.00 396 SER A CA 1
ATOM 3134 C C . SER A 1 396 ? 21.496 21.337 -60.016 1.00 51.00 396 SER A C 1
ATOM 3136 O O . SER A 1 396 ? 22.556 20.723 -60.051 1.00 51.00 396 SER A O 1
ATOM 3138 N N . LYS A 1 397 ? 21.152 22.337 -60.844 1.00 51.09 397 LYS A N 1
ATOM 3139 C CA . LYS A 1 397 ? 21.901 23.028 -61.923 1.00 51.09 397 LYS A CA 1
ATOM 3140 C C . LYS A 1 397 ? 22.746 22.185 -62.898 1.00 51.09 397 LYS A C 1
ATOM 3142 O O . LYS A 1 397 ? 22.569 22.389 -64.087 1.00 51.09 397 LYS A O 1
ATOM 3147 N N . ASP A 1 398 ? 23.559 21.233 -62.444 1.00 64.06 398 ASP A N 1
ATOM 3148 C CA . ASP A 1 398 ? 24.407 20.358 -63.270 1.00 64.06 398 ASP A CA 1
ATOM 3149 C C . ASP A 1 398 ? 24.484 18.894 -62.772 1.00 64.06 398 ASP A C 1
ATOM 3151 O O . ASP A 1 398 ? 25.105 18.052 -63.424 1.00 64.06 398 ASP A O 1
ATOM 3155 N N . GLU A 1 399 ? 23.843 18.557 -61.644 1.00 63.31 399 GLU A N 1
ATOM 3156 C CA . GLU A 1 399 ? 23.873 17.218 -61.042 1.00 63.31 399 GLU A CA 1
ATOM 3157 C C . GLU A 1 399 ? 22.474 16.722 -60.649 1.00 63.31 399 GLU A C 1
ATOM 3159 O O . GLU A 1 399 ? 21.584 17.477 -60.238 1.00 63.31 399 GLU A O 1
ATOM 3164 N N . ILE A 1 400 ? 22.293 15.410 -60.774 1.00 63.84 400 ILE A N 1
ATOM 3165 C CA . ILE A 1 400 ? 21.127 14.657 -60.333 1.00 63.84 400 ILE A CA 1
ATOM 3166 C C . ILE A 1 400 ? 21.532 13.885 -59.078 1.00 63.84 400 ILE A C 1
ATOM 3168 O O . ILE A 1 400 ? 22.360 12.978 -59.154 1.00 63.84 400 ILE A O 1
ATOM 3172 N N . ALA A 1 401 ? 20.928 14.216 -57.936 1.00 64.25 401 ALA A N 1
ATOM 3173 C CA . ALA A 1 401 ? 21.130 13.490 -56.688 1.00 64.25 401 ALA A CA 1
ATOM 3174 C C . ALA A 1 401 ? 19.969 12.523 -56.414 1.00 64.25 401 ALA A C 1
ATOM 3176 O O . ALA A 1 401 ? 18.792 12.868 -56.590 1.00 64.25 401 ALA A O 1
ATOM 3177 N N . ARG A 1 402 ? 20.289 11.305 -55.959 1.00 68.25 402 ARG A N 1
ATOM 3178 C CA . ARG A 1 402 ? 19.300 10.294 -55.561 1.00 68.25 402 ARG A CA 1
ATOM 3179 C C . ARG A 1 402 ? 19.795 9.454 -54.393 1.00 68.25 402 ARG A C 1
ATOM 3181 O O . ARG A 1 402 ? 20.931 8.982 -54.386 1.00 68.25 402 ARG A O 1
ATOM 3188 N N . THR A 1 403 ? 18.910 9.208 -53.436 1.00 71.06 403 THR A N 1
ATOM 3189 C CA . THR A 1 403 ? 19.158 8.252 -52.354 1.00 71.06 403 THR A CA 1
ATOM 3190 C C . THR A 1 403 ? 18.844 6.839 -52.827 1.00 71.06 403 THR A C 1
ATOM 3192 O O . THR A 1 403 ? 17.756 6.577 -53.332 1.00 71.06 403 THR A O 1
ATOM 3195 N N . VAL A 1 404 ? 19.792 5.926 -52.664 1.00 68.94 404 VAL A N 1
ATOM 3196 C CA . VAL A 1 404 ? 19.661 4.505 -52.988 1.00 68.94 404 VAL A CA 1
ATOM 3197 C C . VAL A 1 404 ? 19.695 3.721 -51.682 1.00 68.94 404 VAL A C 1
ATOM 3199 O O . VAL A 1 404 ? 20.605 3.923 -50.875 1.00 68.94 404 VAL A O 1
ATOM 3202 N N . LYS A 1 405 ? 18.716 2.835 -51.469 1.00 72.25 405 LYS A N 1
ATOM 3203 C CA . LYS A 1 405 ? 18.756 1.857 -50.374 1.00 72.25 405 LYS A CA 1
ATOM 3204 C C . LYS A 1 405 ? 19.277 0.525 -50.894 1.00 72.25 405 LYS A C 1
ATOM 3206 O O . LYS A 1 405 ? 18.817 0.032 -51.927 1.00 72.25 405 LYS A O 1
ATOM 3211 N N . ILE A 1 406 ? 20.238 -0.036 -50.174 1.00 69.94 406 ILE A N 1
ATOM 3212 C CA . ILE A 1 406 ? 20.820 -1.347 -50.440 1.00 69.94 406 ILE A CA 1
ATOM 3213 C C . ILE A 1 406 ? 20.488 -2.234 -49.247 1.00 69.94 406 ILE A C 1
ATOM 3215 O O . ILE A 1 406 ? 20.937 -1.968 -48.129 1.00 69.94 406 ILE A O 1
ATOM 3219 N N . THR A 1 407 ? 19.718 -3.289 -49.492 1.00 70.31 407 THR A N 1
ATOM 3220 C CA . 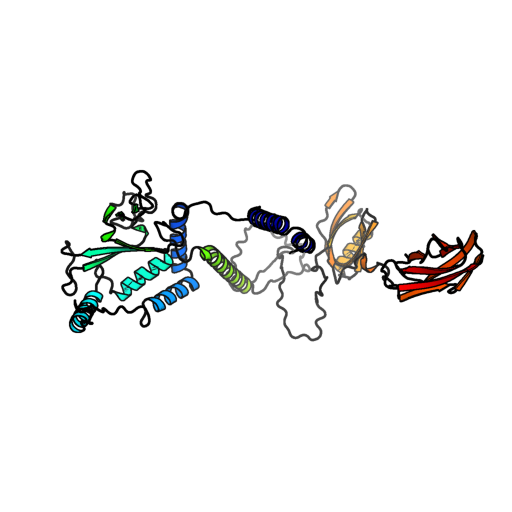THR A 1 407 ? 19.415 -4.289 -48.467 1.00 70.31 407 THR A CA 1
ATOM 3221 C C . THR A 1 407 ? 20.550 -5.302 -48.440 1.00 70.31 407 THR A C 1
ATOM 3223 O O . THR A 1 407 ? 20.892 -5.906 -49.463 1.00 70.31 407 THR A O 1
ATOM 3226 N N . SER A 1 408 ? 21.178 -5.438 -47.273 1.00 61.50 408 SER A N 1
ATOM 3227 C CA . SER A 1 408 ? 22.331 -6.311 -47.069 1.00 61.50 408 SER A CA 1
ATOM 3228 C C . SER A 1 408 ? 21.911 -7.778 -46.926 1.00 61.50 408 SER A C 1
ATOM 3230 O O . SER A 1 408 ? 20.843 -8.098 -46.409 1.00 61.50 408 SER A O 1
ATOM 3232 N N . VAL A 1 409 ? 22.758 -8.685 -47.414 1.00 59.12 409 VAL A N 1
ATOM 3233 C CA . VAL A 1 409 ? 22.589 -10.137 -47.310 1.00 59.12 409 VAL A CA 1
ATOM 3234 C C . VAL A 1 409 ? 23.841 -10.723 -46.678 1.00 59.12 409 VAL A C 1
ATOM 3236 O O . VAL A 1 409 ? 24.921 -10.671 -47.271 1.00 59.12 409 VAL A O 1
ATOM 3239 N N . GLY A 1 410 ? 23.672 -11.328 -45.504 1.00 56.09 410 GLY A N 1
ATOM 3240 C CA . GLY A 1 410 ? 24.746 -11.990 -44.766 1.00 56.09 410 GLY A CA 1
ATOM 3241 C C . GLY A 1 410 ? 25.576 -11.051 -43.885 1.00 56.09 410 GLY A C 1
ATOM 3242 O O . GLY A 1 410 ? 25.279 -9.867 -43.736 1.00 56.09 410 GLY A O 1
ATOM 3243 N N . ARG A 1 411 ? 26.617 -11.614 -43.259 1.00 47.69 411 ARG A N 1
ATOM 3244 C CA . ARG A 1 411 ? 27.539 -10.898 -42.366 1.00 47.69 411 ARG A CA 1
ATOM 3245 C C . ARG A 1 411 ? 28.361 -9.871 -43.170 1.00 47.69 411 ARG A C 1
ATOM 3247 O O . ARG A 1 411 ? 28.925 -10.251 -44.198 1.00 47.69 411 ARG A O 1
ATOM 3254 N N . PRO A 1 412 ? 28.436 -8.594 -42.743 1.00 48.88 412 PRO A N 1
ATOM 3255 C CA . PRO A 1 412 ? 29.349 -7.634 -43.353 1.00 48.88 412 PRO A CA 1
ATOM 3256 C C . PRO A 1 412 ? 30.794 -8.088 -43.125 1.00 48.88 412 PRO A C 1
ATOM 3258 O O . PRO A 1 412 ? 31.137 -8.510 -42.023 1.00 48.88 412 PRO A O 1
ATOM 3261 N N . TYR A 1 413 ? 31.613 -8.010 -44.173 1.00 49.47 413 TYR A N 1
ATOM 3262 C CA . TYR A 1 413 ? 33.039 -8.319 -44.093 1.00 49.47 413 TYR A CA 1
ATOM 3263 C C . TYR A 1 413 ? 33.716 -7.193 -43.307 1.00 49.47 413 TYR A C 1
ATOM 3265 O O . TYR A 1 413 ? 33.703 -6.043 -43.753 1.00 49.47 413 TYR A O 1
ATOM 3273 N N . MET A 1 414 ? 34.217 -7.495 -42.111 1.00 47.56 414 MET A N 1
ATOM 3274 C CA . MET A 1 414 ? 34.853 -6.495 -41.250 1.00 47.56 414 MET A CA 1
ATOM 3275 C C . MET A 1 414 ? 36.320 -6.318 -41.639 1.00 47.56 414 MET A C 1
ATOM 3277 O O . MET A 1 414 ? 36.976 -7.273 -42.039 1.00 47.56 414 MET A O 1
ATOM 3281 N N . ALA A 1 415 ? 36.868 -5.111 -41.490 1.00 44.47 415 ALA A N 1
ATOM 3282 C CA . ALA A 1 415 ? 38.282 -4.858 -41.783 1.00 44.47 415 ALA A CA 1
ATOM 3283 C C . ALA A 1 415 ? 39.236 -5.690 -40.899 1.00 44.47 415 ALA A C 1
ATOM 3285 O O . ALA A 1 415 ? 40.376 -5.922 -41.292 1.00 44.47 415 ALA A O 1
ATOM 3286 N N . GLU A 1 416 ? 38.777 -6.180 -39.737 1.00 47.03 416 GLU A N 1
ATOM 3287 C CA . GLU A 1 416 ? 39.546 -7.116 -38.908 1.00 47.03 416 GLU A CA 1
ATOM 3288 C C . GLU A 1 416 ? 39.584 -8.553 -39.465 1.00 47.03 416 GLU A C 1
ATOM 3290 O O . GLU A 1 416 ? 40.428 -9.334 -39.040 1.00 47.03 416 GLU A O 1
ATOM 3295 N N . GLU A 1 417 ? 38.720 -8.913 -40.424 1.00 46.97 417 GLU A N 1
ATOM 3296 C CA . GLU A 1 417 ? 38.772 -10.213 -41.122 1.00 46.97 417 GLU A CA 1
ATOM 3297 C C . GLU A 1 417 ? 39.888 -10.257 -42.185 1.00 46.97 417 GLU A C 1
ATOM 3299 O O . GLU A 1 417 ? 40.294 -11.341 -42.591 1.00 46.97 417 GLU A O 1
ATOM 3304 N N . ASP A 1 418 ? 40.437 -9.096 -42.570 1.00 47.03 418 ASP A N 1
ATOM 3305 C CA . ASP A 1 418 ? 41.669 -8.957 -43.368 1.00 47.03 418 ASP A CA 1
ATOM 3306 C C . ASP A 1 418 ? 42.927 -8.801 -42.486 1.00 47.03 418 ASP A C 1
ATOM 3308 O O . ASP A 1 418 ? 44.026 -8.561 -42.998 1.00 47.03 418 ASP A O 1
ATOM 3312 N N . ALA A 1 419 ? 42.805 -8.926 -41.156 1.00 49.22 419 ALA A N 1
ATOM 3313 C CA . ALA A 1 419 ? 43.981 -8.958 -40.298 1.00 49.22 419 ALA A CA 1
ATOM 3314 C C . ALA A 1 419 ? 44.757 -10.260 -40.576 1.00 49.22 419 ALA A C 1
ATOM 3316 O O . ALA A 1 419 ? 44.169 -11.340 -40.488 1.00 49.22 419 ALA A O 1
ATOM 3317 N N . PRO A 1 420 ? 46.059 -10.196 -40.918 1.00 53.03 420 PRO A N 1
ATOM 3318 C CA . PRO A 1 420 ? 46.848 -11.404 -41.128 1.00 53.03 420 PRO A CA 1
ATOM 3319 C C . PRO A 1 420 ? 46.775 -12.269 -39.866 1.00 53.03 420 PRO A C 1
ATOM 3321 O O . PRO A 1 420 ? 46.937 -11.748 -38.760 1.00 53.03 420 PRO A O 1
ATOM 3324 N N . GLU A 1 421 ? 46.496 -13.567 -40.029 1.00 57.25 421 GLU A N 1
ATOM 3325 C CA . GLU A 1 421 ? 46.374 -14.497 -38.903 1.00 57.25 421 GLU A CA 1
ATOM 3326 C C . GLU A 1 421 ? 47.571 -14.351 -37.955 1.00 57.25 421 GLU A C 1
ATOM 3328 O O . GLU A 1 421 ? 48.731 -14.353 -38.380 1.00 57.25 421 GLU A O 1
ATOM 3333 N N . VAL A 1 422 ? 47.286 -14.201 -36.658 1.00 60.50 422 VAL A N 1
ATOM 3334 C CA . VAL A 1 422 ? 48.332 -14.112 -35.641 1.00 60.50 422 VAL A CA 1
ATOM 3335 C C . VAL A 1 422 ? 48.966 -15.491 -35.493 1.00 60.50 422 VAL A C 1
ATOM 3337 O O . VAL A 1 422 ? 48.404 -16.382 -34.858 1.00 60.50 422 VAL A O 1
ATOM 3340 N N . VAL A 1 423 ? 50.143 -15.679 -36.084 1.00 72.56 423 VAL A N 1
ATOM 3341 C CA . VAL A 1 423 ? 50.916 -16.914 -35.957 1.00 72.56 423 VAL A CA 1
ATOM 3342 C C . VAL A 1 423 ? 51.639 -16.873 -34.613 1.00 72.56 423 VAL A C 1
ATOM 3344 O O . VAL A 1 423 ? 52.578 -16.097 -34.418 1.00 72.56 423 VAL A O 1
ATOM 3347 N N . SER A 1 424 ? 51.179 -17.697 -33.669 1.00 68.81 424 SER A N 1
ATOM 3348 C CA . SER A 1 424 ? 51.760 -17.819 -32.330 1.00 68.81 424 SER A CA 1
ATOM 3349 C C . SER A 1 424 ? 53.165 -18.421 -32.370 1.00 68.81 424 SER A C 1
ATOM 3351 O O . SER A 1 424 ? 53.431 -19.337 -33.151 1.00 68.81 424 SER A O 1
ATOM 3353 N N . VAL A 1 425 ? 54.043 -17.963 -31.475 1.00 78.62 425 VAL A N 1
ATOM 3354 C CA . VAL A 1 425 ? 55.357 -18.580 -31.261 1.00 78.62 425 VAL A CA 1
ATOM 3355 C C . VAL A 1 425 ? 55.173 -20.031 -30.820 1.00 78.62 425 VAL A C 1
ATOM 3357 O O . VAL A 1 425 ? 54.465 -20.299 -29.854 1.00 78.62 425 VAL A O 1
ATOM 3360 N N . THR A 1 426 ? 55.828 -20.972 -31.496 1.00 80.19 426 THR A N 1
ATOM 3361 C CA . THR A 1 426 ? 55.855 -22.393 -31.110 1.00 80.19 426 THR A CA 1
ATOM 3362 C C . THR A 1 426 ? 57.198 -22.821 -30.522 1.00 80.19 426 THR A C 1
ATOM 3364 O O . THR A 1 426 ? 57.326 -23.942 -30.035 1.00 80.19 426 THR A O 1
ATOM 3367 N N . GLY A 1 427 ? 58.226 -21.970 -30.590 1.00 81.88 427 GLY A N 1
ATOM 3368 C CA . GLY A 1 427 ? 59.516 -22.250 -29.971 1.00 81.88 427 GLY A CA 1
ATOM 3369 C C . GLY A 1 427 ? 60.551 -21.146 -30.159 1.00 81.88 427 GLY A C 1
ATOM 3370 O O . GLY A 1 427 ? 60.423 -20.284 -31.026 1.00 81.88 427 GLY A O 1
ATOM 3371 N N . LEU A 1 428 ? 61.609 -21.214 -29.353 1.00 86.69 428 LEU A N 1
ATOM 3372 C CA . LEU A 1 428 ? 62.786 -20.356 -29.437 1.00 86.69 428 LEU A CA 1
ATOM 3373 C C . LEU A 1 428 ? 64.029 -21.245 -29.527 1.00 86.69 428 LEU A C 1
ATOM 3375 O O . LEU A 1 428 ? 64.232 -22.108 -28.675 1.00 86.69 428 LEU A O 1
ATOM 3379 N N . THR A 1 429 ? 64.856 -21.051 -30.550 1.00 86.62 429 THR A N 1
ATOM 3380 C CA . THR A 1 429 ? 66.130 -21.769 -30.719 1.00 86.62 429 THR A CA 1
ATOM 3381 C C . THR A 1 429 ? 67.303 -20.805 -30.640 1.00 86.62 429 THR A C 1
ATOM 3383 O O . THR A 1 429 ? 67.162 -19.639 -30.998 1.00 86.62 429 THR A O 1
ATOM 3386 N N . VAL A 1 430 ? 68.466 -21.282 -30.197 1.00 88.81 430 VAL A N 1
ATOM 3387 C CA . VAL A 1 430 ? 69.682 -20.472 -30.065 1.00 88.81 430 VAL A CA 1
ATOM 3388 C C . VAL A 1 430 ? 70.868 -21.153 -30.738 1.00 88.81 430 VAL A C 1
ATOM 3390 O O . VAL A 1 430 ? 71.099 -22.346 -30.525 1.00 88.81 430 VAL A O 1
ATOM 3393 N N . GLU A 1 431 ? 71.623 -20.394 -31.531 1.00 87.56 431 GLU A N 1
ATOM 3394 C CA . GLU A 1 431 ? 72.820 -20.877 -32.217 1.00 87.56 431 GLU A CA 1
ATOM 3395 C C . GLU A 1 431 ? 73.953 -19.831 -32.170 1.00 87.56 431 GLU A C 1
ATOM 3397 O O . GLU A 1 431 ? 73.724 -18.660 -32.491 1.00 87.56 431 GLU A O 1
ATOM 3402 N N . PRO A 1 432 ? 75.181 -20.219 -31.777 1.00 85.56 432 PRO A N 1
ATOM 3403 C CA . PRO A 1 432 ? 75.567 -21.529 -31.242 1.00 85.56 432 PRO A CA 1
ATOM 3404 C C . PRO A 1 432 ? 75.068 -21.745 -29.798 1.00 85.56 432 PRO A C 1
ATOM 3406 O O . PRO A 1 432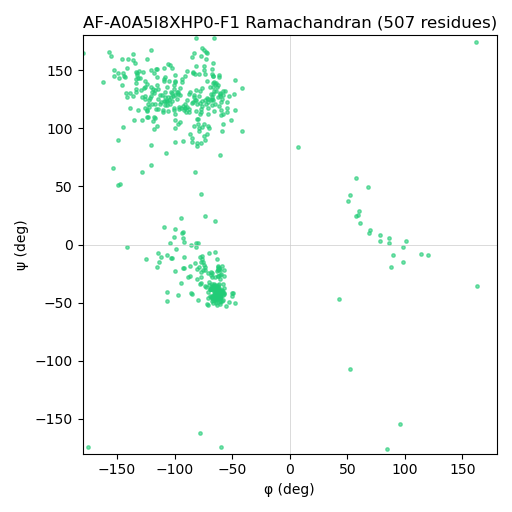 ? 75.027 -20.816 -28.996 1.00 85.56 432 PRO A O 1
ATOM 3409 N N . THR A 1 433 ? 74.726 -22.989 -29.435 1.00 85.31 433 THR A N 1
ATOM 3410 C CA . THR A 1 433 ? 74.315 -23.350 -28.057 1.00 85.31 433 THR A CA 1
ATOM 3411 C C . THR A 1 433 ? 75.484 -23.310 -27.070 1.00 85.31 433 THR A C 1
ATOM 3413 O O . THR A 1 433 ? 75.280 -23.123 -25.877 1.00 85.31 433 THR A O 1
ATOM 3416 N N . ASN A 1 434 ? 76.714 -23.463 -27.567 1.00 85.12 434 ASN A N 1
ATOM 3417 C CA . ASN A 1 434 ? 77.940 -23.326 -26.792 1.00 85.12 434 ASN A CA 1
ATOM 3418 C C . ASN A 1 434 ? 78.932 -22.458 -27.567 1.00 85.12 434 ASN A C 1
ATOM 3420 O O . ASN A 1 434 ? 79.195 -22.736 -28.738 1.00 85.12 434 ASN A O 1
ATOM 3424 N N . ALA A 1 435 ? 79.526 -21.452 -26.928 1.00 86.31 435 ALA A N 1
ATOM 3425 C CA . ALA A 1 435 ? 80.603 -20.673 -27.535 1.00 86.31 435 ALA A CA 1
ATOM 3426 C C . ALA A 1 435 ? 81.694 -20.320 -26.524 1.00 86.31 435 ALA A C 1
ATOM 3428 O O . ALA A 1 435 ? 81.465 -20.213 -25.321 1.00 86.31 435 ALA A O 1
ATOM 3429 N N . THR A 1 436 ? 82.912 -20.149 -27.031 1.00 86.06 436 THR A N 1
ATOM 3430 C CA . THR A 1 436 ? 84.073 -19.755 -26.229 1.00 86.06 436 THR A CA 1
ATOM 3431 C C . THR A 1 436 ? 84.544 -18.377 -26.667 1.00 86.06 436 THR A C 1
ATOM 3433 O O . THR A 1 436 ? 84.668 -18.119 -27.863 1.00 86.06 436 THR A O 1
ATOM 3436 N N . VAL A 1 437 ? 84.810 -17.491 -25.710 1.00 88.38 437 VAL A N 1
ATOM 3437 C CA . VAL A 1 437 ? 85.269 -16.119 -25.965 1.00 88.38 437 VAL A CA 1
ATOM 3438 C C . VAL A 1 437 ? 86.449 -15.792 -25.049 1.00 88.38 437 VAL A C 1
ATOM 3440 O O . VAL A 1 437 ? 86.483 -16.229 -23.904 1.00 88.38 437 VAL A O 1
ATOM 3443 N N . LYS A 1 438 ? 87.447 -15.050 -25.532 1.00 85.44 438 LYS A N 1
ATOM 3444 C CA . LYS A 1 438 ? 88.545 -14.557 -24.679 1.00 85.44 438 LYS A CA 1
ATOM 3445 C C . LYS A 1 438 ? 88.114 -13.299 -23.927 1.00 85.44 438 LYS A C 1
ATOM 3447 O O . LYS A 1 438 ? 87.263 -12.556 -24.423 1.00 85.44 438 LYS A O 1
ATOM 3452 N N . VAL A 1 439 ? 88.714 -13.023 -22.769 1.00 86.19 439 VAL A N 1
ATOM 3453 C CA . VAL A 1 439 ? 88.484 -11.761 -22.045 1.00 86.19 439 VAL A CA 1
ATOM 3454 C C . VAL A 1 439 ? 88.734 -10.562 -22.977 1.00 86.19 439 VAL A C 1
ATOM 3456 O O . VAL A 1 439 ? 89.757 -10.474 -23.652 1.00 86.19 439 VAL A O 1
ATOM 3459 N N . GLY A 1 440 ? 87.762 -9.650 -23.054 1.00 81.31 440 GLY A N 1
ATOM 3460 C CA . GLY A 1 440 ? 87.786 -8.455 -23.905 1.00 81.31 440 GLY A CA 1
ATOM 3461 C C . GLY A 1 440 ? 87.247 -8.643 -25.329 1.00 81.31 440 GLY A C 1
ATOM 3462 O O . GLY A 1 440 ? 86.859 -7.647 -25.946 1.00 81.31 440 GLY A O 1
ATOM 3463 N N . ALA A 1 441 ? 87.163 -9.879 -25.834 1.00 86.44 441 ALA A N 1
ATOM 3464 C CA . ALA A 1 441 ? 86.605 -10.189 -27.151 1.00 86.44 441 ALA A CA 1
ATOM 3465 C C . ALA A 1 441 ? 85.069 -10.303 -27.117 1.00 86.44 441 ALA A C 1
ATOM 3467 O O . ALA A 1 441 ? 84.455 -10.415 -26.051 1.00 86.44 441 ALA A O 1
ATOM 3468 N N . THR A 1 442 ? 84.449 -10.267 -28.299 1.00 88.62 442 THR A N 1
ATOM 3469 C CA . THR A 1 442 ? 82.997 -10.421 -28.470 1.00 88.62 442 THR A CA 1
ATOM 3470 C C . THR A 1 442 ? 82.674 -11.647 -29.313 1.00 88.62 442 THR A C 1
ATOM 3472 O O . THR A 1 442 ? 83.444 -12.015 -30.198 1.00 88.62 442 THR A O 1
ATOM 3475 N N . THR A 1 443 ? 81.545 -12.288 -29.026 1.00 87.38 443 THR A N 1
ATOM 3476 C CA . THR A 1 443 ? 80.972 -13.361 -29.843 1.00 87.38 443 THR A CA 1
ATOM 3477 C C . THR A 1 443 ? 79.483 -13.105 -30.051 1.00 87.38 443 THR A C 1
ATOM 3479 O O . THR A 1 443 ? 78.835 -12.513 -29.187 1.00 87.38 443 THR A O 1
ATOM 3482 N N . ALA A 1 444 ? 78.944 -13.512 -31.197 1.00 87.69 444 ALA A N 1
ATOM 3483 C CA . ALA A 1 444 ? 77.536 -13.333 -31.527 1.00 87.69 444 ALA A CA 1
ATOM 3484 C C . ALA A 1 444 ? 76.764 -14.636 -31.289 1.00 87.69 444 ALA A C 1
ATOM 3486 O O . ALA A 1 444 ? 77.200 -15.711 -31.698 1.00 87.69 444 ALA A O 1
ATOM 3487 N N . VAL A 1 445 ? 75.608 -14.521 -30.640 1.00 88.56 445 VAL A N 1
ATOM 3488 C CA . VAL A 1 445 ? 74.660 -15.611 -30.408 1.00 88.56 445 VAL A CA 1
ATOM 3489 C C . VAL A 1 445 ? 73.322 -15.201 -31.007 1.00 88.56 445 VAL A C 1
ATOM 3491 O O . VAL A 1 445 ? 72.786 -14.150 -30.659 1.00 88.56 445 VAL A O 1
ATOM 3494 N N . THR A 1 446 ? 72.782 -16.017 -31.907 1.00 88.94 446 THR A N 1
ATOM 3495 C CA . THR A 1 446 ? 71.539 -15.706 -32.622 1.00 88.94 446 THR A CA 1
ATOM 3496 C C . THR A 1 446 ? 70.385 -16.496 -32.029 1.00 88.94 446 THR A C 1
ATOM 3498 O O . THR A 1 446 ? 70.441 -17.722 -31.929 1.00 88.94 446 THR A O 1
ATOM 3501 N N . PHE A 1 447 ? 69.321 -15.793 -31.656 1.00 86.31 447 PHE A N 1
ATOM 3502 C CA . PHE A 1 447 ? 68.073 -16.381 -31.190 1.00 86.31 447 PHE A CA 1
ATOM 3503 C C . PHE A 1 447 ? 67.053 -16.354 -32.330 1.00 86.31 447 PHE A C 1
ATOM 3505 O O . PHE A 1 447 ? 66.818 -15.316 -32.935 1.00 86.31 447 PHE A O 1
ATOM 3512 N N . THR A 1 448 ? 66.447 -17.493 -32.649 1.00 87.25 448 THR A N 1
ATOM 3513 C CA . THR A 1 448 ? 65.474 -17.613 -33.745 1.00 87.25 448 THR A CA 1
ATOM 3514 C C . THR A 1 448 ? 64.135 -18.079 -33.197 1.00 87.25 448 THR A C 1
ATOM 3516 O O . THR A 1 448 ? 64.044 -19.140 -32.575 1.00 87.25 448 THR A O 1
ATOM 3519 N N . VAL A 1 449 ? 63.100 -17.270 -33.415 1.00 85.75 449 VAL A N 1
ATOM 3520 C CA . VAL A 1 449 ? 61.712 -17.566 -33.042 1.00 85.75 449 VAL A CA 1
ATOM 3521 C C . VAL A 1 449 ? 61.088 -18.435 -34.132 1.00 85.75 449 VAL A C 1
ATOM 3523 O O . VAL A 1 449 ? 61.170 -18.080 -35.305 1.00 85.75 449 VAL A O 1
ATOM 3526 N N . LYS A 1 450 ? 60.470 -19.562 -33.762 1.00 80.38 450 LYS A N 1
ATOM 3527 C CA . LYS A 1 450 ? 59.784 -20.470 -34.694 1.00 80.38 450 LYS A CA 1
ATOM 3528 C C . LYS A 1 450 ? 58.262 -20.402 -34.524 1.00 80.38 450 LYS A C 1
ATOM 3530 O O . LYS A 1 450 ? 57.809 -20.328 -33.379 1.00 80.38 450 LYS A O 1
ATOM 3535 N N . PRO A 1 451 ? 57.484 -20.527 -35.617 1.00 78.94 451 PRO A N 1
ATOM 3536 C CA . PRO A 1 451 ? 57.916 -20.553 -37.026 1.00 78.94 451 PRO A CA 1
ATOM 3537 C C . PRO A 1 451 ? 58.386 -19.174 -37.545 1.00 78.94 451 PRO A C 1
ATOM 3539 O O . PRO A 1 451 ? 58.100 -18.147 -36.944 1.00 78.94 451 PRO A O 1
ATOM 3542 N N . ASP A 1 452 ? 59.077 -19.120 -38.688 1.00 74.06 452 ASP A N 1
ATOM 3543 C CA . ASP A 1 452 ? 59.671 -17.869 -39.211 1.00 74.06 452 ASP A CA 1
ATOM 3544 C C . ASP A 1 452 ? 58.638 -16.767 -39.533 1.00 74.06 452 ASP A C 1
ATOM 3546 O O . ASP A 1 452 ? 58.985 -15.584 -39.610 1.00 74.06 452 ASP A O 1
ATOM 3550 N N . ASN A 1 453 ? 57.367 -17.149 -39.700 1.00 74.31 453 ASN A N 1
ATOM 3551 C CA . ASN A 1 453 ? 56.238 -16.264 -39.996 1.00 74.31 453 ASN A CA 1
ATOM 3552 C C . ASN A 1 453 ? 55.458 -15.815 -38.742 1.00 74.31 453 ASN A C 1
ATOM 3554 O O . ASN A 1 453 ? 54.278 -15.494 -38.831 1.00 74.31 453 ASN A O 1
ATOM 3558 N N . VAL A 1 454 ? 56.084 -15.842 -37.563 1.00 76.19 454 VAL A N 1
ATOM 3559 C CA . VAL A 1 454 ? 55.470 -15.357 -36.318 1.00 76.19 454 VAL A CA 1
ATOM 3560 C C . VAL A 1 454 ? 55.197 -13.852 -36.377 1.00 76.19 454 VAL A C 1
ATOM 3562 O O . VAL A 1 454 ? 56.039 -13.070 -36.827 1.00 76.19 454 VAL A O 1
ATOM 3565 N N . THR A 1 455 ? 54.034 -13.458 -35.852 1.00 74.31 455 THR A N 1
ATOM 3566 C CA . THR A 1 455 ? 53.550 -12.069 -35.818 1.00 74.31 455 THR A CA 1
ATOM 3567 C C . THR A 1 455 ? 54.339 -11.173 -34.857 1.00 74.31 455 THR A C 1
ATOM 3569 O O . THR A 1 455 ? 54.560 -10.006 -35.166 1.00 74.31 455 THR A O 1
ATOM 3572 N N . ASP A 1 456 ? 54.803 -11.704 -33.722 1.00 72.31 456 ASP A N 1
ATOM 3573 C CA . ASP A 1 456 ? 55.654 -10.994 -32.758 1.00 72.31 456 ASP A CA 1
ATOM 3574 C C . ASP A 1 456 ? 57.018 -11.688 -32.596 1.00 72.31 456 ASP A C 1
ATOM 3576 O O . ASP A 1 456 ? 57.136 -12.744 -31.975 1.00 72.31 456 ASP A O 1
ATOM 3580 N N . LYS A 1 457 ? 58.067 -11.084 -33.164 1.00 77.12 457 LYS A N 1
ATOM 3581 C CA . LYS A 1 457 ? 59.456 -11.576 -33.084 1.00 77.12 457 LYS A CA 1
ATOM 3582 C C . LYS A 1 457 ? 60.249 -10.947 -31.934 1.00 77.12 457 LYS A C 1
ATOM 3584 O O . LYS A 1 457 ? 61.472 -11.082 -31.891 1.00 77.12 457 LYS A O 1
ATOM 3589 N N . SER A 1 458 ? 59.589 -10.221 -31.032 1.00 80.25 458 SER A N 1
ATOM 3590 C CA . SER A 1 458 ? 60.270 -9.537 -29.938 1.00 80.25 458 SER A CA 1
ATOM 3591 C C . SER A 1 458 ? 60.835 -10.527 -28.908 1.00 80.25 458 SER A C 1
ATOM 3593 O O . SER A 1 458 ? 60.199 -11.500 -28.498 1.00 80.25 458 SER A O 1
ATOM 3595 N N . LEU A 1 459 ? 62.077 -10.270 -28.497 1.00 82.56 459 LEU A N 1
ATOM 3596 C CA . LEU A 1 459 ? 62.852 -11.110 -27.590 1.00 82.56 459 LEU A CA 1
ATOM 3597 C C . LEU A 1 459 ? 63.514 -10.247 -26.522 1.00 82.56 459 LEU A C 1
ATOM 3599 O O . LEU A 1 459 ? 63.915 -9.112 -26.785 1.00 82.56 459 LEU A O 1
ATOM 3603 N N . ARG A 1 460 ? 63.687 -10.813 -25.332 1.00 82.38 460 ARG A N 1
ATOM 3604 C CA . ARG A 1 460 ? 64.498 -10.252 -24.251 1.00 82.38 460 ARG A CA 1
ATOM 3605 C C . ARG A 1 460 ? 65.676 -11.172 -23.994 1.00 82.38 460 ARG A C 1
ATOM 3607 O O . ARG A 1 460 ? 65.479 -12.357 -23.734 1.00 82.38 460 ARG A O 1
ATOM 3614 N N . ILE A 1 461 ? 66.887 -10.627 -24.046 1.00 86.88 461 ILE A N 1
ATOM 3615 C CA . ILE A 1 461 ? 68.110 -11.400 -23.831 1.00 86.88 461 ILE A CA 1
ATOM 3616 C C . ILE A 1 461 ? 68.848 -10.871 -22.604 1.00 86.88 461 ILE A C 1
ATOM 3618 O O . ILE A 1 461 ? 69.082 -9.670 -22.474 1.00 86.88 461 ILE A O 1
ATOM 3622 N N . ALA A 1 462 ? 69.218 -11.777 -21.703 1.00 85.50 462 ALA A N 1
ATOM 3623 C CA . ALA A 1 462 ? 69.914 -11.459 -20.465 1.00 85.50 462 ALA A CA 1
ATOM 3624 C C . ALA A 1 462 ? 71.094 -12.408 -20.219 1.00 85.50 462 ALA A C 1
ATOM 3626 O O . ALA A 1 462 ? 71.131 -13.537 -20.703 1.00 85.50 462 ALA A O 1
ATOM 3627 N N . THR A 1 463 ? 72.061 -11.939 -19.435 1.00 89.00 463 THR A N 1
ATOM 3628 C CA . THR A 1 463 ? 73.189 -12.736 -18.935 1.00 89.00 463 THR A CA 1
ATOM 3629 C C . THR A 1 463 ? 72.909 -13.176 -17.499 1.00 89.00 463 THR A C 1
ATOM 3631 O O . THR A 1 463 ? 72.377 -12.393 -16.710 1.00 89.00 463 THR A O 1
ATOM 3634 N N . SER A 1 464 ? 73.261 -14.414 -17.144 1.00 89.38 464 SER A N 1
ATOM 3635 C CA . SER A 1 464 ? 73.126 -14.915 -15.770 1.00 89.38 464 SER A CA 1
ATOM 3636 C C . SER A 1 464 ? 74.088 -14.237 -14.793 1.00 89.38 464 SER A C 1
ATOM 3638 O O . SER A 1 464 ? 73.806 -14.184 -13.600 1.00 89.38 464 SER A O 1
ATOM 3640 N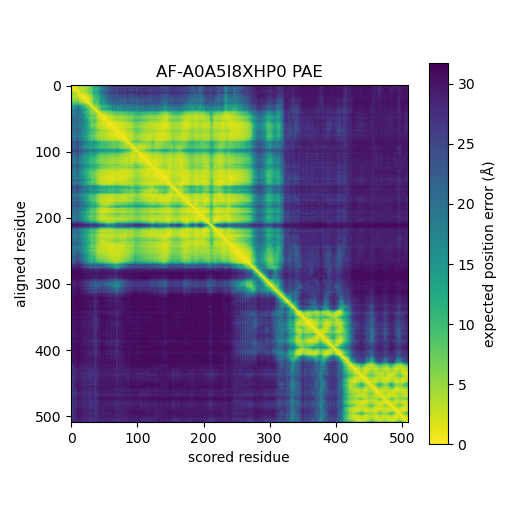 N . ASP A 1 465 ? 75.223 -13.739 -15.290 1.00 87.50 465 ASP A N 1
ATOM 3641 C CA . ASP A 1 465 ? 76.218 -13.029 -14.492 1.00 87.50 465 ASP A CA 1
ATOM 3642 C C . ASP A 1 465 ? 76.883 -11.900 -15.309 1.00 87.50 465 ASP A C 1
ATOM 3644 O O . ASP A 1 465 ? 77.811 -12.152 -16.090 1.00 87.50 465 ASP A O 1
ATOM 3648 N N . PRO A 1 466 ? 76.454 -10.640 -15.101 1.00 84.69 466 PRO A N 1
ATOM 3649 C CA . PRO A 1 466 ? 77.035 -9.469 -15.756 1.00 84.69 466 PRO A CA 1
ATOM 3650 C C . PRO A 1 466 ? 78.513 -9.227 -15.427 1.00 84.69 466 PRO A C 1
ATOM 3652 O O . PRO A 1 466 ? 79.178 -8.486 -16.150 1.00 84.69 466 PRO A O 1
ATOM 3655 N N . THR A 1 467 ? 79.033 -9.810 -14.338 1.00 84.62 467 THR A N 1
ATOM 3656 C CA . THR A 1 467 ? 80.438 -9.636 -13.931 1.00 84.62 467 THR A CA 1
ATOM 3657 C C . THR A 1 467 ? 81.395 -10.536 -14.715 1.00 84.62 467 THR A C 1
ATOM 3659 O O . THR A 1 467 ? 82.579 -10.215 -14.834 1.00 84.62 467 THR A O 1
ATOM 3662 N N . THR A 1 468 ? 80.875 -11.620 -15.301 1.00 81.75 468 THR A N 1
ATOM 3663 C CA . THR A 1 468 ? 81.632 -12.591 -16.104 1.00 81.75 468 THR A CA 1
ATOM 3664 C C . THR A 1 468 ? 81.509 -12.299 -17.604 1.00 81.75 468 THR A C 1
ATOM 3666 O O . THR A 1 468 ? 82.525 -12.269 -18.305 1.00 81.75 468 THR A O 1
ATOM 3669 N N . ALA A 1 469 ? 80.304 -11.987 -18.100 1.00 85.69 469 ALA A N 1
ATOM 3670 C CA . ALA A 1 469 ? 80.100 -11.482 -19.462 1.00 85.69 469 ALA A CA 1
ATOM 3671 C C . ALA A 1 469 ? 78.906 -10.522 -19.559 1.00 85.69 469 ALA A C 1
ATOM 3673 O O . ALA A 1 469 ? 77.860 -10.750 -18.948 1.00 85.69 469 ALA A O 1
ATOM 3674 N N . THR A 1 470 ? 79.038 -9.485 -20.387 1.00 86.81 470 THR A N 1
ATOM 3675 C CA . THR A 1 470 ? 77.955 -8.539 -20.695 1.00 86.81 470 THR A CA 1
ATOM 3676 C C . THR A 1 470 ? 77.344 -8.835 -22.059 1.00 86.81 470 THR A C 1
ATOM 3678 O O . THR A 1 470 ? 78.011 -9.370 -22.944 1.00 86.81 470 THR A O 1
ATOM 3681 N N . VAL A 1 471 ? 76.065 -8.500 -22.237 1.00 88.56 471 VAL A N 1
ATOM 3682 C CA . VAL A 1 471 ? 75.325 -8.749 -23.479 1.00 88.56 471 VAL A CA 1
ATOM 3683 C C . VAL A 1 471 ? 74.686 -7.463 -23.991 1.00 88.56 471 VAL A C 1
ATOM 3685 O O . VAL A 1 471 ? 74.087 -6.713 -23.220 1.00 88.56 471 VAL A O 1
ATOM 3688 N N . THR A 1 472 ? 74.813 -7.210 -25.291 1.00 84.44 472 THR A N 1
ATOM 3689 C CA . THR A 1 472 ? 74.083 -6.159 -26.008 1.00 84.44 472 THR A CA 1
ATOM 3690 C C . THR A 1 472 ? 73.241 -6.795 -27.108 1.00 84.44 472 THR A C 1
ATOM 3692 O O . THR A 1 472 ? 73.726 -7.630 -27.870 1.00 84.44 472 THR A O 1
ATOM 3695 N N . GLN A 1 473 ? 71.963 -6.427 -27.174 1.00 82.25 473 GLN A N 1
ATOM 3696 C CA . GLN A 1 473 ? 71.005 -6.997 -28.120 1.00 82.25 473 GLN A CA 1
ATOM 3697 C C . GLN A 1 473 ? 70.765 -6.035 -29.286 1.00 82.25 473 GLN A C 1
ATOM 3699 O O . GLN A 1 473 ? 70.454 -4.864 -29.070 1.00 82.25 473 GLN A O 1
ATOM 3704 N N . ALA A 1 474 ? 70.863 -6.558 -30.507 1.00 79.44 474 ALA A N 1
ATOM 3705 C CA . ALA A 1 474 ? 70.377 -5.923 -31.725 1.00 79.44 474 ALA A CA 1
ATOM 3706 C C . ALA A 1 474 ? 69.415 -6.904 -32.403 1.00 79.44 474 ALA A C 1
ATOM 3708 O O . ALA A 1 474 ? 69.833 -7.960 -32.872 1.00 79.44 474 ALA A O 1
ATOM 3709 N N . GLU A 1 475 ? 68.122 -6.577 -32.385 1.00 79.12 475 GLU A N 1
ATOM 3710 C CA . GLU A 1 475 ? 67.045 -7.441 -32.885 1.00 79.12 475 GLU A CA 1
ATOM 3711 C C . GLU A 1 475 ? 67.098 -8.853 -32.269 1.00 79.12 475 GLU A C 1
ATOM 3713 O O . GLU A 1 475 ? 66.790 -9.021 -31.085 1.00 79.12 475 GLU A O 1
ATOM 3718 N N . ASN A 1 476 ? 67.503 -9.856 -33.049 1.00 80.44 476 ASN A N 1
ATOM 3719 C CA . ASN A 1 476 ? 67.573 -11.263 -32.666 1.00 80.44 476 ASN A CA 1
ATOM 3720 C C . ASN A 1 476 ? 69.009 -11.759 -32.388 1.00 80.44 476 ASN A C 1
ATOM 3722 O O . ASN A 1 476 ? 69.209 -12.931 -32.057 1.00 80.44 476 ASN A O 1
ATOM 3726 N N . ILE A 1 477 ? 70.007 -10.876 -32.498 1.00 83.69 477 ILE A N 1
ATOM 3727 C CA . ILE A 1 477 ? 71.419 -11.186 -32.270 1.00 83.69 477 ILE A CA 1
ATOM 3728 C C . ILE A 1 477 ? 71.866 -10.580 -30.938 1.00 83.69 477 ILE A C 1
ATOM 3730 O O . ILE A 1 477 ? 71.791 -9.371 -30.702 1.00 83.69 477 ILE A O 1
ATOM 3734 N N . ALA A 1 478 ? 72.386 -11.437 -30.066 1.00 85.31 478 ALA A N 1
ATOM 3735 C CA . ALA A 1 478 ? 73.057 -11.060 -28.836 1.00 85.31 478 ALA A CA 1
ATOM 3736 C C . ALA A 1 478 ? 74.567 -11.031 -29.045 1.00 85.31 478 ALA A C 1
ATOM 3738 O O . ALA A 1 478 ? 75.195 -12.060 -29.291 1.00 85.31 478 ALA A O 1
ATOM 3739 N N . THR A 1 479 ? 75.165 -9.854 -28.897 1.00 88.31 479 THR A N 1
ATOM 3740 C CA . THR A 1 479 ? 76.620 -9.706 -28.862 1.00 88.31 479 THR A CA 1
ATOM 3741 C C . THR A 1 479 ? 77.088 -9.835 -27.417 1.00 88.31 479 THR A C 1
ATOM 3743 O O . THR A 1 479 ? 76.761 -9.004 -26.571 1.00 88.31 479 THR A O 1
ATOM 3746 N N . VAL A 1 480 ? 77.839 -10.894 -27.123 1.00 86.81 480 VAL A N 1
ATOM 3747 C CA . VAL A 1 480 ? 78.326 -11.237 -25.783 1.00 86.81 480 VAL A CA 1
ATOM 3748 C C . VAL A 1 480 ? 79.795 -10.851 -25.670 1.00 86.81 480 VAL A C 1
ATOM 3750 O O . VAL A 1 480 ? 80.619 -11.321 -26.454 1.00 86.81 480 VAL A O 1
ATOM 3753 N N . LYS A 1 481 ? 80.141 -10.018 -24.688 1.00 87.31 481 LYS A N 1
ATOM 3754 C CA . LYS A 1 481 ? 81.516 -9.595 -24.399 1.00 87.31 481 LYS A CA 1
ATOM 3755 C C . LYS A 1 481 ? 82.033 -10.277 -23.135 1.00 87.31 481 LYS A C 1
ATOM 3757 O O . LYS A 1 481 ? 81.443 -10.119 -22.067 1.00 87.31 481 LYS A O 1
ATOM 3762 N N . GLY A 1 482 ? 83.157 -10.986 -23.238 1.00 86.75 482 GLY A N 1
ATOM 3763 C CA . GLY A 1 482 ? 83.816 -11.596 -22.079 1.00 86.75 482 GLY A CA 1
ATOM 3764 C C . GLY A 1 482 ? 84.477 -10.539 -21.190 1.00 86.75 482 GLY A C 1
ATOM 3765 O O . GLY A 1 482 ? 85.281 -9.744 -21.679 1.00 86.75 482 GLY A O 1
ATOM 3766 N N . VAL A 1 483 ? 84.158 -10.519 -19.894 1.00 86.50 483 VAL A N 1
ATOM 3767 C CA . VAL A 1 483 ? 84.714 -9.561 -18.915 1.00 86.50 483 VAL A CA 1
ATOM 3768 C C . VAL A 1 483 ? 85.722 -10.242 -17.990 1.00 86.50 483 VAL A C 1
ATOM 3770 O O . VAL A 1 483 ? 86.778 -9.677 -17.714 1.00 86.50 483 VAL A O 1
ATOM 3773 N N . LYS A 1 484 ? 85.427 -11.465 -17.539 1.00 85.12 484 LYS A N 1
ATOM 3774 C CA . LYS A 1 484 ? 86.268 -12.238 -16.616 1.00 85.12 484 LYS A CA 1
ATOM 3775 C C . LYS A 1 484 ? 86.193 -13.725 -16.957 1.00 85.12 484 LYS A C 1
ATOM 3777 O O . LYS A 1 484 ? 85.150 -14.190 -17.398 1.00 85.12 484 LYS A O 1
ATOM 3782 N N . ALA A 1 485 ? 87.282 -14.467 -16.747 1.00 85.31 485 ALA A N 1
ATOM 3783 C CA . ALA A 1 485 ? 87.307 -15.908 -16.990 1.00 85.31 485 ALA A CA 1
ATOM 3784 C C . ALA A 1 485 ? 86.276 -16.649 -16.115 1.00 85.31 485 ALA A C 1
ATOM 3786 O O . ALA A 1 485 ? 86.239 -16.454 -14.898 1.00 85.31 485 ALA A O 1
ATOM 3787 N N . GLY A 1 486 ? 85.450 -17.492 -16.737 1.00 86.00 486 GLY A N 1
ATOM 3788 C CA . GLY A 1 486 ? 84.323 -18.168 -16.090 1.00 86.00 486 GLY A CA 1
ATOM 3789 C C . GLY A 1 486 ? 83.307 -18.715 -17.096 1.00 86.00 486 GLY A C 1
ATOM 3790 O O . GLY A 1 486 ? 83.428 -18.488 -18.297 1.00 86.00 486 GLY A O 1
ATOM 3791 N N . THR A 1 487 ? 82.305 -19.451 -16.614 1.00 87.06 487 THR A N 1
ATOM 3792 C CA . THR A 1 487 ? 81.181 -19.934 -17.435 1.00 87.06 487 THR A CA 1
ATOM 3793 C C . THR A 1 487 ? 79.924 -19.137 -17.104 1.00 87.06 487 THR A C 1
ATOM 3795 O O . THR A 1 487 ? 79.645 -18.864 -15.938 1.00 87.06 487 THR A O 1
ATOM 3798 N N . VAL A 1 488 ? 79.179 -18.723 -18.128 1.00 89.38 488 VAL A N 1
ATOM 3799 C CA . VAL A 1 488 ? 78.001 -17.858 -17.986 1.00 89.38 488 VAL A CA 1
ATOM 3800 C C . VAL A 1 488 ? 76.925 -18.255 -18.989 1.00 89.38 488 VAL A C 1
ATOM 3802 O O . VAL A 1 488 ? 77.227 -18.666 -20.107 1.00 89.38 488 VAL A O 1
ATOM 3805 N N . LYS A 1 489 ? 75.658 -18.147 -18.583 1.00 90.00 489 LYS A N 1
ATOM 3806 C CA . LYS A 1 489 ? 74.507 -18.502 -19.414 1.00 90.00 489 LYS A CA 1
ATOM 3807 C C . LYS A 1 489 ? 73.900 -17.245 -20.017 1.00 90.00 489 LYS A C 1
ATOM 3809 O O . LYS A 1 489 ? 73.577 -16.304 -19.291 1.00 90.00 489 LYS A O 1
ATOM 3814 N N . ILE A 1 490 ? 73.710 -17.245 -21.331 1.00 89.50 490 ILE A N 1
ATOM 3815 C CA . ILE A 1 490 ? 72.956 -16.211 -22.039 1.00 89.50 490 ILE A CA 1
ATOM 3816 C C . ILE A 1 490 ? 71.565 -16.759 -22.312 1.00 89.50 490 ILE A C 1
ATOM 3818 O O . ILE A 1 490 ? 71.404 -17.776 -22.984 1.00 89.50 490 ILE A O 1
ATOM 3822 N N . ILE A 1 491 ? 70.567 -16.097 -21.740 1.00 88.81 491 ILE A N 1
ATOM 3823 C CA . ILE A 1 491 ? 69.180 -16.545 -21.709 1.00 88.81 491 ILE A CA 1
ATOM 3824 C C . ILE A 1 491 ? 68.378 -15.620 -22.616 1.00 88.81 491 ILE A C 1
ATOM 3826 O O . ILE A 1 491 ? 68.244 -14.431 -22.329 1.00 88.81 491 ILE A O 1
ATOM 3830 N N . GLY A 1 492 ? 67.853 -16.172 -23.705 1.00 87.62 492 GLY A N 1
ATOM 3831 C CA . GLY A 1 492 ? 66.851 -15.519 -24.538 1.00 87.62 492 GLY A CA 1
ATOM 3832 C C . GLY A 1 492 ? 65.461 -15.975 -24.123 1.00 87.62 492 GLY A C 1
ATOM 3833 O O . GLY A 1 492 ? 65.232 -17.168 -23.915 1.00 87.62 492 GLY A O 1
ATOM 3834 N N . MET A 1 493 ? 64.539 -15.029 -24.000 1.00 85.06 493 MET A N 1
ATOM 3835 C CA . MET A 1 493 ? 63.149 -15.271 -23.637 1.00 85.06 493 MET A CA 1
ATOM 3836 C C . MET A 1 493 ? 62.232 -14.484 -24.570 1.00 85.06 493 MET A C 1
ATOM 3838 O O . MET A 1 493 ? 62.510 -13.329 -24.898 1.00 85.06 493 MET A O 1
ATOM 3842 N N . THR A 1 494 ? 61.135 -15.100 -24.991 1.00 84.69 494 THR A N 1
ATOM 3843 C CA . THR A 1 494 ? 60.067 -14.414 -25.728 1.00 84.69 494 THR A CA 1
ATOM 3844 C C . THR A 1 494 ? 59.357 -13.398 -24.830 1.00 84.69 494 THR A C 1
ATOM 3846 O O . THR A 1 494 ? 59.322 -13.551 -23.610 1.00 84.69 494 THR A O 1
ATOM 3849 N N . THR A 1 495 ? 58.811 -12.318 -25.393 1.00 76.50 495 THR A N 1
ATOM 3850 C CA . THR A 1 495 ? 58.203 -11.231 -24.592 1.00 76.50 495 THR A CA 1
ATOM 3851 C C . THR A 1 495 ? 56.998 -11.686 -23.758 1.00 76.50 495 THR A C 1
ATOM 3853 O O . THR A 1 495 ? 56.740 -11.122 -22.694 1.00 76.50 495 THR A O 1
ATOM 3856 N N . ASP A 1 496 ? 56.303 -12.733 -24.202 1.00 73.12 496 ASP A N 1
ATOM 3857 C CA . ASP A 1 496 ? 55.215 -13.405 -23.484 1.00 73.12 496 ASP A CA 1
ATOM 3858 C C . ASP A 1 496 ? 55.703 -14.352 -22.365 1.00 73.12 496 ASP A C 1
ATOM 3860 O O . ASP A 1 496 ? 54.905 -14.791 -21.540 1.00 73.12 496 ASP A O 1
ATOM 3864 N N . GLY A 1 497 ? 57.008 -14.645 -22.303 1.00 72.44 497 GLY A N 1
ATOM 3865 C CA . GLY A 1 497 ? 57.645 -15.474 -21.276 1.00 72.44 497 GLY A CA 1
ATOM 3866 C C . GLY A 1 497 ? 57.473 -16.986 -21.448 1.00 72.44 497 GLY A C 1
ATOM 3867 O O . GLY A 1 497 ? 57.937 -17.739 -20.593 1.00 72.44 497 GLY A O 1
ATOM 3868 N N . ASN A 1 498 ? 56.833 -17.443 -22.529 1.00 79.06 498 ASN A N 1
ATOM 3869 C CA . ASN A 1 498 ? 56.460 -18.851 -22.703 1.00 79.06 498 ASN A CA 1
ATOM 3870 C C . ASN A 1 498 ? 57.610 -19.743 -23.192 1.00 79.06 498 ASN A C 1
ATOM 3872 O O . ASN A 1 498 ? 57.647 -20.929 -22.859 1.00 79.06 498 ASN A O 1
ATOM 3876 N N . PHE A 1 499 ? 58.564 -19.195 -23.953 1.00 84.88 499 PHE A N 1
ATOM 3877 C CA . PHE A 1 499 ? 59.698 -19.953 -24.480 1.00 84.88 499 PHE A CA 1
ATOM 3878 C C . PHE A 1 499 ? 61.028 -19.332 -24.071 1.00 84.88 499 PHE A C 1
ATOM 3880 O O . PHE A 1 499 ? 61.224 -18.116 -24.113 1.00 84.88 499 PHE A O 1
ATOM 3887 N N . THR A 1 500 ? 61.965 -20.201 -23.698 1.00 86.56 500 THR A N 1
ATOM 3888 C CA . THR A 1 500 ? 63.326 -19.823 -23.322 1.00 86.56 500 THR A CA 1
ATOM 3889 C C . THR A 1 500 ? 64.336 -20.671 -24.077 1.00 86.56 500 THR A C 1
ATOM 3891 O O . THR A 1 500 ? 64.118 -21.859 -24.311 1.00 86.56 500 THR A O 1
ATOM 3894 N N . ALA A 1 501 ? 65.449 -20.051 -24.454 1.00 88.44 501 ALA A N 1
ATOM 3895 C CA . ALA A 1 501 ? 66.607 -20.729 -25.012 1.00 88.44 501 ALA A CA 1
ATOM 3896 C C . ALA A 1 501 ? 67.861 -20.241 -24.289 1.00 88.44 501 ALA A C 1
ATOM 3898 O O . ALA A 1 501 ? 67.963 -19.070 -23.917 1.00 88.44 501 ALA A O 1
ATOM 3899 N N . ILE A 1 502 ? 68.805 -21.150 -24.065 1.00 90.00 502 ILE A N 1
ATOM 3900 C CA . ILE A 1 502 ? 70.000 -20.888 -23.264 1.00 90.00 502 ILE A CA 1
ATOM 3901 C C . ILE A 1 502 ? 71.229 -21.238 -24.094 1.00 90.00 502 ILE A C 1
ATOM 3903 O O . ILE A 1 502 ? 71.318 -22.347 -24.617 1.00 90.00 502 ILE A O 1
ATOM 3907 N N . ALA A 1 503 ? 72.166 -20.298 -24.188 1.00 90.06 503 ALA A N 1
ATOM 3908 C CA . ALA A 1 503 ? 73.503 -20.536 -24.712 1.00 90.06 503 ALA A CA 1
ATOM 3909 C C . ALA A 1 503 ? 74.529 -20.492 -23.576 1.00 90.06 503 ALA A C 1
ATOM 3911 O O . ALA A 1 503 ? 74.551 -19.551 -22.778 1.00 90.06 503 ALA A O 1
ATOM 3912 N N . ASP A 1 504 ? 75.386 -21.504 -23.523 1.00 89.12 504 ASP A N 1
ATOM 3913 C CA . ASP A 1 504 ? 76.469 -21.618 -22.556 1.00 89.12 504 ASP A CA 1
ATOM 3914 C C . ASP A 1 504 ? 77.745 -20.979 -23.121 1.00 89.12 504 ASP A C 1
ATOM 3916 O O . ASP A 1 504 ? 78.292 -21.402 -24.143 1.00 89.12 504 ASP A O 1
ATOM 3920 N N . ILE A 1 505 ? 78.225 -19.926 -22.458 1.00 89.25 505 ILE A N 1
ATOM 3921 C CA . ILE A 1 505 ? 79.414 -19.177 -22.866 1.00 89.25 505 ILE A CA 1
ATOM 3922 C C . ILE A 1 505 ? 80.555 -19.445 -21.890 1.00 89.25 505 ILE A C 1
ATOM 3924 O O . ILE A 1 505 ? 80.445 -19.178 -20.692 1.00 89.25 505 ILE A O 1
ATOM 3928 N N . THR A 1 506 ? 81.681 -19.923 -22.417 1.00 88.50 506 THR A N 1
ATOM 3929 C CA . THR A 1 506 ? 82.928 -20.086 -21.660 1.00 88.50 506 THR A CA 1
ATOM 3930 C C . THR A 1 506 ? 83.868 -18.926 -21.969 1.00 88.50 506 THR A C 1
ATOM 3932 O O . THR A 1 506 ? 84.331 -18.775 -23.101 1.00 88.50 506 THR A O 1
ATOM 3935 N N . VAL A 1 507 ? 84.174 -18.108 -20.964 1.00 87.25 507 VAL A N 1
ATOM 3936 C CA . VAL A 1 507 ? 85.145 -17.017 -21.070 1.00 87.25 507 VAL A CA 1
ATOM 3937 C C . VAL A 1 507 ? 86.524 -17.532 -20.653 1.00 87.25 507 VAL A C 1
ATOM 3939 O O . VAL A 1 507 ? 86.723 -17.917 -19.500 1.00 87.25 507 VAL A O 1
ATOM 3942 N N . GLN A 1 508 ? 87.475 -17.553 -21.585 1.00 85.81 508 GLN A N 1
ATOM 3943 C CA . GLN A 1 508 ? 88.872 -17.926 -21.338 1.00 85.81 508 GLN A CA 1
ATOM 3944 C C . GLN A 1 508 ? 89.709 -16.696 -20.984 1.00 85.81 508 GLN A C 1
ATOM 3946 O O . GLN A 1 508 ? 89.455 -15.612 -21.514 1.00 85.81 508 GLN A O 1
ATOM 3951 N N . ALA A 1 509 ? 90.682 -16.891 -20.089 1.00 72.88 509 ALA A N 1
ATOM 3952 C CA . ALA A 1 509 ? 91.591 -15.850 -19.609 1.00 72.88 509 ALA A CA 1
ATOM 3953 C C . ALA A 1 509 ? 92.393 -15.181 -20.733 1.00 72.88 509 ALA A C 1
ATOM 3955 O O . ALA A 1 509 ? 92.767 -15.882 -21.706 1.00 72.88 509 ALA A O 1
#

Sequence (509 aa):
MNFIDKAISMMSPGWAVSRLRSRAVIKAYEAAIPTRTHKIKRENRNANQLNQIAGKSLREQARWFDNNHDLVVGALDKMEERVIGAKGIIVEPQPLTVAGTLNNALAEQIRARWAEWSVSPDVTGQYTRPVLERLLLRTWLRDGEVFSQMVAGKMPGLEPVAGVPFWLEAMEPDYVPMEQTDSTNNLIQGIYFNDWQRPKSYIVCKSWPGFATAMVATKLIDAENMLHLKFTRRLNQARGVTLLAPVIIRLLDLKEYEDSERLAARISAAFAMFIRRSDAMVQDGDAPDYADKDRDLDIEPGTILKDLQPGELTADAEDNNYLDDENADWKSTTQGQKSAGDTSVTLAWKPGEDVQKKLIQLFTTGQKRGFRIKYPNGTVDVFRGWVSSLGKTVQSKDEIARTVKITSVGRPYMAEEDAPEVVSVTGLTVEPTNATVKVGATTAVTFTVKPDNVTDKSLRIATSDPTTATVTQAENIATVKGVKAGTVKIIGMTTDGNFTAIADITVQA

Nearest PDB structures (foldseek):
  8xpm-assembly1_r2  TM=4.985E-01  e=3.728E-18  Escherichia phage Lambda
  6p3e-assembly1_A  TM=3.311E-01  e=3.326E-18  Lambdavirus lambda
  2l04-assembly1_A  TM=8.453E-01  e=1.363E-07  Lambdavirus lambda
  8k36-assembly1_B  TM=5.287E-01  e=1.847E-08  Escherichia phage Lambda
  8f2m-assembly1_D  TM=4.670E-01  e=1.005E-06  Bacillus phage phi29

pLDDT: mean 76.81, std 17.59, range [30.78, 96.81]

InterPro domains:
  IPR003343 Bacterial Ig-like domain, group 2 [PF02368] (425-502)
  IPR003343 Bacterial Ig-like domain, group 2 [SM00635] (424-504)
  IPR006429 Phage portal protein, lambda family [PF05136] (35-312)
  IPR006429 Phage portal protein, lambda family [TIGR01539] (31-338)
  IPR008964 Invasin/intimin cell-adhesion fragments [SSF49373] (421-503)

Solvent-accessible surface area (backbone atoms only — not comparable to full-atom values): 29948 Å² total; per-residue (Å²): 128,56,73,68,48,52,55,36,39,74,77,37,52,70,59,30,53,51,52,52,50,53,50,54,53,48,53,60,47,51,76,70,50,72,43,99,90,44,78,75,86,82,83,88,72,55,63,54,59,50,42,68,74,40,36,65,61,50,24,54,50,33,50,50,37,57,75,72,34,68,72,51,35,54,51,51,53,51,50,46,45,55,51,65,32,102,79,26,78,78,88,76,73,79,47,62,41,99,86,70,45,79,35,63,71,61,26,50,54,50,51,55,52,50,57,52,26,34,59,40,33,33,73,83,59,82,35,34,38,72,59,46,51,43,53,47,48,50,38,25,49,40,40,3,22,29,37,30,36,60,45,72,58,93,51,94,94,61,79,52,43,80,78,40,46,59,33,36,44,78,41,63,58,71,35,34,42,55,85,46,61,38,82,90,69,40,26,49,46,23,32,30,33,48,100,84,70,46,72,51,30,34,43,32,42,76,53,81,70,88,79,61,99,60,87,68,58,67,45,81,44,49,39,91,40,46,47,75,51,56,46,67,93,52,87,91,43,80,68,35,47,27,72,51,65,90,46,48,67,60,55,49,54,50,50,54,48,54,53,49,52,50,49,50,51,52,53,57,61,13,57,67,49,75,50,76,75,71,94,83,74,81,67,93,81,76,78,77,79,87,68,88,63,87,72,80,75,82,83,44,81,60,43,63,52,70,77,62,58,100,78,79,70,85,75,85,78,80,74,82,78,78,88,85,63,100,77,70,93,69,82,83,78,55,96,85,51,72,77,79,59,66,48,73,47,76,48,72,45,50,90,86,48,68,67,60,59,51,53,51,49,35,43,77,64,53,54,76,43,78,47,78,50,72,47,98,88,70,53,70,48,49,42,40,25,26,45,73,44,76,52,75,80,47,79,55,104,71,37,42,33,34,39,36,30,32,39,52,57,79,72,71,67,53,77,72,76,73,50,76,79,79,38,68,77,77,42,45,46,52,45,59,46,63,50,75,35,42,51,76,37,72,46,75,34,39,52,46,62,29,54,89,78,35,70,75,81,61,62,47,75,48,52,76,39,68,76,36,30,42,72,48,76,54,88,52,37,34,42,36,33,20,63,31,65,45,78,41,44,38,39,38,29,37,78,86,65,84,36,66,29,67,27,45,35,40,22,39,115